Protein AF-A0A9D8N2W4-F1 (afdb_monomer)

Sequence (389 aa):
MIQKTKLKSIQNIVVVASGKGGVGKSTVAANLALALARQGYRVGLLDADIYGPSLHKMFGIEHMPVDATYVGEEEFLVPVEKFGVKIISMGLLADNSQAVIWRGPMAASALSQLFAKTAWGELDYLVVDFPPGTGDIQISTMQQFEVVGAIVVTTPQTLSVADARKGAEMFSPAKMNVPLIGIVENMSWFTPKEHPDEKYLLFGKGGGQLLADEFHTDLLAQIPLIQDVDEVEGKECLLSGTNNTMYDIFVKIADRVVDFSESEGKRPRPAMIVAIPTVDGKVDDHFGHCDHYTVFEMAADGEILKETEVPAGEGCGCKSNIATVLQGMGVRVLLGGNMGEGAKNVLNAAHINVIRGCSGDVRQVAKDFMAGKLKDSGIGCAGHEGCHH

Structure (mmCIF, N/CA/C/O backbone):
data_AF-A0A9D8N2W4-F1
#
_entry.id   AF-A0A9D8N2W4-F1
#
loop_
_atom_site.group_PDB
_atom_site.id
_atom_site.type_symbol
_atom_site.label_atom_id
_atom_site.label_alt_id
_atom_site.label_comp_id
_atom_site.label_asym_id
_atom_site.label_entity_id
_atom_site.label_seq_id
_atom_site.pdbx_PDB_ins_code
_atom_site.Cartn_x
_atom_site.Cartn_y
_atom_site.Cartn_z
_atom_site.occupancy
_atom_site.B_iso_or_equiv
_atom_site.auth_seq_id
_atom_site.auth_comp_id
_atom_site.auth_asym_id
_atom_site.auth_atom_id
_atom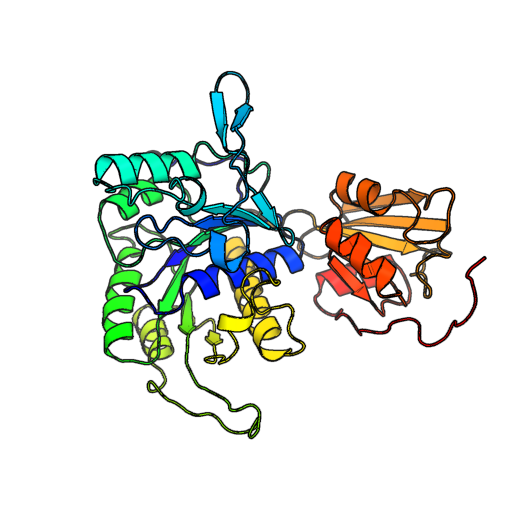_site.pdbx_PDB_model_num
ATOM 1 N N . MET A 1 1 ? 16.912 -16.465 19.316 1.00 41.72 1 MET A N 1
ATOM 2 C CA . MET A 1 1 ? 15.713 -16.097 18.535 1.00 41.72 1 MET A CA 1
ATOM 3 C C . MET A 1 1 ? 15.368 -14.666 18.900 1.00 41.72 1 MET A C 1
ATOM 5 O O . MET A 1 1 ? 15.260 -14.393 20.088 1.00 41.72 1 MET A O 1
ATOM 9 N N . ILE A 1 2 ? 15.299 -13.756 17.927 1.00 46.22 2 ILE A N 1
ATOM 10 C CA . ILE A 1 2 ? 14.852 -12.377 18.176 1.00 46.22 2 ILE A CA 1
ATOM 11 C C . ILE A 1 2 ? 13.361 -12.455 18.516 1.00 46.22 2 ILE A C 1
ATOM 13 O O . ILE A 1 2 ? 12.587 -13.019 17.743 1.00 46.22 2 ILE A O 1
ATOM 17 N N . GLN A 1 3 ? 12.972 -11.970 19.695 1.00 44.91 3 GLN A N 1
ATOM 18 C CA . GLN A 1 3 ? 11.567 -11.881 20.080 1.00 44.91 3 GLN A CA 1
ATOM 19 C C . GLN A 1 3 ? 10.925 -10.783 19.229 1.00 44.91 3 GLN A C 1
ATOM 21 O O . GLN A 1 3 ? 11.311 -9.622 19.336 1.00 44.91 3 GLN A O 1
ATOM 26 N N . LYS A 1 4 ? 10.001 -11.159 18.339 1.00 57.94 4 LYS A N 1
ATOM 27 C CA . LYS A 1 4 ? 9.325 -10.201 17.460 1.00 57.94 4 LYS A CA 1
ATOM 28 C C . LYS A 1 4 ? 8.354 -9.346 18.275 1.00 57.94 4 LYS A C 1
ATOM 30 O O . LYS A 1 4 ? 7.532 -9.870 19.028 1.00 57.94 4 LYS A O 1
ATOM 35 N N . THR A 1 5 ? 8.444 -8.034 18.114 1.00 57.75 5 THR A N 1
ATOM 36 C CA . THR A 1 5 ? 7.498 -7.065 18.651 1.00 57.75 5 THR A CA 1
ATOM 37 C C . THR A 1 5 ? 6.231 -7.114 17.815 1.00 57.75 5 THR A C 1
ATOM 39 O O . THR A 1 5 ? 6.207 -6.726 16.646 1.00 57.75 5 THR A O 1
ATOM 42 N N . LYS A 1 6 ? 5.144 -7.578 18.428 1.00 57.62 6 LYS A N 1
ATOM 43 C CA . LYS A 1 6 ? 3.815 -7.451 17.846 1.00 57.62 6 LYS A CA 1
ATOM 44 C C . LYS A 1 6 ? 3.292 -6.047 18.118 1.00 57.62 6 LYS A C 1
ATOM 46 O O . LYS A 1 6 ? 2.961 -5.722 19.260 1.00 57.62 6 LYS A O 1
ATOM 51 N N . LEU A 1 7 ? 3.198 -5.230 17.073 1.00 68.88 7 LEU A N 1
ATOM 52 C CA . LEU A 1 7 ? 2.452 -3.975 17.123 1.00 68.88 7 LEU A CA 1
ATOM 53 C C . LEU A 1 7 ? 0.970 -4.344 17.224 1.00 68.88 7 LEU A C 1
ATOM 55 O O . LEU A 1 7 ? 0.331 -4.637 16.223 1.00 68.88 7 LEU A O 1
ATOM 59 N N . LYS A 1 8 ? 0.445 -4.440 18.453 1.00 68.94 8 LYS A N 1
ATOM 60 C CA . LYS A 1 8 ? -0.887 -5.014 18.725 1.00 68.94 8 LYS A CA 1
ATOM 61 C C . LYS A 1 8 ? -2.020 -4.341 17.947 1.00 68.94 8 LYS A C 1
ATOM 63 O O . LYS A 1 8 ? -3.011 -5.011 17.684 1.00 68.94 8 LYS A O 1
ATOM 68 N N . SER A 1 9 ? -1.856 -3.067 17.606 1.00 81.81 9 SER A N 1
ATOM 69 C CA . SER A 1 9 ? -2.839 -2.269 16.880 1.00 81.81 9 SER A CA 1
ATOM 70 C C . SER A 1 9 ? -2.720 -2.380 15.354 1.00 81.81 9 SER A C 1
ATOM 72 O O . SER A 1 9 ? -3.526 -1.794 14.647 1.00 81.81 9 SER A O 1
ATOM 74 N N . ILE A 1 10 ? -1.731 -3.108 14.820 1.00 87.38 10 ILE A N 1
ATOM 75 C CA . ILE A 1 10 ? -1.541 -3.307 13.377 1.00 87.38 10 ILE A CA 1
ATOM 76 C C . ILE A 1 10 ? -1.746 -4.783 13.060 1.00 87.38 10 ILE A C 1
ATOM 78 O O . ILE A 1 10 ? -1.004 -5.641 13.541 1.00 87.38 10 ILE A O 1
ATOM 82 N N . GLN A 1 11 ? -2.756 -5.084 12.246 1.00 85.12 11 GLN A N 1
ATOM 83 C CA . GLN A 1 11 ? -3.106 -6.467 11.927 1.00 85.12 11 GLN A CA 1
ATOM 84 C C . GLN A 1 11 ? -2.144 -7.075 10.907 1.00 85.12 11 GLN A C 1
ATOM 86 O O . GLN A 1 11 ? -1.570 -8.134 11.164 1.00 85.12 11 GLN A O 1
ATOM 91 N N . ASN A 1 12 ? -1.931 -6.382 9.785 1.00 89.81 12 ASN A N 1
ATOM 92 C CA . ASN A 1 12 ? -1.132 -6.874 8.670 1.00 89.81 12 ASN A CA 1
ATOM 93 C C . ASN A 1 12 ? -0.027 -5.886 8.304 1.00 89.81 12 ASN A C 1
ATOM 95 O O . ASN A 1 12 ? -0.300 -4.726 8.019 1.00 89.81 12 ASN A O 1
ATOM 99 N N . ILE A 1 13 ? 1.224 -6.345 8.266 1.00 92.38 13 ILE A N 1
ATOM 100 C CA . ILE A 1 13 ? 2.348 -5.561 7.737 1.00 92.38 13 ILE A CA 1
ATOM 101 C C . ILE A 1 13 ? 2.750 -6.168 6.396 1.00 92.38 13 ILE A C 1
ATOM 103 O O . ILE A 1 13 ? 3.123 -7.342 6.345 1.00 92.38 13 ILE A O 1
ATOM 107 N N . VAL A 1 14 ? 2.685 -5.372 5.330 1.00 94.69 14 VAL A N 1
ATOM 108 C CA . VAL A 1 14 ? 3.036 -5.773 3.962 1.00 94.69 14 VAL A CA 1
ATOM 109 C C . VAL A 1 14 ? 4.231 -4.956 3.505 1.00 94.69 14 VAL A C 1
ATOM 111 O O . VAL A 1 14 ? 4.205 -3.726 3.526 1.00 94.69 14 VAL A O 1
ATOM 114 N N . VAL A 1 15 ? 5.292 -5.642 3.095 1.00 94.31 15 VAL A N 1
ATOM 115 C CA . VAL A 1 15 ? 6.541 -5.001 2.677 1.00 94.31 15 VAL A CA 1
ATOM 116 C C . VAL A 1 15 ? 6.575 -4.894 1.158 1.00 94.31 15 VAL A C 1
ATOM 118 O O . VAL A 1 15 ? 6.411 -5.891 0.466 1.00 94.31 15 VAL A O 1
ATOM 121 N N . VAL A 1 16 ? 6.827 -3.701 0.627 1.00 95.44 16 VAL A N 1
ATOM 122 C CA . VAL A 1 16 ? 7.076 -3.480 -0.802 1.00 95.44 16 VAL A CA 1
ATOM 123 C C . VAL A 1 16 ? 8.565 -3.230 -0.980 1.00 95.44 16 VAL A C 1
ATOM 125 O O . VAL A 1 16 ? 9.098 -2.238 -0.491 1.00 95.44 16 VAL A O 1
ATOM 128 N N . ALA A 1 17 ? 9.252 -4.149 -1.650 1.00 93.06 17 ALA A N 1
ATOM 129 C CA . ALA A 1 17 ? 10.703 -4.153 -1.782 1.00 93.06 17 ALA A CA 1
ATOM 130 C C . ALA A 1 17 ? 11.153 -4.127 -3.244 1.00 93.06 17 ALA A C 1
ATOM 132 O O . ALA A 1 17 ? 10.387 -4.384 -4.170 1.00 93.06 17 ALA A O 1
ATOM 133 N N . SER A 1 18 ? 12.430 -3.819 -3.459 1.00 90.75 18 SER A N 1
ATOM 134 C CA . SER A 1 18 ? 13.052 -3.849 -4.783 1.00 90.75 18 SER A CA 1
ATOM 135 C C . SER A 1 18 ? 14.547 -4.120 -4.673 1.00 90.75 18 SER A C 1
ATOM 137 O O . SER A 1 18 ? 15.183 -3.748 -3.686 1.00 90.75 18 SER A O 1
ATOM 139 N N . GLY A 1 19 ? 15.124 -4.722 -5.710 1.00 83.25 19 GLY A N 1
ATOM 140 C CA . GLY A 1 19 ? 16.564 -4.973 -5.766 1.00 83.25 19 GLY A CA 1
ATOM 141 C C . GLY A 1 19 ? 17.423 -3.724 -5.965 1.00 83.25 19 GLY A C 1
ATOM 142 O O . GLY A 1 19 ? 18.598 -3.723 -5.607 1.00 83.25 19 GLY A O 1
ATOM 143 N N . LYS A 1 20 ? 16.847 -2.659 -6.535 1.00 82.06 20 LYS A N 1
ATOM 144 C CA . LYS A 1 20 ? 17.544 -1.411 -6.858 1.00 82.06 20 LYS A CA 1
ATOM 145 C C . LYS A 1 20 ? 16.601 -0.208 -6.830 1.00 82.06 20 LYS A C 1
ATOM 147 O O . LYS A 1 20 ? 15.393 -0.356 -6.997 1.00 82.06 20 LYS A O 1
ATOM 152 N N . GLY A 1 21 ? 17.174 0.987 -6.696 1.00 83.00 21 GLY A N 1
ATOM 153 C CA . GLY A 1 21 ? 16.435 2.244 -6.833 1.00 83.00 21 GLY A CA 1
ATOM 154 C C . GLY A 1 21 ? 15.918 2.481 -8.259 1.00 83.00 21 GLY A C 1
ATOM 155 O O . GLY A 1 21 ? 16.462 1.954 -9.230 1.00 83.00 21 GLY A O 1
ATOM 156 N N . GLY A 1 22 ? 14.859 3.285 -8.388 1.00 83.88 22 GLY A N 1
ATOM 157 C CA . GLY A 1 22 ? 14.342 3.751 -9.684 1.00 83.88 22 GLY A CA 1
ATOM 158 C C . GLY A 1 22 ? 13.389 2.801 -10.422 1.00 83.88 22 GLY A C 1
ATOM 159 O O . GLY A 1 22 ? 12.943 3.133 -11.513 1.00 83.88 22 GLY A O 1
ATOM 160 N N . VAL A 1 23 ? 13.020 1.649 -9.848 1.00 89.38 23 VAL A N 1
ATOM 161 C CA . VAL A 1 23 ? 12.027 0.726 -10.451 1.00 89.38 23 VAL A CA 1
ATOM 162 C C . VAL A 1 23 ? 10.564 1.125 -10.186 1.00 89.38 23 VAL A C 1
ATOM 164 O O . VAL A 1 23 ? 9.644 0.443 -10.624 1.00 89.38 23 VAL A O 1
ATOM 167 N N . GLY A 1 24 ? 10.328 2.217 -9.452 1.00 89.81 24 GLY A N 1
ATOM 168 C CA . GLY A 1 24 ? 8.988 2.688 -9.070 1.00 89.81 24 GLY A CA 1
ATOM 169 C C . GLY A 1 24 ? 8.366 1.960 -7.872 1.00 89.81 24 GLY A C 1
ATOM 170 O O . GLY A 1 24 ? 7.147 1.901 -7.749 1.00 89.81 24 GLY A O 1
ATOM 171 N N . LYS A 1 25 ? 9.198 1.420 -6.973 1.00 93.06 25 LYS A N 1
ATOM 172 C CA . LYS A 1 25 ? 8.788 0.776 -5.713 1.00 93.06 25 LYS A CA 1
ATOM 173 C C . LYS A 1 25 ? 7.820 1.644 -4.890 1.00 93.06 25 LYS A C 1
ATOM 175 O O . LYS A 1 25 ? 6.722 1.195 -4.578 1.00 93.06 25 LYS A O 1
ATOM 180 N N . SER A 1 26 ? 8.194 2.895 -4.619 1.00 92.31 26 SER A N 1
ATOM 181 C CA . SER A 1 26 ? 7.392 3.840 -3.831 1.00 92.31 26 SER A CA 1
ATOM 182 C C . SER A 1 26 ? 6.050 4.156 -4.494 1.00 92.31 26 SER A C 1
ATOM 184 O O . SER A 1 26 ? 5.031 4.260 -3.818 1.00 92.31 26 SER A O 1
ATOM 186 N N . THR A 1 27 ? 6.012 4.196 -5.831 1.00 91.56 27 THR A N 1
ATOM 187 C CA . THR A 1 27 ? 4.769 4.322 -6.603 1.00 91.56 27 THR A CA 1
ATOM 188 C C . THR A 1 27 ? 3.847 3.129 -6.394 1.00 91.56 27 THR A C 1
ATOM 190 O O . THR A 1 27 ? 2.656 3.321 -6.157 1.00 91.56 27 THR A O 1
ATOM 193 N N . VAL A 1 28 ? 4.382 1.906 -6.435 1.00 94.00 28 VAL A N 1
ATOM 194 C CA . VAL A 1 28 ? 3.604 0.689 -6.163 1.00 94.00 28 VAL A CA 1
ATOM 195 C C . VAL A 1 28 ? 3.100 0.680 -4.717 1.00 94.00 28 VAL A C 1
ATOM 197 O O . VAL A 1 28 ? 1.923 0.409 -4.499 1.00 94.00 28 VAL A O 1
ATOM 200 N N . ALA A 1 29 ? 3.944 1.036 -3.743 1.00 95.94 29 ALA A N 1
ATOM 201 C CA . ALA A 1 29 ? 3.565 1.098 -2.331 1.00 95.94 29 ALA A CA 1
ATOM 202 C C . ALA A 1 29 ? 2.445 2.119 -2.066 1.00 95.94 29 ALA A C 1
ATOM 204 O O . ALA A 1 29 ? 1.445 1.787 -1.430 1.00 95.94 29 ALA A O 1
ATOM 205 N N . ALA A 1 30 ? 2.576 3.335 -2.605 1.00 93.69 30 ALA A N 1
ATOM 206 C CA . ALA A 1 30 ? 1.576 4.391 -2.472 1.00 93.69 30 ALA A CA 1
ATOM 207 C C . ALA A 1 30 ? 0.217 3.982 -3.057 1.00 93.69 30 ALA A C 1
ATOM 209 O O . ALA A 1 30 ? -0.814 4.126 -2.403 1.00 93.69 30 ALA A O 1
ATOM 210 N N . ASN A 1 31 ? 0.210 3.434 -4.274 1.00 91.88 31 ASN A N 1
ATOM 211 C CA . ASN A 1 31 ? -1.029 3.051 -4.949 1.00 91.88 31 ASN A CA 1
ATOM 212 C C . ASN A 1 31 ? -1.682 1.812 -4.329 1.00 91.88 31 ASN A C 1
ATOM 214 O O . ASN A 1 31 ? -2.906 1.753 -4.261 1.00 91.88 31 ASN A O 1
ATOM 218 N N . LEU A 1 32 ? -0.895 0.857 -3.823 1.00 95.19 32 LEU A N 1
ATOM 219 C CA . LEU A 1 32 ? -1.424 -0.259 -3.039 1.00 95.19 32 LEU A CA 1
ATOM 220 C C . LEU A 1 32 ? -2.112 0.240 -1.762 1.00 95.19 32 LEU A C 1
ATOM 222 O O . LEU A 1 32 ? -3.230 -0.179 -1.467 1.00 95.19 32 LEU A O 1
ATOM 226 N N . ALA A 1 33 ? -1.476 1.159 -1.028 1.00 94.81 33 ALA A N 1
ATOM 227 C CA . ALA A 1 33 ? -2.056 1.727 0.186 1.00 94.81 33 ALA A CA 1
ATOM 228 C C . ALA A 1 33 ? -3.370 2.471 -0.099 1.00 94.81 33 ALA A C 1
ATOM 230 O O . ALA A 1 33 ? -4.357 2.280 0.610 1.00 94.81 33 ALA A O 1
ATOM 231 N N . LEU A 1 34 ? -3.409 3.266 -1.172 1.00 88.25 34 LEU A N 1
ATOM 232 C CA . LEU A 1 34 ? -4.625 3.955 -1.600 1.00 88.25 34 LEU A CA 1
ATOM 233 C C . LEU A 1 34 ? -5.721 2.984 -2.060 1.00 88.25 34 LEU A C 1
ATOM 235 O O . LEU A 1 34 ? -6.889 3.203 -1.747 1.00 88.25 34 LEU A O 1
ATOM 239 N N . ALA A 1 35 ? -5.376 1.912 -2.779 1.00 86.19 35 ALA A N 1
ATOM 240 C CA . ALA A 1 35 ? -6.345 0.903 -3.205 1.00 86.19 35 ALA A CA 1
ATOM 241 C C . ALA A 1 35 ? -6.987 0.197 -2.002 1.00 86.19 35 ALA A C 1
ATOM 243 O O . ALA A 1 35 ? -8.213 0.129 -1.927 1.00 86.19 35 ALA A O 1
ATOM 244 N N . LEU A 1 36 ? -6.181 -0.221 -1.021 1.00 87.75 36 LEU A N 1
ATOM 245 C CA . LEU A 1 36 ? -6.671 -0.794 0.237 1.00 87.75 36 LEU A CA 1
ATOM 246 C C . LEU A 1 36 ? -7.554 0.206 1.010 1.00 87.75 36 LEU A C 1
ATOM 248 O O . LEU A 1 36 ? -8.633 -0.151 1.477 1.00 87.75 36 LEU A O 1
ATOM 252 N N . ALA A 1 37 ? -7.156 1.478 1.102 1.00 83.81 37 ALA A N 1
ATOM 253 C CA . ALA A 1 37 ? -7.955 2.497 1.790 1.00 83.81 37 ALA A CA 1
ATOM 254 C C . ALA A 1 37 ? -9.304 2.743 1.094 1.00 83.81 37 ALA A C 1
ATOM 256 O O . ALA A 1 37 ? -10.340 2.849 1.747 1.00 83.81 37 ALA A O 1
ATOM 257 N N . ARG A 1 38 ? -9.326 2.759 -0.245 1.00 76.69 38 ARG A N 1
ATOM 258 C CA . ARG A 1 38 ? -10.564 2.881 -1.037 1.00 76.69 38 ARG A CA 1
ATOM 259 C C . ARG A 1 38 ? -11.471 1.663 -0.924 1.00 76.69 38 ARG A C 1
ATOM 261 O O . ARG A 1 38 ? -12.687 1.808 -1.037 1.00 76.69 38 ARG A O 1
ATOM 268 N N . GLN A 1 39 ? -10.893 0.492 -0.679 1.00 73.75 39 GLN A N 1
ATOM 269 C CA . GLN A 1 39 ? -11.625 -0.714 -0.309 1.00 73.75 39 GLN A CA 1
ATOM 270 C C . GLN A 1 39 ? -12.121 -0.689 1.142 1.00 73.75 39 GLN A C 1
ATOM 272 O O . GLN A 1 39 ? -12.730 -1.660 1.560 1.00 73.75 39 GLN A O 1
ATOM 277 N N . GLY A 1 40 ? -11.906 0.391 1.902 1.00 71.62 40 GLY A N 1
ATOM 278 C CA . GLY A 1 40 ? -12.458 0.594 3.244 1.00 71.62 40 GLY A CA 1
ATOM 279 C C . GLY A 1 40 ? -11.559 0.140 4.397 1.00 71.62 40 GLY A C 1
ATOM 280 O O . GLY A 1 40 ? -11.951 0.283 5.555 1.00 71.62 40 GLY A O 1
ATOM 281 N N . TYR A 1 41 ? -10.353 -0.362 4.116 1.00 81.50 41 TYR A N 1
ATOM 282 C CA . TYR A 1 41 ? -9.401 -0.747 5.157 1.00 81.50 41 TYR A CA 1
ATOM 283 C C . TYR A 1 41 ? -8.771 0.477 5.838 1.00 81.50 41 TYR A C 1
ATOM 285 O O . TYR A 1 41 ? -8.530 1.516 5.224 1.00 81.50 41 TYR A O 1
ATOM 293 N N . ARG A 1 42 ? -8.429 0.341 7.120 1.00 85.62 42 ARG A N 1
ATOM 294 C CA . ARG A 1 42 ? -7.595 1.293 7.864 1.00 85.62 42 ARG A CA 1
ATOM 295 C C . ARG A 1 42 ? -6.143 1.069 7.469 1.00 85.62 42 ARG A C 1
ATOM 297 O O . ARG A 1 42 ? -5.540 0.067 7.864 1.00 85.62 42 ARG A O 1
ATOM 304 N N . VAL A 1 43 ? -5.589 1.990 6.687 1.00 92.75 43 VAL A N 1
ATOM 305 C CA . VAL A 1 43 ? -4.266 1.818 6.080 1.00 92.75 43 VAL A CA 1
ATOM 306 C C . VAL A 1 43 ? -3.256 2.821 6.622 1.00 92.75 43 VAL A C 1
ATOM 308 O O . VAL A 1 43 ? -3.494 4.029 6.647 1.00 92.75 43 VAL A O 1
ATOM 311 N N . GLY A 1 44 ? -2.103 2.299 7.028 1.00 96.00 44 GLY A N 1
ATOM 312 C CA . GLY A 1 44 ? -0.878 3.059 7.222 1.00 96.00 44 GLY A CA 1
ATOM 313 C C . GLY A 1 44 ? 0.071 2.867 6.042 1.00 96.00 44 GLY A C 1
ATOM 314 O O . GLY A 1 44 ? 0.137 1.786 5.456 1.00 96.00 44 GLY A O 1
ATOM 315 N N . LEU A 1 45 ? 0.841 3.900 5.727 1.00 96.44 45 LEU A N 1
ATOM 316 C CA . LEU A 1 45 ? 1.915 3.882 4.749 1.00 96.44 45 LEU A CA 1
ATOM 317 C C . LEU A 1 45 ? 3.183 4.453 5.386 1.00 96.44 45 LEU A C 1
ATOM 319 O O . LEU A 1 45 ? 3.206 5.588 5.862 1.00 96.44 45 LEU A O 1
ATOM 323 N N . LEU A 1 46 ? 4.238 3.649 5.397 1.00 94.12 46 LEU A N 1
ATOM 324 C CA . LEU A 1 46 ? 5.518 3.993 5.997 1.00 94.12 46 LEU A CA 1
ATOM 325 C C . LEU A 1 46 ? 6.599 4.080 4.918 1.00 94.12 46 LEU A C 1
ATOM 327 O O . LEU A 1 46 ? 6.950 3.062 4.321 1.00 94.12 46 LEU A O 1
ATOM 331 N N . ASP A 1 47 ? 7.147 5.280 4.703 1.00 90.94 47 ASP A N 1
ATOM 332 C CA . ASP A 1 47 ? 8.369 5.468 3.910 1.00 90.94 47 ASP A CA 1
ATOM 333 C C . ASP A 1 47 ? 9.574 5.075 4.765 1.00 90.94 47 ASP A C 1
ATOM 335 O O . ASP A 1 47 ? 10.012 5.833 5.639 1.00 90.94 47 ASP A O 1
ATOM 339 N N . ALA A 1 48 ? 10.078 3.865 4.543 1.00 86.44 48 ALA A N 1
ATOM 340 C CA . ALA A 1 48 ? 11.268 3.377 5.216 1.00 86.44 48 ALA A CA 1
ATOM 341 C C . ALA A 1 48 ? 12.551 3.727 4.446 1.00 86.44 48 ALA A C 1
ATOM 343 O O . ALA A 1 48 ? 13.632 3.438 4.961 1.00 86.44 48 ALA A O 1
ATOM 344 N N . ASP A 1 49 ? 12.470 4.335 3.253 1.00 84.81 49 ASP A N 1
ATOM 345 C CA . ASP A 1 49 ? 13.631 4.694 2.439 1.00 84.81 49 ASP A CA 1
ATOM 346 C C . ASP A 1 49 ? 14.340 5.935 2.996 1.00 84.81 49 ASP A C 1
ATOM 348 O O . ASP A 1 49 ? 13.981 7.082 2.756 1.00 84.81 49 ASP A O 1
ATOM 352 N N . ILE A 1 50 ? 15.390 5.686 3.773 1.00 77.62 50 ILE A N 1
ATOM 353 C CA . ILE A 1 50 ? 16.176 6.724 4.451 1.00 77.62 50 ILE A CA 1
ATOM 354 C C . ILE A 1 50 ? 16.983 7.573 3.459 1.00 77.62 50 ILE A C 1
ATOM 356 O O . ILE A 1 50 ? 17.249 8.746 3.720 1.00 77.62 50 ILE A O 1
ATOM 360 N N . TYR A 1 51 ? 17.411 6.985 2.339 1.00 76.56 51 TYR A N 1
ATOM 361 C CA . TYR A 1 51 ? 18.360 7.619 1.420 1.00 76.56 51 TYR A CA 1
ATOM 362 C C . TYR A 1 51 ? 17.673 8.333 0.260 1.00 76.56 51 TYR A C 1
ATOM 364 O O . TYR A 1 51 ? 18.234 9.282 -0.287 1.00 76.56 51 TYR A O 1
ATOM 372 N N . GLY A 1 52 ? 16.478 7.885 -0.113 1.00 80.81 52 GLY A N 1
ATOM 373 C CA . GLY A 1 52 ? 15.677 8.500 -1.161 1.00 80.81 52 GLY A CA 1
ATOM 374 C C . GLY A 1 52 ? 14.192 8.495 -0.825 1.00 80.81 52 GLY A C 1
ATOM 375 O O . GLY A 1 52 ? 13.427 7.957 -1.627 1.00 80.81 52 GLY A O 1
ATOM 376 N N . PRO A 1 53 ? 13.768 9.082 0.315 1.00 82.81 53 PRO A N 1
ATOM 377 C CA . PRO A 1 53 ? 12.354 9.144 0.642 1.00 82.81 53 PRO A CA 1
ATOM 378 C C . PRO A 1 53 ? 11.626 9.913 -0.457 1.00 82.81 53 PRO A C 1
ATOM 380 O O . PRO A 1 53 ? 12.117 10.925 -0.970 1.00 82.81 53 PRO A O 1
ATOM 383 N N . SER A 1 54 ? 10.442 9.445 -0.822 1.00 86.12 54 SER A N 1
ATOM 384 C CA . SER A 1 54 ? 9.665 10.031 -1.919 1.00 86.12 54 SER A CA 1
ATOM 385 C C . SER A 1 54 ? 8.184 10.155 -1.598 1.00 86.12 54 SER A C 1
ATOM 387 O O . SER A 1 54 ? 7.511 10.994 -2.196 1.00 86.12 54 SER A O 1
ATOM 389 N N . LEU A 1 55 ? 7.672 9.415 -0.607 1.00 90.25 55 LEU A N 1
ATOM 390 C CA . LEU A 1 55 ? 6.235 9.385 -0.334 1.00 90.25 55 LEU A CA 1
ATOM 391 C C . LEU A 1 55 ? 5.700 10.741 0.128 1.00 90.25 55 LEU A C 1
ATOM 393 O O . LEU A 1 55 ? 4.609 11.131 -0.273 1.00 90.25 55 LEU A O 1
ATOM 397 N N . HIS A 1 56 ? 6.479 11.501 0.898 1.00 87.50 56 HIS A N 1
ATOM 398 C CA . HIS A 1 56 ? 6.100 12.858 1.301 1.00 87.50 56 HIS A CA 1
ATOM 399 C C . HIS A 1 56 ? 5.847 13.792 0.101 1.00 87.50 56 HIS A C 1
ATOM 401 O O . HIS A 1 56 ? 4.907 14.579 0.150 1.00 87.50 56 HIS A O 1
ATOM 407 N N . LYS A 1 57 ? 6.607 13.646 -0.995 1.00 87.12 57 LYS A N 1
ATOM 408 C CA . LYS A 1 57 ? 6.397 14.392 -2.250 1.00 87.12 57 LYS A CA 1
ATOM 409 C C . LYS A 1 57 ? 5.224 13.861 -3.054 1.00 87.12 57 LYS A C 1
ATOM 411 O O . LYS A 1 57 ? 4.350 14.608 -3.478 1.00 87.12 57 LYS A O 1
ATOM 416 N N . MET A 1 58 ? 5.150 12.537 -3.192 1.00 85.31 58 MET A N 1
ATOM 417 C CA . MET A 1 58 ? 4.061 11.875 -3.916 1.00 85.31 58 MET A CA 1
ATOM 418 C C . MET A 1 58 ? 2.688 12.197 -3.325 1.00 85.31 58 MET A C 1
ATOM 420 O O . MET A 1 58 ? 1.706 12.301 -4.054 1.00 85.31 58 MET A O 1
ATOM 424 N N . PHE A 1 59 ? 2.621 12.367 -2.006 1.00 86.75 59 PHE A N 1
ATOM 425 C CA . PHE A 1 59 ? 1.408 12.776 -1.320 1.00 86.75 59 PHE A CA 1
ATOM 426 C C . PHE A 1 59 ? 1.284 14.293 -1.170 1.00 86.75 59 PHE A C 1
ATOM 428 O O . PHE A 1 59 ? 0.242 14.733 -0.707 1.00 86.75 59 PHE A O 1
ATOM 435 N N . GLY A 1 60 ? 2.255 15.119 -1.567 1.00 86.12 60 GLY A N 1
ATOM 436 C CA . GLY A 1 60 ? 2.198 16.577 -1.411 1.00 86.12 60 GLY A CA 1
ATOM 437 C C . GLY A 1 60 ? 2.038 17.003 0.051 1.00 86.12 60 GLY A C 1
ATOM 438 O O . GLY A 1 60 ? 1.070 17.696 0.387 1.00 86.12 60 GLY A O 1
ATOM 439 N N . ILE A 1 61 ? 2.878 16.455 0.931 1.00 87.50 61 ILE A N 1
ATOM 440 C CA . ILE A 1 61 ? 2.889 16.693 2.383 1.00 87.50 61 ILE A CA 1
ATOM 441 C C . ILE A 1 61 ? 4.268 17.150 2.886 1.00 87.50 61 ILE A C 1
ATOM 443 O O . ILE A 1 61 ? 4.520 17.131 4.083 1.00 87.50 61 ILE A O 1
ATOM 447 N N . GLU A 1 62 ? 5.163 17.590 2.002 1.00 86.25 62 GLU A N 1
ATOM 448 C CA . GLU A 1 62 ? 6.550 17.986 2.305 1.00 86.25 62 GLU A CA 1
ATOM 449 C C . GLU A 1 62 ? 6.667 19.124 3.323 1.00 86.25 62 GLU A C 1
ATOM 451 O O . GLU A 1 62 ? 7.702 19.295 3.966 1.00 86.25 62 GLU A O 1
ATOM 456 N N . HIS A 1 63 ? 5.617 19.934 3.432 1.00 84.50 63 HIS A N 1
ATOM 457 C CA . HIS A 1 63 ? 5.549 21.086 4.327 1.00 84.50 63 HIS A CA 1
ATOM 458 C C . HIS A 1 63 ? 4.688 20.828 5.566 1.00 84.50 63 HIS A C 1
ATOM 460 O O . HIS A 1 63 ? 4.496 21.736 6.373 1.00 84.50 63 HIS A O 1
ATOM 466 N N . MET A 1 64 ? 4.145 19.617 5.713 1.00 83.62 64 MET A N 1
ATOM 467 C CA . MET A 1 64 ? 3.330 19.263 6.870 1.00 83.62 64 MET A CA 1
ATOM 468 C C . MET A 1 64 ? 4.245 18.980 8.067 1.00 83.62 64 MET A C 1
ATOM 470 O O . MET A 1 64 ? 5.200 18.212 7.924 1.00 83.62 64 MET A O 1
ATOM 474 N N . PRO A 1 65 ? 3.978 19.571 9.245 1.00 80.50 65 PRO A N 1
ATOM 475 C CA . PRO A 1 65 ? 4.722 19.233 10.449 1.00 80.50 65 PRO A CA 1
ATOM 476 C C . PRO A 1 65 ? 4.424 17.788 10.866 1.00 80.50 65 PRO A C 1
ATOM 478 O O . PRO A 1 65 ? 3.306 17.297 10.696 1.00 80.50 65 PRO A O 1
ATOM 481 N N . VAL A 1 66 ? 5.423 17.114 11.437 1.00 82.62 66 VAL A N 1
ATOM 482 C CA . VAL A 1 66 ? 5.203 15.864 12.172 1.00 82.62 66 VAL A CA 1
ATOM 483 C C . VAL A 1 66 ? 5.004 16.231 13.631 1.00 82.62 66 VAL A C 1
ATOM 485 O O . VAL A 1 66 ? 5.965 16.531 14.339 1.00 82.62 66 VAL A O 1
ATOM 488 N N . ASP A 1 67 ? 3.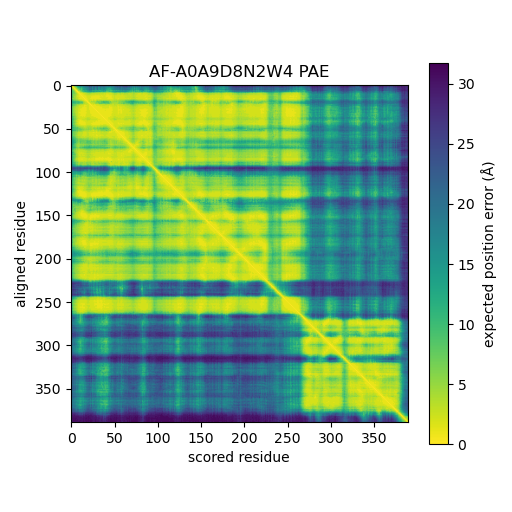749 16.240 14.063 1.00 86.25 67 ASP A N 1
ATOM 489 C CA . ASP A 1 67 ? 3.416 16.495 15.458 1.00 86.25 67 ASP A CA 1
ATOM 490 C C . ASP A 1 67 ? 3.811 15.309 16.345 1.00 86.25 67 ASP A C 1
ATOM 492 O O . ASP A 1 67 ? 3.920 14.161 15.900 1.00 86.25 67 ASP A O 1
ATOM 496 N N . ALA A 1 68 ? 3.987 15.591 17.633 1.00 88.38 68 ALA A N 1
ATOM 497 C CA . ALA A 1 68 ? 4.192 14.587 18.662 1.00 88.38 68 ALA A CA 1
ATOM 498 C C . ALA A 1 68 ? 2.981 14.531 19.603 1.00 88.38 68 ALA A C 1
ATOM 500 O O . ALA A 1 68 ? 2.344 15.539 19.908 1.00 88.38 68 ALA A O 1
ATOM 501 N N . THR A 1 69 ? 2.664 13.334 20.078 1.00 87.81 69 THR A N 1
ATOM 502 C CA . THR A 1 69 ? 1.632 13.068 21.079 1.00 87.81 69 THR A CA 1
ATOM 503 C C . THR A 1 69 ? 2.175 12.139 22.157 1.00 87.81 69 THR A C 1
ATOM 505 O O . THR A 1 69 ? 3.191 11.480 21.958 1.00 87.81 69 THR A O 1
ATOM 508 N N . TYR A 1 70 ? 1.499 12.066 23.300 1.00 85.31 70 TYR A N 1
ATOM 509 C CA . TYR A 1 70 ? 1.895 11.198 24.405 1.00 85.31 70 TYR A CA 1
ATOM 510 C C . TYR A 1 70 ? 0.906 10.045 24.552 1.00 85.31 70 TYR A C 1
ATOM 512 O O . TYR A 1 70 ? -0.295 10.257 24.727 1.00 85.31 70 TYR A O 1
ATOM 520 N N . VAL A 1 71 ? 1.416 8.814 24.513 1.00 79.62 71 VAL A N 1
ATOM 521 C CA . VAL A 1 71 ? 0.656 7.605 24.850 1.00 79.62 71 VAL A CA 1
ATOM 522 C C . VAL A 1 71 ? 1.172 7.110 26.197 1.00 79.62 71 VAL A C 1
ATOM 524 O O . VAL A 1 71 ? 2.209 6.454 26.290 1.00 79.62 71 VAL A O 1
ATOM 527 N N . GLY A 1 72 ? 0.462 7.477 27.265 1.00 84.19 72 GLY A N 1
ATOM 528 C CA . GLY A 1 72 ? 0.983 7.346 28.626 1.00 84.19 72 GLY A CA 1
ATOM 529 C C . GLY A 1 72 ? 2.083 8.379 28.881 1.00 84.19 72 GLY A C 1
ATOM 530 O O . GLY A 1 72 ? 1.847 9.571 28.720 1.00 84.19 72 GLY A O 1
ATOM 531 N N . GLU A 1 73 ? 3.272 7.920 29.272 1.00 85.62 73 GLU A N 1
ATOM 532 C CA . GLU A 1 73 ? 4.451 8.774 29.513 1.00 85.62 73 GLU A CA 1
ATOM 533 C C . GLU A 1 73 ? 5.408 8.832 28.312 1.00 85.62 73 GLU A C 1
ATOM 535 O O . GLU A 1 73 ? 6.396 9.562 28.332 1.00 85.62 73 GLU A O 1
ATOM 540 N N . GLU A 1 74 ? 5.139 8.051 27.267 1.00 84.38 74 GLU A N 1
ATOM 541 C CA . GLU A 1 74 ? 6.010 7.949 26.103 1.00 84.38 74 GLU A CA 1
ATOM 542 C C . GLU A 1 74 ? 5.531 8.853 24.963 1.00 84.38 74 GLU A C 1
ATOM 544 O O . GLU A 1 74 ? 4.337 8.924 24.670 1.00 84.38 74 GLU A O 1
ATOM 549 N N . GLU A 1 75 ? 6.481 9.500 24.290 1.00 86.62 75 GLU A N 1
ATOM 550 C CA . GLU A 1 75 ? 6.240 10.335 23.113 1.00 86.62 75 GLU A CA 1
ATOM 551 C C . GLU A 1 75 ? 6.141 9.484 21.833 1.00 86.62 75 GLU A C 1
ATOM 553 O O . GLU A 1 75 ? 6.916 8.545 21.621 1.00 86.62 75 GLU A O 1
ATOM 558 N N . PHE A 1 76 ? 5.173 9.819 20.982 1.00 90.06 76 PHE A N 1
ATOM 559 C CA . PHE A 1 76 ? 4.867 9.173 19.710 1.00 90.06 76 PHE A CA 1
ATOM 560 C C . PHE A 1 76 ? 4.670 10.221 18.614 1.00 90.06 76 PHE A C 1
ATOM 562 O O . PHE A 1 76 ? 4.052 11.257 18.838 1.00 90.06 76 PHE A O 1
ATOM 569 N N . LEU A 1 77 ? 5.118 9.911 17.402 1.00 90.25 77 LEU A N 1
ATOM 570 C CA . LEU A 1 77 ? 4.857 10.701 16.203 1.00 90.25 77 LEU A CA 1
ATOM 571 C C . LEU A 1 77 ? 3.398 10.542 15.770 1.00 90.25 77 LEU A C 1
ATOM 573 O O . LEU A 1 77 ? 2.875 9.426 15.727 1.00 90.25 77 LEU A O 1
ATOM 577 N N . VAL A 1 78 ? 2.749 11.639 15.399 1.00 90.94 78 VAL A N 1
ATOM 578 C CA . VAL A 1 78 ? 1.414 11.624 14.798 1.00 90.94 78 VAL A CA 1
ATOM 579 C C . VAL A 1 78 ? 1.574 11.513 13.277 1.00 90.94 78 VAL A C 1
ATOM 581 O O . VAL A 1 78 ? 2.199 12.385 12.671 1.00 90.94 78 VAL A O 1
ATOM 584 N N . PRO A 1 79 ? 1.058 10.449 12.630 1.00 92.69 79 PRO A N 1
ATOM 585 C CA . PRO A 1 79 ? 1.147 10.323 11.179 1.00 92.69 79 PRO A CA 1
ATOM 586 C C . PRO A 1 79 ? 0.253 11.358 10.486 1.00 92.69 79 PRO A C 1
ATOM 588 O O . PRO A 1 79 ? -0.845 11.661 10.955 1.00 92.69 79 PRO A O 1
ATOM 591 N N . VAL A 1 80 ? 0.697 11.851 9.331 1.00 91.56 80 VAL A N 1
ATOM 592 C CA . VAL A 1 80 ? -0.091 12.758 8.489 1.00 91.56 80 VAL A CA 1
ATOM 593 C C . VAL A 1 80 ? -1.160 11.945 7.766 1.00 91.56 80 VAL A C 1
ATOM 595 O O . VAL A 1 80 ? -0.841 10.968 7.094 1.00 91.56 80 VAL A O 1
ATOM 598 N N . GLU A 1 81 ? -2.429 12.330 7.875 1.00 89.50 81 GLU A N 1
ATOM 599 C CA . GLU A 1 81 ? -3.522 11.658 7.165 1.00 89.50 81 GLU A CA 1
ATOM 600 C C . GLU A 1 81 ? -3.828 12.375 5.846 1.00 89.50 81 GLU A C 1
ATOM 602 O O . GLU A 1 81 ? -4.060 13.585 5.816 1.00 89.50 81 GLU A O 1
ATOM 607 N N . LYS A 1 82 ? -3.815 11.633 4.735 1.00 84.69 82 LYS A N 1
ATOM 608 C CA . LYS A 1 82 ? -4.212 12.150 3.421 1.00 84.69 82 LYS A CA 1
ATOM 609 C C . LYS A 1 82 ? -4.809 11.036 2.572 1.00 84.69 82 LYS A C 1
ATOM 611 O O . LYS A 1 82 ? -4.302 9.919 2.559 1.00 84.69 82 LYS A O 1
ATOM 616 N N . PHE A 1 83 ? -5.897 11.343 1.863 1.00 80.69 83 PHE A N 1
ATOM 617 C CA . PHE A 1 83 ? -6.622 10.387 1.011 1.00 80.69 83 PHE A CA 1
ATOM 618 C C . PHE A 1 83 ? -7.037 9.090 1.741 1.00 80.69 83 PHE A C 1
ATOM 620 O O . PHE A 1 83 ? -7.031 8.012 1.156 1.00 80.69 83 PHE A O 1
ATOM 627 N N . GLY A 1 84 ? -7.373 9.191 3.034 1.00 81.81 84 GLY A N 1
ATOM 628 C CA . GLY A 1 84 ? -7.754 8.045 3.870 1.00 81.81 84 GLY A CA 1
ATOM 629 C C . GLY A 1 84 ? -6.592 7.134 4.287 1.00 81.81 84 GLY A C 1
ATOM 630 O O . GLY A 1 84 ? -6.832 6.061 4.835 1.00 81.81 84 GLY A O 1
ATOM 631 N N . VAL A 1 85 ? -5.342 7.543 4.044 1.00 90.25 85 VAL A N 1
ATOM 632 C CA . VAL A 1 85 ? -4.129 6.812 4.432 1.00 90.25 85 VAL A CA 1
ATOM 633 C C . VAL A 1 85 ? -3.368 7.613 5.485 1.00 90.25 85 VAL A C 1
ATOM 635 O O . VAL A 1 85 ? -3.130 8.810 5.312 1.00 90.25 85 VAL A O 1
ATOM 638 N N . LYS A 1 86 ? -2.947 6.949 6.566 1.00 94.06 86 LYS A N 1
ATOM 639 C CA . LYS A 1 86 ? -2.020 7.518 7.555 1.00 94.06 86 LYS A CA 1
ATOM 640 C C . LYS A 1 86 ? -0.593 7.342 7.070 1.00 94.06 86 LYS A C 1
ATOM 642 O O . LYS A 1 86 ? -0.191 6.225 6.772 1.00 94.06 86 LYS A O 1
ATOM 647 N N . ILE A 1 87 ? 0.183 8.412 7.005 1.00 94.19 87 ILE A N 1
ATOM 648 C CA . ILE A 1 87 ? 1.486 8.417 6.347 1.00 94.19 87 ILE A CA 1
ATOM 649 C C . ILE A 1 87 ? 2.538 8.915 7.326 1.00 94.19 87 ILE A C 1
ATOM 651 O O . ILE A 1 87 ? 2.395 9.976 7.933 1.00 94.19 87 ILE A O 1
ATOM 655 N N . ILE A 1 88 ? 3.629 8.167 7.441 1.00 93.25 88 ILE A N 1
ATOM 656 C CA . ILE A 1 88 ? 4.860 8.667 8.043 1.00 93.25 88 ILE A CA 1
ATOM 657 C C . ILE A 1 88 ? 5.998 8.422 7.061 1.00 93.25 88 ILE A C 1
ATOM 659 O O . ILE A 1 88 ? 6.061 7.383 6.400 1.00 93.25 88 ILE A O 1
ATOM 663 N N . SER A 1 89 ? 6.882 9.401 6.924 1.00 89.00 89 SER A N 1
ATOM 664 C CA . SER A 1 89 ? 7.973 9.329 5.964 1.00 89.00 89 SER A CA 1
ATOM 665 C C . SER A 1 89 ? 9.258 9.861 6.564 1.00 89.00 89 SER A C 1
ATOM 667 O O . SER A 1 89 ? 9.250 10.911 7.204 1.00 89.00 89 SER A O 1
ATOM 669 N N . MET A 1 90 ? 10.376 9.182 6.290 1.00 81.81 90 MET A N 1
ATOM 670 C CA . MET A 1 90 ? 11.714 9.674 6.639 1.00 81.81 90 MET A CA 1
ATOM 671 C C . MET A 1 90 ? 11.964 11.095 6.118 1.00 81.81 90 MET A C 1
ATOM 673 O O . MET A 1 90 ? 12.605 11.893 6.795 1.00 81.81 90 MET A O 1
ATOM 677 N N . GLY A 1 91 ? 11.411 11.442 4.951 1.00 81.50 91 GLY A N 1
ATOM 678 C CA . GLY A 1 91 ? 11.527 12.787 4.385 1.00 81.50 91 GLY A CA 1
ATOM 679 C C . GLY A 1 91 ? 10.773 13.879 5.151 1.00 81.50 91 GLY A C 1
ATOM 680 O O . GLY A 1 91 ? 11.088 15.043 4.962 1.00 81.50 91 GLY A O 1
ATOM 681 N N . LEU A 1 92 ? 9.826 13.529 6.032 1.00 82.38 92 LEU A N 1
ATOM 682 C CA . LEU A 1 92 ? 9.180 14.498 6.930 1.00 82.38 92 LEU A CA 1
ATOM 683 C C . LEU A 1 92 ? 10.026 14.785 8.180 1.00 82.38 92 LEU A C 1
ATOM 685 O O . LEU A 1 92 ? 9.869 15.826 8.806 1.00 82.38 92 LEU A O 1
ATOM 689 N N . LEU A 1 93 ? 10.908 13.849 8.553 1.00 76.75 93 LEU A N 1
ATOM 690 C CA . LEU A 1 93 ? 11.828 13.985 9.688 1.00 76.75 93 LEU A CA 1
ATOM 691 C C . LEU A 1 93 ? 13.168 14.613 9.289 1.00 76.75 93 LEU A C 1
ATOM 693 O O . LEU A 1 93 ? 13.932 15.055 10.145 1.00 76.75 93 LEU A O 1
ATOM 697 N N . ALA A 1 94 ? 13.487 14.611 7.996 1.00 67.81 94 ALA A N 1
ATOM 698 C CA . ALA A 1 94 ? 14.644 15.305 7.466 1.00 67.81 94 ALA A CA 1
ATOM 699 C C . ALA A 1 94 ? 14.297 16.794 7.339 1.00 67.81 94 ALA A C 1
ATOM 701 O O . ALA A 1 94 ? 13.538 17.172 6.452 1.00 67.81 94 ALA A O 1
ATOM 702 N N . ASP A 1 95 ? 14.842 17.638 8.220 1.00 56.41 95 ASP A N 1
ATOM 703 C CA . ASP A 1 95 ? 14.701 19.091 8.108 1.00 56.41 95 ASP A CA 1
ATOM 704 C C . ASP A 1 95 ? 15.007 19.539 6.670 1.00 56.41 95 ASP A C 1
ATOM 706 O O . ASP A 1 95 ? 16.102 19.294 6.153 1.00 56.41 95 ASP A O 1
ATOM 710 N N . ASN A 1 96 ? 14.052 20.239 6.048 1.00 49.50 96 ASN A N 1
ATOM 711 C CA . ASN A 1 96 ? 14.055 20.718 4.654 1.00 49.50 96 ASN A CA 1
ATOM 712 C C . ASN A 1 96 ? 15.240 21.648 4.277 1.00 49.50 96 ASN A C 1
ATOM 714 O O . ASN A 1 96 ? 15.216 22.294 3.231 1.00 49.50 96 ASN A O 1
ATOM 718 N N . SER A 1 97 ? 16.280 21.763 5.108 1.00 43.22 97 SER A N 1
ATOM 719 C CA . SER A 1 97 ? 17.381 22.713 4.936 1.00 43.22 97 SER A CA 1
ATOM 720 C C . SER A 1 97 ? 18.791 22.115 4.964 1.00 43.22 97 SER A C 1
ATOM 722 O O . SER A 1 97 ? 19.723 22.813 4.562 1.00 43.22 97 SER A O 1
ATOM 724 N N . GLN A 1 98 ? 18.997 20.855 5.374 1.00 52.09 98 GLN A N 1
ATOM 725 C CA . GLN A 1 98 ? 20.339 20.255 5.384 1.00 52.09 98 GLN A CA 1
ATOM 726 C C . GLN A 1 98 ? 20.321 18.779 4.987 1.00 52.09 98 GLN A C 1
ATOM 728 O O . GLN A 1 98 ? 19.531 17.988 5.491 1.00 52.09 98 GLN A O 1
ATOM 733 N N . ALA A 1 99 ? 21.243 18.388 4.104 1.00 55.06 99 ALA A N 1
ATOM 734 C CA . ALA A 1 99 ? 21.493 16.987 3.790 1.00 55.06 99 ALA A CA 1
ATOM 735 C C . ALA A 1 99 ? 22.024 16.268 5.045 1.00 55.06 99 ALA A C 1
ATOM 737 O O . ALA A 1 99 ? 23.222 16.297 5.337 1.00 55.06 99 ALA A O 1
ATOM 738 N N . VAL A 1 100 ? 21.126 15.648 5.813 1.00 64.00 100 VAL A N 1
ATOM 739 C CA . VAL A 1 100 ? 21.481 14.860 6.996 1.00 64.00 100 VAL A CA 1
ATOM 740 C C . VAL A 1 100 ? 22.267 13.628 6.546 1.00 64.00 100 VAL A C 1
ATOM 742 O O . VAL A 1 100 ? 21.785 12.803 5.771 1.00 64.00 100 VAL A O 1
ATOM 745 N N . ILE A 1 101 ? 23.503 13.483 7.031 1.00 67.75 101 ILE A N 1
ATOM 746 C CA . ILE A 1 101 ? 24.321 12.298 6.748 1.00 67.75 101 ILE A CA 1
ATOM 747 C C . ILE A 1 101 ? 23.848 11.149 7.640 1.00 67.75 101 ILE A C 1
ATOM 749 O O . ILE A 1 101 ? 24.245 11.035 8.801 1.00 67.75 101 ILE A O 1
ATOM 753 N N . TRP A 1 102 ? 23.038 10.258 7.076 1.00 69.56 102 TRP A N 1
ATOM 754 C CA . TRP A 1 102 ? 22.545 9.059 7.750 1.00 69.56 102 TRP A CA 1
ATOM 755 C C . TRP A 1 102 ? 23.651 8.019 7.955 1.00 69.56 102 TRP A C 1
ATOM 757 O O . TRP A 1 102 ? 23.947 7.198 7.087 1.00 69.56 102 TRP A O 1
ATOM 767 N N . ARG A 1 103 ? 24.276 8.034 9.136 1.00 72.88 103 ARG A N 1
ATOM 768 C CA . ARG A 1 103 ? 25.169 6.950 9.574 1.00 72.88 103 ARG A CA 1
ATOM 769 C C . ARG A 1 103 ? 24.353 5.724 9.989 1.00 72.88 103 ARG A C 1
ATOM 771 O O . ARG A 1 103 ? 23.282 5.864 10.571 1.00 72.88 103 ARG A O 1
ATOM 778 N N . GLY A 1 104 ? 24.893 4.527 9.755 1.00 72.88 104 GLY A N 1
ATOM 779 C CA . GLY A 1 104 ? 24.176 3.255 9.920 1.00 72.88 104 GLY A CA 1
ATOM 780 C C . GLY A 1 104 ? 23.377 3.086 11.228 1.00 72.88 104 GLY A C 1
ATOM 781 O O . GLY A 1 104 ? 22.185 2.801 11.157 1.00 72.88 104 GLY A O 1
ATOM 782 N N . PRO A 1 105 ? 23.965 3.327 12.417 1.00 76.50 105 PRO A N 1
ATOM 783 C CA . PRO A 1 105 ? 23.231 3.225 13.684 1.00 76.50 105 PRO A CA 1
ATOM 784 C C . PRO A 1 105 ? 22.090 4.242 13.831 1.00 76.50 105 PRO A C 1
ATOM 786 O O . PRO A 1 105 ? 21.047 3.926 14.394 1.00 76.50 105 PRO A O 1
ATOM 789 N N . MET A 1 106 ? 22.266 5.453 13.295 1.00 77.38 106 MET A N 1
ATOM 790 C CA . MET A 1 106 ? 21.246 6.505 13.328 1.00 77.38 106 MET A CA 1
ATOM 791 C C . MET A 1 106 ? 20.077 6.161 12.404 1.00 77.38 106 MET A C 1
ATOM 793 O O . MET A 1 106 ? 18.926 6.284 12.803 1.00 77.38 106 MET A O 1
ATOM 797 N N . ALA A 1 107 ? 20.379 5.649 11.210 1.00 76.25 107 ALA A N 1
ATOM 798 C CA . ALA A 1 107 ? 19.395 5.137 10.263 1.00 76.25 107 ALA A CA 1
ATOM 799 C C . ALA A 1 107 ? 18.563 3.984 10.864 1.00 76.25 107 ALA A C 1
ATOM 801 O O . ALA A 1 107 ? 17.335 4.007 10.818 1.00 76.25 107 ALA A O 1
ATOM 802 N N . ALA A 1 108 ? 19.226 3.012 11.501 1.00 76.62 108 ALA A N 1
ATOM 803 C CA . ALA A 1 108 ? 18.566 1.893 12.177 1.00 76.62 108 ALA A CA 1
ATOM 804 C C . ALA A 1 108 ? 17.650 2.350 13.325 1.00 76.62 108 ALA A C 1
ATOM 806 O O . ALA A 1 108 ? 16.544 1.829 13.493 1.00 76.62 108 ALA A O 1
ATOM 807 N N . SER A 1 109 ? 18.117 3.325 14.112 1.00 78.44 109 SER A N 1
ATOM 808 C CA . SER A 1 109 ? 17.360 3.903 15.222 1.00 78.44 109 SER A CA 1
ATOM 809 C C . SER A 1 109 ? 16.140 4.673 14.724 1.00 78.44 109 SER A C 1
ATOM 811 O O . SER A 1 109 ? 15.048 4.458 15.238 1.00 78.44 109 SER A O 1
ATOM 813 N N . ALA A 1 110 ? 16.303 5.524 13.707 1.00 79.56 110 ALA A N 1
ATOM 814 C CA . ALA A 1 110 ? 15.208 6.290 13.118 1.00 79.56 110 ALA A CA 1
ATOM 815 C C . ALA A 1 110 ? 14.132 5.369 12.531 1.00 79.56 110 ALA A C 1
ATOM 817 O O . ALA A 1 110 ? 12.952 5.538 12.821 1.00 79.56 110 ALA A O 1
ATOM 818 N N . LEU A 1 111 ? 14.532 4.327 11.794 1.00 79.50 111 LEU A N 1
ATOM 819 C CA . LEU A 1 111 ? 13.582 3.360 11.252 1.00 79.50 111 LEU A CA 1
ATOM 820 C C . LEU A 1 111 ? 12.845 2.603 12.364 1.00 79.50 111 LEU A C 1
ATOM 822 O O . LEU A 1 111 ? 11.626 2.475 12.325 1.00 79.50 111 LEU A O 1
ATOM 826 N N . SER A 1 112 ? 13.567 2.148 13.392 1.00 80.00 112 SER A N 1
ATOM 827 C CA . SER A 1 112 ? 12.950 1.501 14.559 1.00 80.00 112 SER A CA 1
ATOM 828 C C . SER A 1 112 ? 11.955 2.431 15.266 1.00 80.00 112 SER A C 1
ATOM 830 O O . SER A 1 112 ? 10.885 1.980 15.670 1.00 80.00 112 SER A O 1
ATOM 832 N N . GLN A 1 113 ? 12.269 3.727 15.378 1.00 80.75 113 GLN A N 1
ATOM 833 C CA . GLN A 1 113 ? 11.361 4.735 15.931 1.00 80.75 113 GLN A CA 1
ATOM 834 C C . GLN A 1 113 ? 10.124 4.934 15.055 1.00 80.75 113 GLN A C 1
ATOM 836 O O . GLN A 1 113 ? 9.021 4.914 15.584 1.00 80.75 113 GLN A O 1
ATOM 841 N N . LEU A 1 114 ? 10.263 5.031 13.731 1.00 84.38 114 LEU A N 1
ATOM 842 C CA . LEU A 1 114 ? 9.108 5.143 12.835 1.00 84.38 114 LEU A CA 1
ATOM 843 C C . LEU A 1 114 ? 8.129 3.970 12.985 1.00 84.38 114 LEU A C 1
ATOM 845 O O . LEU A 1 114 ? 6.914 4.162 12.951 1.00 84.38 114 LEU A O 1
ATOM 849 N N . PHE A 1 115 ? 8.641 2.758 13.197 1.00 80.69 115 PHE A N 1
ATOM 850 C CA . PHE A 1 115 ? 7.799 1.591 13.439 1.00 80.69 115 PHE A CA 1
ATOM 851 C C . PHE A 1 115 ? 7.173 1.569 14.836 1.00 80.69 115 PHE A C 1
ATOM 853 O O . PHE A 1 115 ? 5.980 1.304 14.971 1.00 80.69 115 PHE A O 1
ATOM 860 N N . ALA A 1 116 ? 7.979 1.789 15.877 1.00 81.25 116 ALA A N 1
ATOM 861 C CA . ALA A 1 116 ? 7.583 1.544 17.264 1.00 81.25 116 ALA A CA 1
ATOM 862 C C . ALA A 1 116 ? 6.989 2.770 17.973 1.00 81.25 116 ALA A C 1
ATOM 864 O O . ALA A 1 116 ? 6.291 2.612 18.971 1.00 81.25 116 ALA A O 1
ATOM 865 N N . LYS A 1 117 ? 7.282 3.978 17.485 1.00 86.81 117 LYS A N 1
ATOM 866 C CA . LYS A 1 117 ? 6.958 5.272 18.105 1.00 86.81 117 LYS A CA 1
ATOM 867 C C . LYS A 1 117 ? 6.133 6.159 17.178 1.00 86.81 117 LYS A C 1
ATOM 869 O O . LYS A 1 117 ? 6.256 7.375 17.210 1.00 86.81 117 LYS A O 1
ATOM 874 N N . THR A 1 118 ? 5.256 5.552 16.384 1.00 90.25 118 THR A N 1
ATOM 875 C CA . THR A 1 118 ? 4.230 6.269 15.616 1.00 90.25 118 THR A CA 1
ATOM 876 C C . THR A 1 118 ? 2.854 5.886 16.144 1.00 90.25 118 THR A C 1
ATOM 878 O O . THR A 1 118 ? 2.544 4.704 16.308 1.00 90.25 118 THR A O 1
ATOM 881 N N . ALA A 1 119 ? 2.020 6.884 16.424 1.00 90.69 119 ALA A N 1
ATOM 882 C CA . ALA A 1 119 ? 0.650 6.739 16.898 1.00 90.69 119 ALA A CA 1
ATOM 883 C C . ALA A 1 119 ? -0.287 6.329 15.747 1.00 90.69 119 ALA A C 1
ATOM 885 O O . ALA A 1 119 ? -1.210 7.047 15.364 1.00 90.69 119 ALA A O 1
ATOM 886 N N . TRP A 1 120 ? -0.049 5.142 15.184 1.00 89.88 120 TRP A N 1
ATOM 887 C CA . TRP A 1 120 ? -0.833 4.584 14.080 1.00 89.88 120 TRP A CA 1
ATOM 888 C C . TRP A 1 120 ? -2.321 4.422 14.421 1.00 89.88 120 TRP A C 1
ATOM 890 O O . TRP A 1 120 ? -3.182 4.517 13.542 1.00 89.88 120 TRP A O 1
ATOM 900 N N . GLY A 1 121 ? -2.638 4.211 15.701 1.00 87.44 121 GLY A N 1
ATOM 901 C CA . GLY A 1 121 ? -3.941 3.710 16.124 1.00 87.44 121 GLY A CA 1
ATOM 902 C C . GLY A 1 121 ? -4.165 2.291 15.600 1.00 87.44 121 GLY A C 1
ATOM 903 O O . GLY A 1 121 ? -3.205 1.556 15.359 1.00 87.44 121 GLY A O 1
ATOM 904 N N . GLU A 1 122 ? -5.430 1.922 15.420 1.00 85.88 122 GLU A N 1
ATOM 905 C CA . GLU A 1 122 ? -5.805 0.633 14.842 1.00 85.88 122 GLU A CA 1
ATOM 906 C C . GLU A 1 122 ? -5.685 0.665 13.311 1.00 85.88 122 GLU A C 1
ATOM 908 O O . GLU A 1 122 ? -6.331 1.484 12.652 1.00 85.88 122 GLU A O 1
ATOM 913 N N . LEU A 1 123 ? -4.876 -0.239 12.761 1.00 88.62 123 LEU A N 1
ATOM 914 C CA . LEU A 1 123 ? -4.655 -0.434 11.333 1.00 88.62 123 LEU A CA 1
ATOM 915 C C . LEU A 1 123 ? -4.937 -1.877 10.930 1.00 88.62 123 LEU A C 1
ATOM 917 O O . LEU A 1 123 ? -4.548 -2.834 11.604 1.00 88.62 123 LEU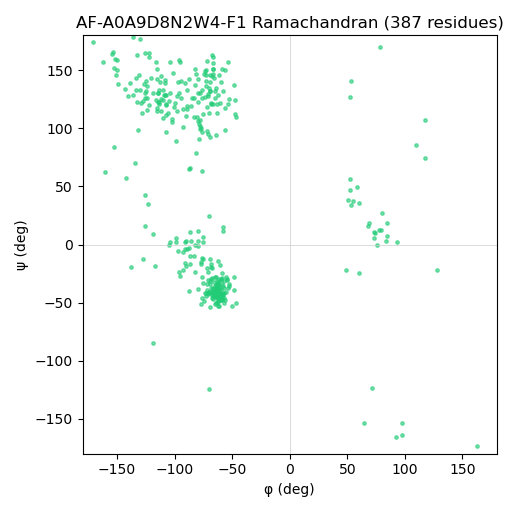 A O 1
ATOM 921 N N . ASP A 1 124 ? -5.541 -2.018 9.762 1.00 87.62 124 ASP A N 1
ATOM 922 C CA . ASP A 1 124 ? -5.778 -3.305 9.122 1.00 87.62 124 ASP A CA 1
ATOM 923 C C . ASP A 1 124 ? -4.565 -3.688 8.285 1.00 87.62 124 ASP A C 1
ATOM 925 O O . ASP A 1 124 ? -4.117 -4.831 8.346 1.00 87.62 124 ASP A O 1
ATOM 929 N N . TYR A 1 125 ? -3.980 -2.705 7.592 1.00 93.06 125 TYR A N 1
ATOM 930 C CA . TYR A 1 125 ? -2.758 -2.853 6.810 1.00 93.06 125 TYR A CA 1
ATOM 931 C C . TYR A 1 125 ? -1.780 -1.712 7.093 1.00 93.06 125 TYR A C 1
ATOM 933 O O . TYR A 1 125 ? -2.142 -0.540 7.059 1.00 93.06 125 TYR A O 1
ATOM 941 N N . LEU A 1 126 ? -0.516 -2.053 7.315 1.00 95.19 126 LEU A N 1
ATOM 942 C CA . LEU A 1 126 ? 0.618 -1.146 7.214 1.00 95.19 126 LEU A CA 1
ATOM 943 C C . LEU A 1 126 ? 1.431 -1.551 5.984 1.00 95.19 126 LEU A C 1
ATOM 945 O O . LEU A 1 126 ? 2.085 -2.597 5.984 1.00 95.19 126 LEU A O 1
ATOM 949 N N . VAL A 1 127 ? 1.386 -0.725 4.942 1.00 96.69 127 VAL A N 1
ATOM 950 C CA . VAL A 1 127 ? 2.231 -0.871 3.756 1.00 96.69 127 VAL A CA 1
ATOM 951 C C . VAL A 1 127 ? 3.565 -0.190 4.034 1.00 96.69 127 VAL A C 1
ATOM 953 O O . VAL A 1 127 ? 3.617 0.975 4.423 1.00 96.69 127 VAL A O 1
ATOM 956 N N . VAL A 1 128 ? 4.658 -0.920 3.846 1.00 94.56 128 VAL A N 1
ATOM 957 C CA . VAL A 1 128 ? 6.013 -0.434 4.107 1.00 94.56 128 VAL A CA 1
ATOM 958 C C . VAL A 1 128 ? 6.747 -0.296 2.784 1.00 94.56 128 VAL A C 1
ATOM 960 O O . VAL A 1 128 ? 7.028 -1.298 2.126 1.00 94.56 128 VAL A O 1
ATOM 963 N N . ASP A 1 129 ? 7.096 0.933 2.416 1.00 92.81 129 ASP A N 1
ATOM 964 C CA . ASP A 1 129 ? 7.977 1.203 1.287 1.00 92.81 129 ASP A CA 1
ATOM 965 C C . ASP A 1 129 ? 9.428 0.952 1.704 1.00 92.81 129 ASP A C 1
ATOM 967 O O . ASP A 1 129 ? 10.104 1.810 2.269 1.00 92.81 129 ASP A O 1
ATOM 971 N N . PHE A 1 130 ? 9.890 -0.277 1.494 1.00 87.69 130 PHE A N 1
ATOM 972 C CA . PHE A 1 130 ? 11.162 -0.750 2.022 1.00 87.69 130 PHE A CA 1
ATOM 973 C C . PHE A 1 130 ? 12.338 -0.113 1.276 1.00 87.69 130 PHE A C 1
ATOM 975 O O . PHE A 1 130 ? 12.236 0.098 0.072 1.00 87.69 130 PHE A O 1
ATOM 982 N N . PRO A 1 131 ? 13.479 0.179 1.910 1.00 82.00 131 PRO A N 1
ATOM 983 C CA . PRO A 1 131 ? 14.636 0.693 1.186 1.00 82.00 131 PRO A CA 1
ATOM 984 C C . PRO A 1 131 ? 15.076 -0.227 0.037 1.00 82.00 131 PRO A C 1
ATOM 986 O O . PRO A 1 131 ? 14.923 -1.448 0.130 1.00 82.00 131 PRO A O 1
ATOM 989 N N . PRO A 1 132 ? 15.657 0.319 -1.042 1.00 76.94 132 PRO A N 1
ATOM 990 C CA . PRO A 1 132 ? 16.220 -0.498 -2.104 1.00 76.94 132 PRO A CA 1
ATOM 991 C C . PRO A 1 132 ? 17.448 -1.278 -1.615 1.00 76.94 132 PRO A C 1
ATOM 993 O O . PRO A 1 132 ? 18.276 -0.766 -0.857 1.00 76.94 132 PRO A O 1
ATOM 996 N N . GLY A 1 133 ? 17.603 -2.494 -2.140 1.00 73.19 133 GLY A N 1
ATOM 997 C CA . GLY A 1 133 ? 18.760 -3.350 -1.889 1.00 73.19 133 GLY A CA 1
ATOM 998 C C . GLY A 1 133 ? 18.579 -4.311 -0.711 1.00 73.19 133 GLY A C 1
ATOM 999 O O . GLY A 1 133 ? 17.472 -4.581 -0.258 1.00 73.19 133 GLY A O 1
ATOM 1000 N N . THR A 1 134 ? 19.694 -4.883 -0.255 1.00 67.44 134 THR A N 1
ATOM 1001 C CA . THR A 1 134 ? 19.731 -5.961 0.750 1.00 67.44 134 THR A CA 1
ATOM 1002 C C . THR A 1 134 ? 20.644 -5.599 1.928 1.00 67.44 134 THR A C 1
ATOM 1004 O O . THR A 1 134 ? 21.480 -6.402 2.339 1.00 67.44 134 THR A O 1
ATOM 1007 N N . GLY A 1 135 ? 20.579 -4.355 2.415 1.00 69.44 135 GLY A N 1
ATOM 1008 C CA . GLY A 1 135 ? 21.487 -3.857 3.453 1.00 69.44 135 GLY A CA 1
ATOM 1009 C C . GLY A 1 135 ? 21.138 -4.368 4.856 1.00 69.44 135 GLY A C 1
ATOM 1010 O O . GLY A 1 135 ? 19.994 -4.250 5.289 1.00 69.44 135 GLY A O 1
ATOM 1011 N N . ASP A 1 136 ? 22.130 -4.854 5.611 1.00 68.12 136 ASP A N 1
ATOM 1012 C CA . ASP A 1 136 ? 21.945 -5.528 6.915 1.00 68.12 136 ASP A CA 1
ATOM 1013 C C . ASP A 1 136 ? 21.111 -4.746 7.946 1.00 68.12 136 ASP A C 1
ATOM 1015 O O . ASP A 1 136 ? 20.338 -5.334 8.703 1.00 68.12 136 ASP A O 1
ATOM 1019 N N . ILE A 1 137 ? 21.224 -3.415 7.969 1.00 67.81 137 ILE A N 1
ATOM 1020 C CA . ILE A 1 137 ? 20.469 -2.553 8.894 1.00 67.81 137 ILE A CA 1
ATOM 1021 C C . ILE A 1 137 ? 18.961 -2.720 8.690 1.00 67.81 137 ILE A C 1
ATOM 1023 O O . ILE A 1 137 ? 18.215 -2.945 9.640 1.00 67.81 137 ILE A O 1
ATOM 1027 N N . GLN A 1 138 ? 18.530 -2.664 7.436 1.00 67.00 138 GLN A N 1
ATOM 1028 C CA . GLN A 1 138 ? 17.127 -2.710 7.033 1.00 67.00 138 GLN A CA 1
ATOM 1029 C C . GLN A 1 138 ? 16.547 -4.092 7.355 1.00 67.00 138 GLN A C 1
ATOM 1031 O O . GLN A 1 138 ? 15.421 -4.210 7.843 1.00 67.00 138 GLN A O 1
ATOM 1036 N N . ILE A 1 139 ? 17.369 -5.131 7.161 1.00 71.88 139 ILE A N 1
ATOM 1037 C CA . ILE A 1 139 ? 17.033 -6.513 7.491 1.00 71.88 139 ILE A CA 1
ATOM 1038 C C . ILE A 1 139 ? 16.805 -6.675 8.993 1.00 71.88 139 ILE A C 1
ATOM 1040 O O . ILE A 1 139 ? 15.778 -7.209 9.415 1.00 71.88 139 ILE A O 1
ATOM 1044 N N . SER A 1 140 ? 17.744 -6.176 9.797 1.00 72.75 140 SER A N 1
ATOM 1045 C CA . SER A 1 140 ? 17.702 -6.305 11.253 1.00 72.75 140 SER A CA 1
ATOM 1046 C C . SER A 1 140 ? 16.493 -5.605 11.884 1.00 72.75 140 SER A C 1
ATOM 1048 O O . SER A 1 140 ? 15.931 -6.124 12.847 1.00 72.75 140 SER A O 1
ATOM 1050 N N . THR A 1 141 ? 16.046 -4.473 11.324 1.00 72.12 141 THR A N 1
ATOM 1051 C CA . THR A 1 141 ? 14.853 -3.764 11.807 1.00 72.12 141 THR A CA 1
ATOM 1052 C C . THR A 1 141 ? 13.572 -4.514 11.441 1.00 72.12 141 THR A C 1
ATOM 1054 O O . THR A 1 141 ? 12.725 -4.710 12.305 1.00 72.12 141 THR A O 1
ATOM 1057 N N . MET A 1 142 ? 13.433 -5.021 10.209 1.00 75.75 142 MET A N 1
ATOM 1058 C CA . MET A 1 142 ? 12.228 -5.777 9.813 1.00 75.75 142 MET A CA 1
ATOM 1059 C C . MET A 1 142 ? 12.072 -7.100 10.551 1.00 75.75 142 MET A C 1
ATOM 1061 O O . MET A 1 142 ? 10.951 -7.518 10.833 1.00 75.75 142 MET A O 1
ATOM 1065 N N . GLN A 1 143 ? 13.182 -7.750 10.911 1.00 76.50 143 GLN A N 1
ATOM 1066 C CA . GLN A 1 143 ? 13.150 -8.981 11.702 1.00 76.50 143 GLN A CA 1
ATOM 1067 C C . GLN A 1 143 ? 12.499 -8.794 13.080 1.00 76.50 143 GLN A C 1
ATOM 1069 O O . GLN A 1 143 ? 12.093 -9.787 13.684 1.00 76.50 143 GLN A O 1
ATOM 1074 N N . GLN A 1 144 ? 12.367 -7.555 13.562 1.00 76.50 144 GLN A N 1
ATOM 1075 C CA . GLN A 1 144 ? 11.681 -7.239 14.812 1.00 76.50 144 GLN A CA 1
ATOM 1076 C C . GLN A 1 144 ? 10.155 -7.279 14.679 1.00 76.50 144 GLN A C 1
ATOM 1078 O O . GLN A 1 144 ? 9.488 -7.353 15.703 1.00 76.50 144 GLN A O 1
ATOM 1083 N N . PHE A 1 145 ? 9.587 -7.275 13.469 1.00 79.69 145 PHE A N 1
ATOM 1084 C CA . PHE A 1 145 ? 8.141 -7.179 13.252 1.00 79.69 145 PHE A CA 1
ATOM 1085 C C . PHE A 1 145 ? 7.560 -8.441 12.593 1.00 79.69 145 PHE A C 1
ATOM 1087 O O . PHE A 1 145 ? 8.223 -9.170 11.847 1.00 79.69 145 PHE A O 1
ATOM 1094 N N . GLU A 1 146 ? 6.290 -8.733 12.883 1.00 82.25 146 GLU A N 1
ATOM 1095 C CA . GLU A 1 146 ? 5.548 -9.839 12.263 1.00 82.25 146 GLU A CA 1
ATOM 1096 C C . GLU A 1 146 ? 5.012 -9.440 10.878 1.00 82.25 146 GLU A C 1
ATOM 1098 O O . GLU A 1 146 ? 3.829 -9.160 10.707 1.00 82.25 146 GLU A O 1
ATOM 1103 N N . VAL A 1 147 ? 5.879 -9.453 9.864 1.00 88.31 147 VAL A N 1
ATOM 1104 C CA . VAL A 1 147 ? 5.498 -9.188 8.465 1.00 88.31 147 VAL A CA 1
ATOM 1105 C C . VAL A 1 147 ? 4.641 -10.326 7.901 1.00 88.31 147 VAL A C 1
ATOM 1107 O O . VAL A 1 147 ? 4.966 -11.499 8.094 1.00 88.31 147 VAL A O 1
ATOM 1110 N N . VAL A 1 148 ? 3.521 -9.993 7.251 1.00 90.62 148 VAL A N 1
ATOM 1111 C CA . VAL A 1 148 ? 2.616 -10.937 6.564 1.00 90.62 148 VAL A CA 1
ATOM 1112 C C . VAL A 1 148 ? 3.283 -11.513 5.335 1.00 90.62 148 VAL A C 1
ATOM 1114 O O . VAL A 1 148 ? 3.395 -12.723 5.229 1.00 90.62 148 VAL A O 1
ATOM 1117 N N . GLY A 1 149 ? 3.773 -10.644 4.462 1.00 92.94 149 GLY A N 1
ATOM 1118 C CA . GLY A 1 149 ? 4.476 -11.037 3.260 1.00 92.94 149 GLY A CA 1
ATOM 1119 C C . GLY A 1 149 ? 5.103 -9.835 2.571 1.00 92.94 149 GLY A C 1
ATOM 1120 O O . GLY A 1 149 ? 4.914 -8.685 2.987 1.00 92.94 149 GLY A O 1
ATOM 1121 N N . ALA A 1 150 ? 5.871 -10.119 1.527 1.00 94.56 150 ALA A N 1
ATOM 1122 C CA . ALA A 1 150 ? 6.540 -9.111 0.725 1.00 94.56 150 ALA A CA 1
ATOM 1123 C C . ALA A 1 150 ? 6.107 -9.155 -0.745 1.00 94.56 150 ALA A C 1
ATOM 1125 O O . ALA A 1 150 ? 5.915 -10.224 -1.323 1.00 94.56 150 ALA A O 1
ATOM 1126 N N . ILE A 1 151 ? 6.001 -7.975 -1.349 1.00 97.44 151 ILE A N 1
ATOM 1127 C CA . ILE A 1 151 ? 5.873 -7.766 -2.789 1.00 97.44 151 ILE A CA 1
ATOM 1128 C C . ILE A 1 151 ? 7.221 -7.276 -3.303 1.00 97.44 151 ILE A C 1
ATOM 1130 O O . ILE A 1 151 ? 7.784 -6.322 -2.760 1.00 97.44 151 ILE A O 1
ATOM 1134 N N . VAL A 1 152 ? 7.729 -7.892 -4.368 1.00 96.19 152 VAL A N 1
ATOM 1135 C CA . VAL A 1 152 ? 8.974 -7.456 -5.013 1.00 96.19 152 VAL A CA 1
ATOM 1136 C C . VAL A 1 152 ? 8.657 -6.740 -6.320 1.00 96.19 152 VAL A C 1
ATOM 1138 O O . VAL A 1 152 ? 8.018 -7.292 -7.213 1.00 96.19 152 VAL A O 1
ATOM 1141 N N . VAL A 1 153 ? 9.133 -5.503 -6.438 1.00 95.94 153 VAL A N 1
ATOM 1142 C CA . VAL A 1 153 ? 8.972 -4.663 -7.625 1.00 95.94 153 VAL A CA 1
ATOM 1143 C C . VAL A 1 153 ? 10.214 -4.768 -8.506 1.00 95.94 153 VAL A C 1
ATOM 1145 O O . VAL A 1 153 ? 11.347 -4.604 -8.042 1.00 95.94 153 VAL A O 1
ATOM 1148 N N . THR A 1 154 ? 9.998 -5.012 -9.795 1.00 95.38 154 THR A N 1
ATOM 1149 C CA . THR A 1 154 ? 11.042 -5.058 -10.826 1.00 95.38 154 THR A CA 1
ATOM 1150 C C . THR A 1 154 ? 10.596 -4.321 -12.090 1.00 95.38 154 THR A C 1
ATOM 1152 O O . THR A 1 154 ? 9.480 -3.816 -12.158 1.00 95.38 154 THR A O 1
ATOM 1155 N N . THR A 1 155 ? 11.458 -4.257 -13.103 1.00 93.19 155 THR A N 1
ATOM 1156 C CA . THR A 1 155 ? 11.097 -3.837 -14.467 1.00 93.19 155 THR A CA 1
ATOM 1157 C C . THR A 1 155 ? 11.530 -4.914 -15.468 1.00 93.19 155 THR A C 1
ATOM 1159 O O . THR A 1 155 ? 12.350 -5.764 -15.106 1.00 93.19 155 THR A O 1
ATOM 1162 N N . PRO A 1 156 ? 11.048 -4.904 -16.727 1.00 90.94 156 PRO A N 1
ATOM 1163 C CA . PRO A 1 156 ? 11.394 -5.946 -17.699 1.00 90.94 156 PRO A CA 1
ATOM 1164 C C . PRO A 1 156 ? 12.890 -6.041 -18.046 1.00 90.94 156 PRO A C 1
ATOM 1166 O O . PRO A 1 156 ? 13.326 -7.028 -18.635 1.00 90.94 156 PRO A O 1
ATOM 1169 N N . GLN A 1 157 ? 13.687 -5.026 -17.695 1.00 88.75 157 GLN A N 1
ATOM 1170 C CA . GLN A 1 157 ? 15.116 -4.984 -17.997 1.00 88.75 157 GLN A CA 1
ATOM 1171 C C . GLN A 1 157 ? 15.870 -6.091 -17.255 1.00 88.75 157 GLN A C 1
ATOM 1173 O O . GLN A 1 157 ? 15.791 -6.194 -16.031 1.00 88.75 157 GLN A O 1
ATOM 1178 N N . THR A 1 158 ? 16.723 -6.828 -17.965 1.00 82.75 158 THR A N 1
ATOM 1179 C CA . THR A 1 158 ? 17.513 -7.936 -17.400 1.00 82.75 158 THR A CA 1
ATOM 1180 C C . THR A 1 158 ? 18.323 -7.540 -16.162 1.00 82.75 158 THR A C 1
ATOM 1182 O O . THR A 1 158 ? 18.413 -8.313 -15.211 1.00 82.75 158 THR A O 1
ATOM 1185 N N . LEU A 1 159 ? 18.885 -6.324 -16.137 1.00 84.12 159 LEU A N 1
ATOM 1186 C CA . LEU A 1 159 ? 19.634 -5.829 -14.979 1.00 84.12 159 LEU A CA 1
ATOM 1187 C C . LEU A 1 159 ? 18.725 -5.622 -13.756 1.00 84.12 159 LEU A C 1
ATOM 1189 O O . LEU A 1 159 ? 19.088 -6.021 -12.656 1.00 84.12 159 LEU A O 1
ATOM 1193 N N . SER A 1 160 ? 17.526 -5.056 -13.949 1.00 85.00 160 SER A N 1
ATOM 1194 C CA . SER A 1 160 ? 16.530 -4.924 -12.874 1.00 85.00 160 SER A CA 1
ATOM 1195 C C . SER A 1 160 ? 16.118 -6.280 -12.316 1.00 85.00 160 SER A C 1
ATOM 1197 O O . SER A 1 160 ? 16.032 -6.427 -11.103 1.00 85.00 160 SER A O 1
ATOM 1199 N N . VAL A 1 161 ? 15.905 -7.271 -13.187 1.00 87.25 161 VAL A N 1
ATOM 1200 C CA . VAL A 1 161 ? 15.533 -8.637 -12.791 1.00 87.25 161 VAL A CA 1
ATOM 1201 C C . VAL A 1 161 ? 16.632 -9.286 -11.952 1.00 87.25 161 VAL A C 1
ATOM 1203 O O . VAL A 1 161 ? 16.341 -9.889 -10.923 1.00 87.25 161 VAL A O 1
ATOM 1206 N N . ALA A 1 162 ? 17.900 -9.129 -12.341 1.00 88.06 162 ALA A N 1
ATOM 1207 C CA . ALA A 1 162 ? 19.024 -9.676 -11.586 1.00 88.06 162 ALA A CA 1
ATOM 1208 C C . ALA A 1 162 ? 19.143 -9.076 -10.174 1.00 88.06 162 ALA A C 1
ATOM 1210 O O . ALA A 1 162 ? 19.454 -9.798 -9.226 1.00 88.06 162 ALA A O 1
ATOM 1211 N N . ASP A 1 163 ? 18.874 -7.779 -10.018 1.00 88.38 163 ASP A N 1
ATOM 1212 C CA . ASP A 1 163 ? 18.854 -7.143 -8.701 1.00 88.38 163 ASP A CA 1
ATOM 1213 C C . ASP A 1 163 ? 17.604 -7.542 -7.907 1.00 88.38 163 ASP A C 1
ATOM 1215 O O . ASP A 1 163 ? 17.695 -7.848 -6.717 1.00 88.38 163 ASP A O 1
ATOM 1219 N N . ALA A 1 164 ? 16.436 -7.595 -8.552 1.00 90.00 164 ALA A N 1
ATOM 1220 C CA . ALA A 1 164 ? 15.189 -8.022 -7.925 1.00 90.00 164 ALA A CA 1
ATOM 1221 C C . ALA A 1 164 ? 15.257 -9.477 -7.432 1.00 90.00 164 ALA A C 1
ATOM 1223 O O . ALA A 1 164 ? 14.719 -9.765 -6.369 1.00 90.00 164 ALA A O 1
ATOM 1224 N N . ARG A 1 165 ? 15.998 -10.361 -8.120 1.00 93.06 165 ARG A N 1
ATOM 1225 C CA . ARG A 1 165 ? 16.323 -11.719 -7.648 1.00 93.06 165 ARG A CA 1
ATOM 1226 C C . ARG A 1 165 ? 17.012 -11.709 -6.289 1.00 93.06 165 ARG A C 1
ATOM 1228 O O . ARG A 1 165 ? 16.567 -12.401 -5.381 1.00 93.06 165 ARG A O 1
ATOM 1235 N N . LYS A 1 166 ? 18.034 -10.869 -6.105 1.00 89.00 166 LYS A N 1
ATOM 1236 C CA . LYS A 1 166 ? 18.701 -10.718 -4.798 1.00 89.00 166 LYS A CA 1
ATOM 1237 C C . LYS A 1 166 ? 17.736 -10.180 -3.737 1.00 89.00 166 LYS A C 1
ATOM 1239 O O . LYS A 1 166 ? 17.753 -10.634 -2.596 1.00 89.00 166 LYS A O 1
ATOM 1244 N N . GLY A 1 167 ? 16.883 -9.227 -4.120 1.00 87.38 167 GLY A N 1
ATOM 1245 C CA . GLY A 1 167 ? 15.828 -8.693 -3.255 1.00 87.38 167 GLY A CA 1
ATOM 1246 C C . GLY A 1 167 ? 14.814 -9.758 -2.823 1.00 87.38 167 GLY A C 1
ATOM 1247 O O . GLY A 1 167 ? 14.439 -9.798 -1.658 1.00 87.38 167 GLY A O 1
ATOM 1248 N N . ALA A 1 168 ? 14.414 -10.655 -3.725 1.00 90.50 168 ALA A N 1
ATOM 1249 C CA . ALA A 1 168 ? 13.517 -11.770 -3.432 1.00 90.50 168 ALA A CA 1
ATOM 1250 C C . ALA A 1 168 ? 14.189 -12.841 -2.547 1.00 90.50 168 ALA A C 1
ATOM 1252 O O . ALA A 1 168 ? 13.596 -13.290 -1.567 1.00 90.50 168 ALA A O 1
ATOM 1253 N N . GLU A 1 169 ? 15.457 -13.188 -2.807 1.00 90.19 169 GLU A N 1
ATOM 1254 C CA . GLU A 1 169 ? 16.246 -14.125 -1.983 1.00 90.19 169 GLU A CA 1
ATOM 1255 C C . GLU A 1 169 ? 16.358 -13.689 -0.516 1.00 90.19 169 GLU A C 1
ATOM 1257 O O . GLU A 1 169 ? 16.416 -14.532 0.385 1.00 90.19 169 GLU A O 1
ATOM 1262 N N . MET A 1 170 ? 16.361 -12.382 -0.249 1.00 87.81 170 MET A N 1
ATOM 1263 C CA . MET A 1 170 ? 16.387 -11.827 1.107 1.00 87.81 170 MET A CA 1
ATOM 1264 C C . MET A 1 170 ? 15.185 -12.272 1.954 1.00 87.81 170 MET A C 1
ATOM 1266 O O . MET A 1 170 ? 15.316 -12.430 3.168 1.00 87.81 170 MET A O 1
ATOM 1270 N N . PHE A 1 171 ? 14.032 -12.518 1.333 1.00 89.25 171 PHE A N 1
ATOM 1271 C CA . PHE A 1 171 ? 12.823 -12.953 2.031 1.00 89.25 171 PHE A CA 1
ATOM 1272 C C . PHE A 1 171 ? 12.787 -14.464 2.300 1.00 89.25 171 PHE A C 1
ATOM 1274 O O . PHE A 1 171 ? 11.986 -14.930 3.109 1.00 89.25 171 PHE A O 1
ATOM 1281 N N . SER A 1 172 ? 13.717 -15.227 1.716 1.00 87.56 172 SER A N 1
ATOM 1282 C CA . SER A 1 172 ? 13.800 -16.680 1.888 1.00 87.56 172 SER A CA 1
ATOM 1283 C C . SER A 1 172 ? 13.841 -17.128 3.364 1.00 87.56 172 SER A C 1
ATOM 1285 O O . SER A 1 172 ? 14.296 -16.380 4.244 1.00 87.56 172 SER A O 1
ATOM 1287 N N . PRO A 1 173 ? 13.449 -18.387 3.657 1.00 83.31 173 PRO A N 1
ATOM 1288 C CA . PRO A 1 173 ? 13.485 -18.946 5.011 1.00 83.31 173 PRO A CA 1
ATOM 1289 C C . PRO A 1 173 ? 14.854 -18.858 5.701 1.00 83.31 173 PRO A C 1
ATOM 1291 O O . PRO A 1 173 ? 14.927 -18.715 6.918 1.00 83.31 173 PRO A O 1
ATOM 1294 N N . ALA A 1 174 ? 15.948 -18.899 4.932 1.00 81.19 174 ALA A N 1
ATOM 1295 C CA . ALA A 1 174 ? 17.313 -18.822 5.454 1.00 81.19 174 ALA A CA 1
ATOM 1296 C C . ALA A 1 174 ? 17.742 -17.404 5.881 1.00 81.19 174 ALA A C 1
ATOM 1298 O O . ALA A 1 174 ? 18.806 -17.239 6.482 1.00 81.19 174 ALA A O 1
ATOM 1299 N N . LYS A 1 175 ? 16.959 -16.377 5.534 1.00 82.75 175 LYS A N 1
ATOM 1300 C CA . LYS A 1 175 ? 17.283 -14.963 5.748 1.00 82.75 175 LYS A CA 1
ATOM 1301 C C . LYS A 1 175 ? 16.243 -14.305 6.655 1.00 82.75 175 LYS A C 1
ATOM 1303 O O . LYS A 1 175 ? 16.455 -14.221 7.864 1.00 82.75 175 LYS A O 1
ATOM 1308 N N . MET A 1 176 ? 15.126 -13.839 6.101 1.00 83.81 176 MET A N 1
ATOM 1309 C CA . MET A 1 176 ? 14.068 -13.177 6.876 1.00 83.81 176 MET A CA 1
ATOM 1310 C C . MET A 1 176 ? 12.926 -14.101 7.284 1.00 83.81 176 MET A C 1
ATOM 1312 O O . MET A 1 176 ? 12.240 -13.795 8.261 1.00 83.81 176 MET A O 1
ATOM 1316 N N . ASN A 1 177 ? 12.725 -15.204 6.556 1.00 87.50 177 ASN A N 1
ATOM 1317 C CA . ASN A 1 177 ? 11.556 -16.066 6.706 1.00 87.50 177 ASN A CA 1
ATOM 1318 C C . ASN A 1 177 ? 10.242 -15.268 6.620 1.00 87.50 177 ASN A C 1
ATOM 1320 O O . ASN A 1 177 ? 9.439 -15.251 7.555 1.00 87.50 177 ASN A O 1
ATOM 1324 N N . VAL A 1 178 ? 10.080 -14.555 5.506 1.00 90.00 178 VAL A N 1
ATOM 1325 C CA . VAL A 1 178 ? 8.883 -13.780 5.166 1.00 90.00 178 VAL A CA 1
ATOM 1326 C C . VAL A 1 178 ? 8.406 -14.286 3.810 1.00 90.00 178 VAL A C 1
ATOM 1328 O O . VAL A 1 178 ? 9.202 -14.320 2.875 1.00 90.00 178 VAL A O 1
ATOM 1331 N N . PRO A 1 179 ? 7.146 -14.706 3.665 1.00 92.50 179 PRO A N 1
ATOM 1332 C CA . PRO A 1 179 ? 6.699 -15.259 2.401 1.00 92.50 179 PRO A CA 1
ATOM 1333 C C . PRO A 1 179 ? 6.552 -14.160 1.338 1.00 92.50 179 PRO A C 1
ATOM 1335 O O . PRO A 1 179 ? 6.272 -12.995 1.641 1.00 92.50 179 PRO A O 1
ATOM 1338 N N . LEU A 1 180 ? 6.759 -14.532 0.077 1.00 94.81 180 LEU A N 1
ATOM 1339 C CA . LEU A 1 180 ? 6.528 -13.645 -1.059 1.00 94.81 180 LEU A CA 1
ATOM 1340 C C . LEU A 1 180 ? 5.055 -13.726 -1.459 1.00 94.81 180 LEU A C 1
ATOM 1342 O O . LEU A 1 180 ? 4.585 -14.790 -1.854 1.00 94.81 180 LEU A O 1
ATOM 1346 N N . ILE A 1 181 ? 4.358 -12.592 -1.381 1.00 96.38 181 ILE A N 1
ATOM 1347 C CA . ILE A 1 181 ? 2.990 -12.445 -1.898 1.00 96.38 181 ILE A CA 1
ATOM 1348 C C . ILE A 1 181 ? 3.023 -12.534 -3.425 1.00 96.38 181 ILE A C 1
ATOM 1350 O O . ILE A 1 181 ? 2.163 -13.158 -4.036 1.00 96.38 181 ILE A O 1
ATOM 1354 N N . GLY A 1 182 ? 4.029 -11.905 -4.037 1.00 97.25 182 GLY A N 1
ATOM 1355 C CA . GLY A 1 182 ? 4.249 -11.979 -5.472 1.00 97.25 182 GLY A CA 1
ATOM 1356 C C . GLY A 1 182 ? 5.158 -10.888 -6.017 1.00 97.25 182 GLY A C 1
ATOM 1357 O O . GLY A 1 182 ? 5.763 -10.098 -5.283 1.00 97.25 182 GLY A O 1
ATOM 1358 N N . ILE A 1 183 ? 5.255 -10.866 -7.340 1.00 97.88 183 ILE A N 1
ATOM 1359 C CA . ILE A 1 183 ? 6.097 -9.958 -8.112 1.00 97.88 183 ILE A CA 1
ATOM 1360 C C . ILE A 1 183 ? 5.220 -8.935 -8.827 1.00 97.88 183 ILE A C 1
ATOM 1362 O O . ILE A 1 183 ? 4.186 -9.276 -9.398 1.00 97.88 183 ILE A O 1
ATOM 1366 N N . VAL A 1 184 ? 5.652 -7.678 -8.841 1.00 97.69 184 VAL A N 1
ATOM 1367 C CA . VAL A 1 184 ? 5.072 -6.627 -9.684 1.00 97.69 184 VAL A CA 1
ATOM 1368 C C . VAL A 1 184 ? 6.112 -6.213 -10.716 1.00 97.69 184 VAL A C 1
ATOM 1370 O O . VAL A 1 184 ? 7.203 -5.755 -10.371 1.00 97.69 184 VAL A O 1
ATOM 1373 N N . GLU A 1 185 ? 5.7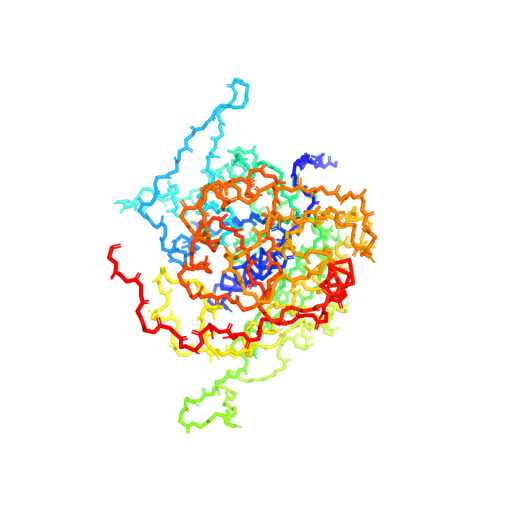74 -6.361 -11.994 1.00 96.38 185 GLU A N 1
ATOM 1374 C CA . GLU A 1 185 ? 6.573 -5.810 -13.085 1.00 96.38 185 GLU A CA 1
ATOM 1375 C C . GLU A 1 185 ? 6.069 -4.399 -13.389 1.00 96.38 185 GLU A C 1
ATOM 1377 O O . GLU A 1 185 ? 4.955 -4.211 -13.869 1.00 96.38 185 GLU A O 1
ATOM 1382 N N . ASN A 1 186 ? 6.871 -3.390 -13.072 1.00 93.88 186 ASN A N 1
ATOM 1383 C CA . ASN A 1 186 ? 6.560 -2.002 -13.364 1.00 93.88 186 ASN A CA 1
ATOM 1384 C C . ASN A 1 186 ? 7.218 -1.549 -14.672 1.00 93.88 186 ASN A C 1
ATOM 1386 O O . ASN A 1 186 ? 8.220 -2.119 -15.110 1.00 93.88 186 ASN A O 1
ATOM 1390 N N . MET A 1 187 ? 6.681 -0.489 -15.279 1.00 91.31 187 MET A N 1
ATOM 1391 C CA . MET A 1 187 ? 7.147 0.048 -16.563 1.00 91.31 187 MET A CA 1
ATOM 1392 C C . MET A 1 187 ? 7.168 -1.022 -17.675 1.00 91.31 187 MET A C 1
ATOM 1394 O O . MET A 1 187 ? 8.081 -1.061 -18.501 1.00 91.31 187 MET A O 1
ATOM 1398 N N . SER A 1 188 ? 6.175 -1.916 -17.682 1.00 91.31 188 SER A N 1
ATOM 1399 C CA . SER A 1 188 ? 6.113 -3.078 -18.580 1.00 91.31 188 SER A CA 1
ATOM 1400 C C . SER A 1 188 ? 5.879 -2.703 -20.042 1.00 91.31 188 SER A C 1
ATOM 1402 O O . SER A 1 188 ? 6.388 -3.362 -20.946 1.00 91.31 188 SER A O 1
ATOM 1404 N N . TRP A 1 189 ? 5.108 -1.649 -20.288 1.00 91.56 189 TRP A N 1
ATOM 1405 C CA . TRP A 1 189 ? 4.907 -1.078 -21.618 1.00 91.56 1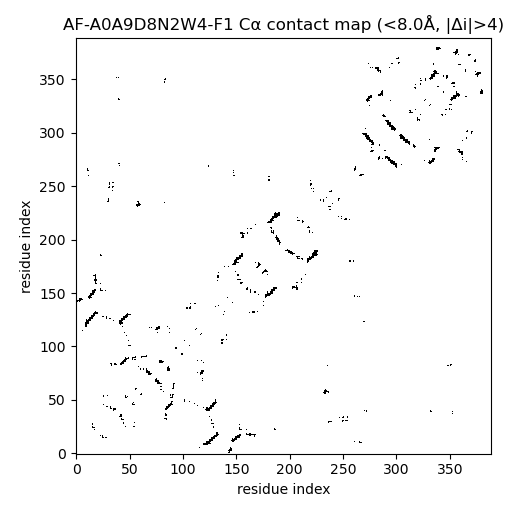89 TRP A CA 1
ATOM 1406 C C . TRP A 1 189 ? 4.543 0.399 -21.510 1.00 91.56 189 TRP A C 1
ATOM 1408 O O . TRP A 1 189 ? 4.134 0.861 -20.452 1.00 91.56 189 TRP A O 1
ATOM 1418 N N . PHE A 1 190 ? 4.653 1.131 -22.609 1.00 90.06 190 PHE A N 1
ATOM 1419 C CA . PHE A 1 190 ? 4.140 2.488 -22.754 1.00 90.06 190 PHE A CA 1
ATOM 1420 C C . PHE A 1 190 ? 3.042 2.514 -23.821 1.00 90.06 190 PHE A C 1
ATOM 1422 O O . PHE A 1 190 ? 3.147 1.811 -24.827 1.00 90.06 190 PHE A O 1
ATOM 1429 N N . THR A 1 191 ? 2.004 3.317 -23.607 1.00 84.88 191 THR A N 1
ATOM 1430 C CA . THR A 1 191 ? 0.917 3.538 -24.569 1.00 84.88 191 THR A CA 1
ATOM 1431 C C . THR A 1 191 ? 0.754 5.048 -24.765 1.00 84.88 191 THR A C 1
ATOM 1433 O O . THR A 1 191 ? 0.382 5.727 -23.804 1.00 84.88 191 THR A O 1
ATOM 1436 N N . PRO A 1 192 ? 1.059 5.592 -25.960 1.00 84.50 192 PRO A N 1
ATOM 1437 C CA . PRO A 1 192 ? 0.846 7.004 -26.265 1.00 84.50 192 PRO A CA 1
ATOM 1438 C C . PRO A 1 192 ? -0.635 7.381 -26.165 1.00 84.50 192 PRO A C 1
ATOM 1440 O O . PRO A 1 192 ? -1.503 6.588 -26.532 1.00 84.50 192 PRO A O 1
ATOM 1443 N N . LYS A 1 193 ? -0.937 8.610 -25.734 1.00 80.75 193 LYS A N 1
ATOM 1444 C CA . LYS A 1 193 ? -2.325 9.102 -25.646 1.00 80.75 193 LYS A CA 1
ATOM 1445 C C . LYS A 1 193 ? -3.004 9.141 -27.016 1.00 80.75 193 LYS A C 1
ATOM 1447 O O . LYS A 1 193 ? -4.190 8.851 -27.125 1.00 80.75 193 LYS A O 1
ATOM 1452 N N . GLU A 1 194 ? -2.245 9.473 -28.054 1.00 81.50 194 GLU A N 1
ATOM 1453 C CA . GLU A 1 194 ? -2.700 9.550 -29.442 1.00 81.50 194 GLU A CA 1
ATOM 1454 C C . GLU A 1 194 ? -2.956 8.163 -30.058 1.00 81.50 194 GLU A C 1
ATOM 1456 O O . GLU A 1 194 ? -3.689 8.054 -31.041 1.00 81.50 194 GLU A O 1
ATOM 1461 N N . HIS A 1 195 ? -2.380 7.105 -29.472 1.00 83.38 195 HIS A N 1
ATOM 1462 C CA . HIS A 1 195 ? -2.436 5.726 -29.965 1.00 83.38 195 HIS A CA 1
ATOM 1463 C C . HIS A 1 195 ? -2.756 4.739 -28.821 1.00 83.38 195 HIS A C 1
ATOM 1465 O O . HIS A 1 195 ? -1.892 3.957 -28.417 1.00 83.38 195 HIS A O 1
ATOM 1471 N N . PRO A 1 196 ? -3.997 4.750 -28.289 1.00 80.56 196 PRO A N 1
ATOM 1472 C CA . PRO A 1 196 ? -4.370 4.010 -27.077 1.00 80.56 196 PRO A CA 1
ATOM 1473 C C . PRO A 1 196 ? -4.343 2.481 -27.233 1.00 80.56 196 PRO A C 1
ATOM 1475 O O . PRO A 1 196 ? -4.244 1.760 -26.241 1.00 80.56 196 PRO A O 1
ATOM 1478 N N . ASP A 1 197 ? -4.409 1.980 -28.466 1.00 84.44 197 ASP A N 1
ATOM 1479 C CA . ASP A 1 197 ? -4.385 0.545 -28.762 1.00 84.44 197 ASP A CA 1
ATOM 1480 C C . ASP A 1 197 ? -2.959 -0.017 -28.893 1.00 84.44 197 ASP A C 1
ATOM 1482 O O . ASP A 1 197 ? -2.757 -1.233 -28.954 1.00 84.44 197 ASP A O 1
ATOM 1486 N N . GLU A 1 198 ? -1.945 0.850 -28.924 1.00 88.00 198 GLU A N 1
ATOM 1487 C CA . GLU A 1 198 ? -0.557 0.451 -29.130 1.00 88.00 198 GLU A CA 1
ATOM 1488 C C . GLU A 1 198 ? 0.192 0.255 -27.805 1.00 88.00 198 GLU A C 1
ATOM 1490 O O . GLU A 1 198 ? 0.046 1.010 -26.841 1.00 88.00 198 GLU A O 1
ATOM 1495 N N . LYS A 1 199 ? 1.045 -0.777 -27.755 1.00 89.69 199 LYS A N 1
ATOM 1496 C CA . LYS A 1 199 ? 1.915 -1.062 -26.607 1.00 89.69 199 LYS A CA 1
ATOM 1497 C C . LYS A 1 199 ? 3.374 -1.117 -27.033 1.00 89.69 199 LYS A C 1
ATOM 1499 O O . LYS A 1 199 ? 3.795 -2.022 -27.752 1.00 89.69 199 LYS A O 1
ATOM 1504 N N . TYR A 1 200 ? 4.157 -0.187 -26.511 1.00 90.56 200 TYR A N 1
ATOM 1505 C CA . TYR A 1 200 ? 5.588 -0.074 -26.747 1.00 90.56 200 TYR A CA 1
ATOM 1506 C C . TYR A 1 200 ? 6.361 -0.712 -25.593 1.00 90.56 200 TYR A C 1
ATOM 1508 O O . TYR A 1 200 ? 6.323 -0.241 -24.458 1.00 90.56 200 TYR A O 1
ATOM 1516 N N . LEU A 1 201 ? 7.094 -1.788 -25.880 1.00 92.00 201 LEU A N 1
ATOM 1517 C CA . LEU A 1 201 ? 7.903 -2.524 -24.902 1.00 92.00 201 LEU A CA 1
ATOM 1518 C C . LEU A 1 201 ? 9.300 -1.902 -24.773 1.00 92.00 201 LEU A C 1
ATOM 1520 O O . LEU A 1 201 ? 10.299 -2.513 -25.150 1.00 92.00 201 LEU A O 1
ATOM 1524 N N . LEU A 1 202 ? 9.361 -0.668 -24.263 1.00 87.81 202 LEU A N 1
ATOM 1525 C CA . LEU A 1 202 ? 10.582 0.154 -24.212 1.00 87.81 202 LEU A CA 1
ATOM 1526 C C . LEU A 1 202 ? 11.763 -0.537 -23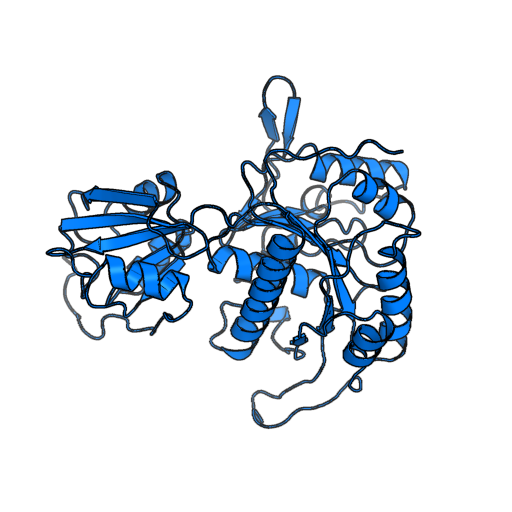.513 1.00 87.81 202 LEU A C 1
ATOM 1528 O O . LEU A 1 202 ? 12.921 -0.284 -23.834 1.00 87.81 202 LEU A O 1
ATOM 1532 N N . PHE A 1 203 ? 11.463 -1.410 -22.553 1.00 87.69 203 PHE A N 1
ATOM 1533 C CA . PHE A 1 203 ? 12.440 -1.996 -21.642 1.00 87.69 203 PHE A CA 1
ATOM 1534 C C . PHE A 1 203 ? 12.542 -3.523 -21.732 1.00 87.69 203 PHE A C 1
ATOM 1536 O O . PHE A 1 203 ? 13.222 -4.137 -20.911 1.00 87.69 203 PHE A O 1
ATOM 1543 N N . GLY A 1 204 ? 11.893 -4.133 -22.727 1.00 90.25 204 GLY A N 1
ATOM 1544 C CA . GLY A 1 204 ? 11.763 -5.584 -22.857 1.00 90.25 204 GLY A CA 1
ATOM 1545 C C . GLY A 1 204 ? 10.431 -6.109 -22.316 1.00 90.25 204 GLY A C 1
ATOM 1546 O O . GLY A 1 204 ? 9.478 -5.353 -22.151 1.00 90.25 204 GLY A O 1
ATOM 1547 N N . LYS A 1 205 ? 10.348 -7.423 -22.075 1.00 92.06 205 LYS A N 1
ATOM 1548 C CA . LYS A 1 205 ? 9.133 -8.098 -21.587 1.00 92.06 205 LYS A CA 1
ATOM 1549 C C . LYS A 1 205 ? 9.460 -9.330 -20.746 1.00 92.06 205 LYS A C 1
ATOM 1551 O O . LYS A 1 205 ? 10.442 -10.012 -21.030 1.00 92.06 205 LYS A O 1
ATOM 1556 N N . GLY A 1 206 ? 8.584 -9.651 -19.796 1.00 90.44 206 GLY A N 1
ATOM 1557 C CA . GLY A 1 206 ? 8.564 -10.943 -19.102 1.00 90.44 206 GLY A CA 1
ATOM 1558 C C . GLY A 1 206 ? 9.625 -11.114 -18.014 1.00 90.44 206 GLY A C 1
ATOM 1559 O O . GLY A 1 206 ? 9.822 -12.228 -17.538 1.00 90.44 206 GLY A O 1
ATOM 1560 N N . GLY A 1 207 ? 10.293 -10.035 -17.604 1.00 91.81 207 GLY A N 1
ATOM 1561 C CA . GLY A 1 207 ? 11.279 -10.073 -16.528 1.00 91.81 207 GLY A CA 1
ATOM 1562 C C . GLY A 1 207 ? 10.649 -10.386 -15.170 1.00 91.81 207 GLY A C 1
ATOM 1563 O O . GLY A 1 207 ? 11.215 -11.142 -14.387 1.00 91.81 207 GLY A O 1
ATOM 1564 N N . GLY A 1 208 ? 9.454 -9.852 -14.911 1.00 94.81 208 GLY A N 1
ATOM 1565 C CA . GLY A 1 208 ? 8.677 -10.150 -13.711 1.00 94.81 208 GLY A CA 1
ATOM 1566 C C . GLY A 1 208 ? 8.119 -11.570 -13.701 1.00 94.81 208 GLY A C 1
ATOM 1567 O O . GLY A 1 208 ? 8.194 -12.221 -12.666 1.00 94.81 208 GLY A O 1
ATOM 1568 N N . GLN A 1 209 ? 7.622 -12.073 -14.841 1.00 96.12 209 GLN A N 1
ATOM 1569 C CA . GLN A 1 209 ? 7.129 -13.456 -14.934 1.00 96.12 209 GLN A CA 1
ATOM 1570 C C . GLN A 1 209 ? 8.252 -14.460 -14.676 1.00 96.12 209 GLN A C 1
ATOM 1572 O O . GLN A 1 209 ? 8.081 -15.380 -13.890 1.00 96.12 209 GLN A O 1
ATOM 1577 N N . LEU A 1 210 ? 9.422 -14.236 -15.281 1.00 95.19 210 LEU A N 1
ATOM 1578 C CA . LEU A 1 210 ? 10.600 -15.065 -15.043 1.00 95.19 210 LEU A CA 1
ATOM 1579 C C . LEU A 1 210 ? 10.970 -15.097 -13.554 1.00 95.19 210 LEU A C 1
ATOM 1581 O O . LEU A 1 210 ? 11.265 -16.159 -13.018 1.00 95.19 210 LEU A O 1
ATOM 1585 N N . LEU A 1 211 ? 10.902 -13.948 -12.875 1.00 94.69 211 LEU A N 1
ATOM 1586 C CA . LEU A 1 211 ? 11.130 -13.877 -11.434 1.00 94.69 211 LEU A CA 1
ATOM 1587 C C . LEU A 1 211 ? 10.066 -14.648 -10.637 1.00 94.69 211 LEU A C 1
ATOM 1589 O O . LEU A 1 211 ? 10.393 -15.355 -9.692 1.00 94.69 211 LEU A O 1
ATOM 1593 N N . ALA A 1 212 ? 8.795 -14.501 -11.003 1.00 96.44 212 ALA A N 1
ATOM 1594 C CA . ALA A 1 212 ? 7.690 -15.181 -10.337 1.00 96.44 212 ALA A CA 1
ATOM 1595 C C . ALA A 1 212 ? 7.843 -16.710 -10.436 1.00 96.44 212 ALA A C 1
ATOM 1597 O O . ALA A 1 212 ? 7.752 -17.408 -9.425 1.00 96.44 212 ALA A O 1
ATOM 1598 N N . ASP A 1 213 ? 8.199 -17.208 -11.624 1.00 96.62 213 ASP A N 1
ATOM 1599 C CA . ASP A 1 213 ? 8.444 -18.628 -11.882 1.00 96.62 213 ASP A CA 1
ATOM 1600 C C . ASP A 1 213 ? 9.643 -19.161 -11.075 1.00 96.62 213 ASP A C 1
ATOM 1602 O O . ASP A 1 213 ? 9.553 -20.232 -10.471 1.00 96.62 213 ASP A O 1
ATOM 1606 N N . GLU A 1 214 ? 10.752 -18.407 -11.029 1.00 95.19 214 GLU A N 1
ATOM 1607 C CA . GLU A 1 214 ? 11.972 -18.764 -10.283 1.00 95.19 214 GLU A CA 1
ATOM 1608 C C . GLU A 1 214 ? 11.728 -18.917 -8.774 1.00 95.19 214 GLU A C 1
ATOM 1610 O O . GLU A 1 214 ? 12.319 -19.792 -8.141 1.00 95.19 214 GLU A O 1
ATOM 1615 N N . PHE A 1 215 ? 10.868 -18.075 -8.194 1.00 94.56 215 PHE A N 1
ATOM 1616 C CA . PHE A 1 215 ? 10.571 -18.075 -6.756 1.00 94.56 215 PHE A CA 1
ATOM 1617 C C . PHE A 1 215 ? 9.278 -18.811 -6.401 1.00 94.56 215 PHE A C 1
ATOM 1619 O O . PHE A 1 215 ? 8.885 -18.803 -5.234 1.00 94.56 215 PHE A O 1
ATOM 1626 N N . HIS A 1 216 ? 8.637 -19.459 -7.379 1.00 94.81 216 HIS A N 1
ATOM 1627 C CA . HIS A 1 216 ? 7.374 -20.178 -7.205 1.00 94.81 216 HIS A CA 1
ATOM 1628 C C . HIS A 1 216 ? 6.291 -19.314 -6.538 1.00 94.81 216 HIS A C 1
ATOM 1630 O O . HIS A 1 216 ? 5.631 -19.735 -5.589 1.00 94.81 216 HIS A O 1
ATOM 1636 N N . THR A 1 217 ? 6.143 -18.084 -7.027 1.00 95.06 217 THR A N 1
ATOM 1637 C CA . THR A 1 217 ? 5.167 -17.098 -6.552 1.00 95.06 217 THR A CA 1
ATOM 1638 C C . THR A 1 217 ? 4.380 -16.519 -7.732 1.00 95.06 217 THR A C 1
ATOM 1640 O O . THR A 1 217 ? 4.646 -16.850 -8.887 1.00 95.06 217 THR A O 1
ATOM 1643 N N . ASP A 1 218 ? 3.406 -15.655 -7.460 1.00 95.38 218 ASP A N 1
ATOM 1644 C CA . ASP A 1 218 ? 2.540 -15.081 -8.488 1.00 95.38 218 ASP A CA 1
ATOM 1645 C C . ASP A 1 218 ? 3.143 -13.808 -9.102 1.00 95.38 218 ASP A C 1
ATOM 1647 O O . ASP A 1 218 ? 3.698 -12.951 -8.408 1.00 95.38 218 ASP A O 1
ATOM 1651 N N . LEU A 1 219 ? 2.963 -13.624 -10.413 1.00 97.50 219 LEU A N 1
ATOM 1652 C CA . LEU A 1 219 ? 3.060 -12.300 -11.028 1.00 97.50 219 LEU A CA 1
ATOM 1653 C C . LEU A 1 219 ? 1.746 -11.557 -10.760 1.00 97.50 219 LEU A C 1
ATOM 1655 O O . LEU A 1 219 ? 0.732 -11.820 -11.404 1.00 97.50 219 LEU A O 1
ATOM 1659 N N . LEU A 1 220 ? 1.764 -10.623 -9.810 1.00 97.06 220 LEU A N 1
ATOM 1660 C CA . LEU A 1 220 ? 0.569 -9.903 -9.362 1.00 97.06 220 LEU A CA 1
ATOM 1661 C C . LEU A 1 220 ? 0.050 -8.943 -10.431 1.00 97.06 220 LEU A C 1
ATOM 1663 O O . LEU A 1 220 ? -1.158 -8.812 -10.625 1.00 97.06 220 LEU A O 1
ATOM 1667 N N . ALA A 1 221 ? 0.965 -8.252 -11.111 1.00 95.94 221 ALA A N 1
ATOM 1668 C CA . ALA A 1 221 ? 0.615 -7.291 -12.142 1.00 95.94 221 ALA A CA 1
ATOM 1669 C C . ALA A 1 221 ? 1.792 -6.950 -13.057 1.00 95.94 221 ALA A C 1
ATOM 1671 O O . ALA A 1 221 ? 2.962 -7.011 -12.668 1.00 95.94 221 ALA A O 1
ATOM 1672 N N . GLN A 1 222 ? 1.430 -6.492 -14.253 1.00 95.00 222 GLN A N 1
ATOM 1673 C CA . GLN A 1 222 ? 2.288 -5.721 -15.141 1.00 95.00 222 GLN A CA 1
ATOM 1674 C C . GLN A 1 222 ? 1.707 -4.309 -15.247 1.00 95.00 222 GLN A C 1
ATOM 1676 O O . GLN A 1 222 ? 0.542 -4.149 -15.618 1.00 95.00 222 GLN A O 1
ATOM 1681 N N . ILE A 1 223 ? 2.498 -3.298 -14.901 1.00 92.31 223 ILE A N 1
ATOM 1682 C CA . ILE A 1 223 ? 2.055 -1.905 -14.800 1.00 92.31 223 ILE A CA 1
ATOM 1683 C C . ILE A 1 223 ? 2.663 -1.101 -15.959 1.00 92.31 223 ILE A C 1
ATOM 1685 O O . ILE A 1 223 ? 3.882 -1.159 -16.160 1.00 92.31 223 ILE A O 1
ATOM 1689 N N . PRO A 1 224 ? 1.859 -0.349 -16.736 1.00 89.69 224 PRO A N 1
ATOM 1690 C CA . PRO A 1 224 ? 2.386 0.508 -17.790 1.00 89.69 224 PRO A CA 1
ATOM 1691 C C . PRO A 1 224 ? 3.220 1.666 -17.232 1.00 89.69 224 PRO A C 1
ATOM 1693 O O . PRO A 1 224 ? 2.955 2.190 -16.153 1.00 89.69 224 PRO A O 1
ATOM 1696 N N . LEU A 1 225 ? 4.195 2.121 -18.014 1.00 86.00 225 LEU A N 1
ATOM 1697 C CA . LEU A 1 225 ? 4.820 3.422 -17.835 1.00 86.00 225 LEU A CA 1
ATOM 1698 C C . LEU A 1 225 ? 3.815 4.506 -18.239 1.00 86.00 225 LEU A C 1
ATOM 1700 O O . LEU A 1 225 ? 3.279 4.478 -19.347 1.00 86.00 225 LEU A O 1
ATOM 1704 N N . ILE A 1 226 ? 3.590 5.471 -17.354 1.00 74.69 226 ILE A N 1
ATOM 1705 C CA . ILE A 1 226 ? 2.691 6.604 -17.588 1.00 74.69 226 ILE A CA 1
ATOM 1706 C C . ILE A 1 226 ? 3.546 7.858 -17.724 1.00 74.69 226 ILE A C 1
ATOM 1708 O O . ILE A 1 226 ? 4.454 8.073 -16.926 1.00 74.69 226 ILE A O 1
ATOM 1712 N N . GLN A 1 227 ? 3.278 8.665 -18.748 1.00 59.56 227 GLN A N 1
ATOM 1713 C CA . GLN A 1 227 ? 4.047 9.883 -19.019 1.00 59.56 227 GLN A CA 1
ATOM 1714 C C . GLN A 1 227 ? 3.686 11.032 -18.065 1.00 59.56 227 GLN A C 1
ATOM 1716 O O . GLN A 1 227 ? 4.538 11.853 -17.755 1.00 59.56 227 GLN A O 1
ATOM 1721 N N . ASP A 1 228 ? 2.458 11.054 -17.544 1.00 57.44 228 ASP A N 1
ATOM 1722 C CA . ASP A 1 228 ? 1.935 12.162 -16.733 1.00 57.44 228 ASP A CA 1
ATOM 1723 C C . ASP A 1 228 ? 2.392 12.153 -15.262 1.00 57.44 228 ASP A C 1
ATOM 1725 O O . ASP A 1 228 ? 1.824 12.886 -14.464 1.00 57.44 228 ASP A O 1
ATOM 1729 N N . VAL A 1 229 ? 3.378 11.335 -14.863 1.00 50.97 229 VAL A N 1
ATOM 1730 C CA . VAL A 1 229 ? 3.768 11.180 -13.441 1.00 50.97 229 VAL A CA 1
ATOM 1731 C C . VAL A 1 229 ? 4.232 12.504 -12.810 1.00 50.97 229 VAL A C 1
ATOM 1733 O O . VAL A 1 229 ? 3.974 12.722 -11.627 1.00 50.97 229 VAL A O 1
ATOM 1736 N N . ASP A 1 230 ? 4.810 13.417 -13.597 1.00 39.88 230 ASP A N 1
ATOM 1737 C CA . ASP A 1 230 ? 5.287 14.724 -13.118 1.00 39.88 230 ASP A CA 1
ATOM 1738 C C . ASP A 1 230 ? 4.157 15.760 -12.902 1.00 39.88 230 ASP A C 1
ATOM 1740 O O . ASP A 1 230 ? 4.348 16.734 -12.181 1.00 39.88 230 ASP A O 1
ATOM 1744 N N . GLU A 1 231 ? 2.947 15.561 -13.450 1.00 40.81 231 GLU A N 1
ATOM 1745 C CA . GLU A 1 231 ? 1.790 16.462 -13.232 1.00 40.81 231 GLU A CA 1
ATOM 1746 C C . GLU A 1 231 ? 0.917 16.068 -12.015 1.00 40.81 231 GLU A C 1
ATOM 1748 O O . GLU A 1 231 ? -0.125 16.691 -11.751 1.00 40.81 231 GLU A O 1
ATOM 1753 N N . VAL A 1 232 ? 1.321 15.023 -11.276 1.00 49.66 232 VAL A N 1
ATOM 1754 C CA . VAL A 1 232 ? 0.559 14.401 -10.171 1.00 49.66 232 VAL A CA 1
ATOM 1755 C C . VAL A 1 232 ? 1.103 14.754 -8.781 1.00 49.66 232 VAL A C 1
ATOM 1757 O O . VAL A 1 232 ? 0.517 14.318 -7.790 1.00 49.66 232 VAL A O 1
ATOM 1760 N N . GLU A 1 233 ? 2.174 15.549 -8.660 1.00 49.53 233 GLU A N 1
ATOM 1761 C CA . GLU A 1 233 ? 2.636 16.034 -7.348 1.00 49.53 233 GLU A CA 1
ATOM 1762 C C . GLU A 1 233 ? 1.480 16.727 -6.599 1.00 49.53 233 GLU A C 1
ATOM 1764 O O . GLU A 1 233 ? 0.841 17.658 -7.093 1.00 49.53 233 GLU A O 1
ATOM 1769 N N . GLY A 1 234 ? 1.148 16.210 -5.412 1.00 49.78 234 GLY A N 1
ATOM 1770 C CA . GLY A 1 234 ? 0.081 16.738 -4.558 1.00 49.78 234 GLY A CA 1
ATOM 1771 C C . GLY A 1 234 ? -1.366 16.436 -4.975 1.00 49.78 234 GLY A C 1
ATOM 1772 O O . GLY A 1 234 ? -2.278 16.806 -4.229 1.00 49.78 234 GLY A O 1
ATOM 1773 N N . LYS A 1 235 ? -1.607 15.727 -6.087 1.00 53.25 235 LYS A N 1
ATOM 1774 C CA . LYS A 1 235 ? -2.919 15.138 -6.428 1.00 53.25 235 LYS A CA 1
ATOM 1775 C C . LYS A 1 235 ? -2.958 13.680 -5.959 1.00 53.25 235 LYS A C 1
ATOM 1777 O O . LYS A 1 235 ? -1.912 13.077 -5.756 1.00 53.25 235 LYS A O 1
ATOM 1782 N N . GLU A 1 236 ? -4.149 13.114 -5.740 1.00 52.75 236 GLU A N 1
ATOM 1783 C CA . GLU A 1 236 ? -4.313 11.688 -5.398 1.00 52.75 236 GLU A CA 1
ATOM 1784 C C . GLU A 1 236 ? -3.458 10.841 -6.344 1.00 52.75 236 GLU A C 1
ATOM 1786 O O . GLU A 1 236 ? -3.756 10.777 -7.541 1.00 52.75 236 GLU A O 1
ATOM 1791 N N . CYS A 1 237 ? -2.383 10.253 -5.809 1.00 51.25 237 CYS A N 1
ATOM 1792 C CA . CYS A 1 237 ? -1.385 9.516 -6.570 1.00 51.25 237 CYS A CA 1
ATOM 1793 C C . CYS A 1 237 ? -2.089 8.540 -7.523 1.00 51.25 237 CYS A C 1
ATOM 1795 O O . CYS A 1 237 ? -2.765 7.633 -7.052 1.00 51.25 237 CYS A O 1
ATOM 1797 N N . LEU A 1 238 ? -1.969 8.801 -8.834 1.00 52.41 238 LEU A N 1
ATOM 1798 C CA . LEU A 1 238 ? -2.425 8.059 -10.029 1.00 52.41 238 LEU A CA 1
ATOM 1799 C C . LEU A 1 238 ? -3.885 7.555 -10.103 1.00 52.41 238 LEU A C 1
ATOM 1801 O O . LEU A 1 238 ? -4.385 7.353 -11.208 1.00 52.41 238 LEU A O 1
ATOM 1805 N N . LEU A 1 239 ? -4.604 7.390 -8.994 1.00 49.81 239 LEU A N 1
ATOM 1806 C CA . LEU A 1 239 ? -5.958 6.840 -8.950 1.00 49.81 239 LEU A CA 1
ATOM 1807 C C . LEU A 1 239 ? -7.060 7.910 -9.069 1.00 49.81 239 LEU A C 1
ATOM 1809 O O . LEU A 1 239 ? -8.241 7.573 -8.976 1.00 49.81 239 LEU A O 1
ATOM 1813 N N . SER A 1 240 ? -6.697 9.186 -9.232 1.00 42.28 240 SER A N 1
ATOM 1814 C CA . SER A 1 240 ? -7.641 10.289 -9.497 1.00 42.28 240 SER A CA 1
ATOM 1815 C C . SER A 1 240 ? -7.856 10.585 -10.981 1.00 42.28 240 SER A C 1
ATOM 1817 O O . SER A 1 240 ? -8.721 11.384 -11.334 1.00 42.28 240 SER A O 1
ATOM 1819 N N . GLY A 1 241 ? -7.095 9.935 -11.864 1.00 42.03 241 GLY A N 1
ATOM 1820 C CA . GLY A 1 241 ? -7.302 10.033 -13.302 1.00 42.03 241 GLY A CA 1
ATOM 1821 C C . GLY A 1 241 ? -8.452 9.138 -13.756 1.00 42.03 241 GLY A C 1
ATOM 1822 O O . GLY A 1 241 ? -8.578 8.002 -13.313 1.00 42.03 241 GLY A O 1
ATOM 1823 N N . THR A 1 242 ? -9.236 9.616 -14.718 1.00 37.81 242 THR A N 1
ATOM 1824 C CA . THR A 1 242 ? -10.305 8.920 -15.463 1.00 37.81 242 THR A CA 1
ATOM 1825 C C . THR A 1 242 ? -9.859 7.653 -16.223 1.00 37.81 242 THR A C 1
ATOM 1827 O O . THR A 1 242 ? -10.571 7.158 -17.095 1.00 37.81 242 THR A O 1
ATOM 1830 N N . ASN A 1 243 ? -8.678 7.110 -15.920 1.00 49.84 243 ASN A N 1
ATOM 1831 C CA . ASN A 1 243 ? -8.099 5.945 -16.566 1.00 49.84 243 ASN A CA 1
ATOM 1832 C C . ASN A 1 243 ? -8.345 4.693 -15.705 1.00 49.84 243 ASN A C 1
ATOM 1834 O O . ASN A 1 243 ? -7.526 4.334 -14.856 1.00 49.84 243 ASN A O 1
ATOM 1838 N N . ASN A 1 244 ? -9.481 4.026 -15.948 1.00 61.50 244 ASN A N 1
ATOM 1839 C CA . ASN A 1 244 ? -9.921 2.811 -15.241 1.00 61.50 244 ASN A CA 1
ATOM 1840 C C . ASN A 1 244 ? -8.828 1.729 -15.134 1.00 61.50 244 ASN A C 1
ATOM 1842 O O . ASN A 1 244 ? -8.796 0.979 -14.164 1.00 61.50 244 ASN A O 1
ATOM 1846 N N . THR A 1 245 ? -7.889 1.682 -16.083 1.00 72.62 245 THR A N 1
ATOM 1847 C CA . THR A 1 245 ? -6.874 0.625 -16.179 1.00 72.62 245 THR A CA 1
ATOM 1848 C C . THR A 1 245 ? -5.955 0.537 -14.957 1.00 72.62 245 THR A C 1
ATOM 1850 O O . THR A 1 245 ? -5.707 -0.558 -14.462 1.00 72.62 245 THR A O 1
ATOM 1853 N N . MET A 1 246 ? -5.435 1.663 -14.457 1.00 77.81 246 MET A N 1
ATOM 1854 C CA . MET A 1 246 ? -4.495 1.652 -13.322 1.00 77.81 246 MET A CA 1
ATOM 1855 C C . MET A 1 246 ? -5.190 1.330 -12.010 1.00 77.81 246 MET A C 1
ATOM 1857 O O . MET A 1 246 ? -4.676 0.551 -11.208 1.00 77.81 246 MET A O 1
ATOM 1861 N N . TYR A 1 247 ? -6.374 1.909 -11.823 1.00 76.38 247 TYR A N 1
ATOM 1862 C CA . TYR A 1 247 ? -7.218 1.623 -10.677 1.00 76.38 247 TYR A CA 1
ATOM 1863 C C . TYR A 1 247 ? -7.543 0.128 -10.600 1.00 76.38 247 TYR A C 1
ATOM 1865 O O . TYR A 1 247 ? -7.272 -0.502 -9.581 1.00 76.38 247 TYR A O 1
ATOM 1873 N N . ASP A 1 248 ? -8.008 -0.461 -11.704 1.00 79.44 248 ASP A N 1
ATOM 1874 C CA . ASP A 1 248 ? -8.340 -1.885 -11.770 1.00 79.44 248 ASP A CA 1
ATOM 1875 C C . ASP A 1 248 ? -7.124 -2.786 -11.492 1.00 79.44 248 ASP A C 1
ATOM 1877 O O . ASP A 1 248 ? -7.269 -3.848 -10.885 1.00 79.44 248 ASP A O 1
ATOM 1881 N N . ILE A 1 249 ? -5.919 -2.384 -11.919 1.00 88.12 249 ILE A N 1
ATOM 1882 C CA . ILE A 1 249 ? -4.687 -3.124 -11.614 1.00 88.12 249 ILE A CA 1
ATOM 1883 C C . ILE A 1 249 ? -4.416 -3.113 -10.107 1.00 88.12 249 ILE A C 1
ATOM 1885 O O . ILE A 1 249 ? -4.214 -4.175 -9.522 1.00 88.12 249 ILE A O 1
ATOM 1889 N N . PHE A 1 250 ? -4.427 -1.945 -9.463 1.00 89.88 250 PHE A N 1
ATOM 1890 C CA . PHE A 1 250 ? -4.105 -1.854 -8.037 1.00 89.88 250 PHE A CA 1
ATOM 1891 C C . PHE A 1 250 ? -5.184 -2.439 -7.129 1.00 89.88 250 PHE A C 1
ATOM 1893 O O . PHE A 1 250 ? -4.835 -3.007 -6.098 1.00 89.88 250 PHE A O 1
ATOM 1900 N N . VAL A 1 251 ? -6.456 -2.390 -7.532 1.00 83.31 251 VAL A N 1
ATOM 1901 C CA . VAL A 1 251 ? -7.537 -3.131 -6.863 1.00 83.31 251 VAL A CA 1
ATOM 1902 C C . VAL A 1 251 ? -7.246 -4.631 -6.880 1.00 83.31 251 VAL A C 1
ATOM 1904 O O . VAL A 1 251 ? -7.266 -5.259 -5.830 1.00 83.31 251 VAL A O 1
ATOM 1907 N N . LYS A 1 252 ? -6.855 -5.201 -8.028 1.00 87.88 252 LYS A N 1
ATOM 1908 C CA . LYS A 1 252 ? -6.490 -6.628 -8.102 1.00 87.88 252 LYS A CA 1
ATOM 1909 C C . LYS A 1 252 ? -5.273 -6.976 -7.249 1.00 87.88 252 LYS A C 1
ATOM 1911 O O . LYS A 1 252 ? -5.240 -8.049 -6.654 1.00 87.88 252 LYS A O 1
ATOM 1916 N N . ILE A 1 253 ? -4.265 -6.101 -7.196 1.00 94.69 253 ILE A N 1
ATOM 1917 C CA . ILE A 1 253 ? -3.105 -6.307 -6.315 1.00 94.69 253 ILE A CA 1
ATOM 1918 C C . ILE A 1 253 ? -3.560 -6.282 -4.848 1.00 94.69 253 ILE A C 1
ATOM 1920 O O . ILE A 1 253 ? -3.150 -7.151 -4.083 1.00 94.69 253 ILE A O 1
ATOM 1924 N N . ALA A 1 254 ? -4.412 -5.327 -4.463 1.00 91.19 254 ALA A N 1
ATOM 1925 C CA . ALA A 1 254 ? -4.967 -5.232 -3.115 1.00 91.19 254 ALA A CA 1
ATOM 1926 C C . ALA A 1 254 ? -5.769 -6.488 -2.742 1.00 91.19 254 ALA A C 1
ATOM 1928 O O . ALA A 1 254 ? -5.501 -7.069 -1.695 1.00 91.19 254 ALA A O 1
ATOM 1929 N N . ASP A 1 255 ? -6.640 -6.976 -3.631 1.00 86.19 255 ASP A N 1
ATOM 1930 C CA . ASP A 1 255 ? -7.399 -8.218 -3.430 1.00 86.19 255 ASP A CA 1
ATOM 1931 C C . ASP A 1 255 ? -6.463 -9.407 -3.178 1.00 86.19 255 ASP A C 1
ATOM 1933 O O . ASP A 1 255 ? -6.633 -10.147 -2.213 1.00 86.19 255 ASP A O 1
ATOM 1937 N N . ARG A 1 256 ? -5.397 -9.547 -3.981 1.00 93.06 256 ARG A N 1
ATOM 1938 C CA . ARG A 1 256 ? -4.399 -10.610 -3.780 1.00 93.06 256 ARG A CA 1
ATOM 1939 C C . ARG A 1 256 ? -3.649 -10.487 -2.461 1.00 93.06 256 ARG A C 1
ATOM 1941 O O . ARG A 1 256 ? -3.357 -11.504 -1.841 1.00 93.06 256 ARG A O 1
ATOM 1948 N N . VAL A 1 257 ? -3.339 -9.269 -2.024 1.00 93.94 257 VAL A N 1
ATOM 1949 C CA . VAL A 1 257 ? -2.729 -9.025 -0.710 1.00 93.94 257 VAL A CA 1
ATOM 1950 C C . VAL A 1 257 ? -3.684 -9.423 0.412 1.00 93.94 257 VAL A C 1
ATOM 1952 O O . VAL A 1 257 ? -3.249 -10.041 1.380 1.00 93.94 257 VAL A O 1
ATOM 1955 N N . VAL A 1 258 ? -4.971 -9.096 0.285 1.00 89.62 258 VAL A N 1
ATOM 1956 C CA . VAL A 1 258 ? -6.000 -9.467 1.261 1.00 89.62 258 VAL A CA 1
ATOM 1957 C C . VAL A 1 258 ? -6.140 -10.985 1.352 1.00 89.62 258 VAL A C 1
ATOM 1959 O O . VAL A 1 258 ? -5.986 -11.534 2.443 1.00 89.62 258 VAL A O 1
ATOM 1962 N N . ASP A 1 259 ? -6.334 -11.660 0.219 1.00 88.00 259 ASP A N 1
ATOM 1963 C CA . ASP A 1 259 ? -6.472 -13.119 0.149 1.00 88.00 259 ASP A CA 1
ATOM 1964 C C . ASP A 1 259 ? -5.233 -13.829 0.724 1.00 88.00 259 ASP A C 1
ATOM 1966 O O . ASP A 1 259 ? -5.340 -14.800 1.478 1.00 88.00 259 ASP A O 1
ATOM 1970 N N . PHE A 1 260 ? -4.037 -13.314 0.415 1.00 91.06 260 PHE A N 1
ATOM 1971 C CA . PHE A 1 260 ? -2.786 -13.843 0.946 1.00 91.06 260 PHE A CA 1
ATOM 1972 C C . PHE A 1 260 ? -2.722 -13.711 2.474 1.00 91.06 260 PHE A C 1
ATOM 1974 O O . PHE A 1 260 ? -2.446 -14.697 3.163 1.00 91.06 260 PHE A O 1
ATOM 1981 N N . SER A 1 261 ? -3.019 -12.523 3.018 1.00 88.62 261 SER A N 1
ATOM 1982 C CA . SER A 1 261 ? -3.047 -12.286 4.469 1.00 88.62 261 SER A CA 1
ATOM 1983 C C . SER A 1 261 ? -3.988 -13.243 5.203 1.00 88.62 261 SER A C 1
ATOM 1985 O O . SER A 1 261 ? -3.643 -13.749 6.274 1.00 88.62 261 SER A O 1
ATOM 1987 N N . GLU A 1 262 ? -5.157 -13.521 4.622 1.00 83.50 262 GLU A N 1
ATOM 1988 C CA . GLU A 1 262 ? -6.132 -14.459 5.182 1.00 83.50 262 GLU A CA 1
ATOM 1989 C C . GLU A 1 262 ? -5.608 -15.899 5.177 1.00 83.50 262 GLU A C 1
ATOM 1991 O O . GLU A 1 262 ? -5.719 -16.602 6.187 1.00 83.50 262 GLU A O 1
ATOM 1996 N N . SER A 1 263 ? -4.990 -16.324 4.070 1.00 84.38 263 SER A N 1
ATOM 1997 C CA . SER A 1 263 ? -4.452 -17.682 3.918 1.00 84.38 263 SER A CA 1
ATOM 1998 C C . SER A 1 263 ? -3.328 -18.006 4.911 1.00 84.38 263 SER A C 1
ATOM 2000 O O . SER A 1 263 ? -3.239 -19.132 5.399 1.00 84.38 263 SER A O 1
ATOM 2002 N N . GLU A 1 264 ? -2.538 -17.003 5.304 1.00 80.44 264 GLU A N 1
ATOM 2003 C CA . GLU A 1 264 ? -1.474 -17.126 6.310 1.00 80.44 264 GLU A CA 1
ATOM 2004 C C . GLU A 1 264 ? -2.014 -17.200 7.756 1.00 80.44 264 GLU A C 1
ATOM 2006 O O . GLU A 1 264 ? -1.250 -17.165 8.726 1.00 80.44 264 GLU A O 1
ATOM 2011 N N . GLY A 1 265 ? -3.338 -17.279 7.940 1.00 62.75 265 GLY A N 1
ATOM 2012 C CA . GLY A 1 265 ? -3.980 -17.360 9.254 1.00 62.75 265 GLY A CA 1
ATOM 2013 C C . GLY A 1 265 ? -3.847 -16.073 10.073 1.00 62.75 265 GLY A C 1
ATOM 2014 O O . GLY A 1 265 ? -4.069 -16.073 11.291 1.00 62.75 265 GLY A O 1
ATOM 2015 N N . LYS A 1 266 ? -3.487 -14.955 9.432 1.00 63.09 266 LYS A N 1
ATOM 2016 C CA . LYS A 1 266 ? -3.272 -13.661 10.083 1.00 63.09 266 LYS A CA 1
ATOM 2017 C C . LYS A 1 266 ? -4.574 -12.864 10.179 1.00 63.09 266 LYS A C 1
ATOM 2019 O O . LYS A 1 266 ? -4.666 -11.779 9.642 1.00 63.09 266 LYS A O 1
ATOM 2024 N N . ARG A 1 267 ? -5.518 -13.410 10.968 1.00 55.38 267 ARG A N 1
ATOM 2025 C CA . ARG A 1 267 ? -6.824 -12.854 11.413 1.00 55.38 267 ARG A CA 1
ATOM 2026 C C . ARG A 1 267 ? -7.766 -12.343 10.285 1.00 55.38 267 ARG A C 1
ATOM 2028 O O . ARG A 1 267 ? -7.321 -11.745 9.319 1.00 55.38 267 ARG A O 1
ATOM 2035 N N . PRO A 1 268 ? -9.088 -12.584 10.390 1.00 53.22 268 PRO A N 1
ATOM 2036 C CA . PRO A 1 268 ? -10.053 -12.258 9.329 1.00 53.22 268 PRO A CA 1
ATOM 2037 C C . PRO A 1 268 ? -10.199 -10.744 9.111 1.00 53.22 268 PRO A C 1
ATOM 2039 O O . PRO A 1 268 ? -9.858 -9.971 10.011 1.00 53.22 268 PRO A O 1
ATOM 2042 N N . ARG A 1 269 ? -10.736 -10.331 7.943 1.00 58.28 269 ARG A N 1
ATOM 2043 C CA . ARG A 1 269 ? -10.969 -8.907 7.627 1.00 58.28 269 ARG A CA 1
ATOM 2044 C C . ARG A 1 269 ? -11.675 -8.221 8.805 1.00 58.28 269 ARG A C 1
ATOM 2046 O O . ARG A 1 269 ? -12.613 -8.793 9.370 1.00 58.28 269 ARG A O 1
ATOM 2053 N N . PRO A 1 270 ? -11.259 -7.002 9.164 1.00 59.28 270 PRO A N 1
ATOM 2054 C CA . PRO A 1 270 ? -11.988 -6.197 10.129 1.00 59.28 270 PRO A CA 1
ATOM 2055 C C . PRO A 1 270 ? -13.402 -5.963 9.610 1.00 59.28 270 PRO A C 1
ATOM 2057 O O . PRO A 1 270 ? -13.623 -5.928 8.397 1.00 59.28 270 PRO A O 1
ATOM 2060 N N . ALA A 1 271 ? -14.350 -5.799 10.530 1.00 69.62 271 ALA A N 1
ATOM 2061 C CA . ALA A 1 271 ? -15.712 -5.522 10.133 1.00 69.62 271 ALA A CA 1
ATOM 2062 C C . ALA A 1 271 ? -15.768 -4.204 9.346 1.00 69.62 271 ALA A C 1
ATOM 2064 O O . ALA A 1 271 ? -15.338 -3.154 9.829 1.00 69.62 271 ALA A O 1
ATOM 2065 N N . MET A 1 272 ? -16.264 -4.275 8.117 1.00 80.06 272 MET A N 1
ATOM 2066 C CA . MET A 1 272 ? -16.476 -3.120 7.266 1.00 80.06 272 MET A CA 1
ATOM 2067 C C . MET A 1 272 ? -17.688 -2.352 7.780 1.00 80.06 272 MET A C 1
ATOM 2069 O O . MET A 1 272 ? -18.769 -2.922 7.904 1.00 80.06 272 MET A O 1
ATOM 2073 N N . ILE A 1 273 ? -17.534 -1.052 8.020 1.00 87.62 273 ILE A N 1
ATOM 2074 C CA . ILE A 1 273 ? -18.654 -0.192 8.395 1.00 87.62 273 ILE A CA 1
ATOM 2075 C C . ILE A 1 273 ? -19.088 0.613 7.169 1.00 87.62 273 ILE A C 1
ATOM 2077 O O . ILE A 1 273 ? -18.384 1.530 6.727 1.00 87.62 273 ILE A O 1
ATOM 2081 N N . VAL A 1 274 ? -20.251 0.262 6.621 1.00 90.50 274 VAL A N 1
ATOM 2082 C CA . VAL A 1 274 ? -20.863 0.938 5.470 1.00 90.50 274 VAL A CA 1
ATOM 2083 C C . VAL A 1 274 ? -22.084 1.734 5.901 1.00 90.50 274 VAL A C 1
ATOM 2085 O O . VAL A 1 274 ? -22.853 1.282 6.745 1.00 90.50 274 VAL A O 1
ATOM 2088 N N . ALA A 1 275 ? -22.286 2.910 5.314 1.00 91.12 275 ALA A N 1
ATOM 2089 C CA . ALA A 1 275 ? -23.498 3.700 5.498 1.00 91.12 275 ALA A CA 1
ATOM 2090 C C . ALA A 1 275 ? -24.301 3.762 4.202 1.00 91.12 275 ALA A C 1
ATOM 2092 O O . ALA A 1 275 ? -23.745 3.922 3.116 1.00 91.12 275 ALA A O 1
ATOM 2093 N N . ILE A 1 276 ? -25.618 3.671 4.323 1.00 92.12 276 ILE A N 1
ATOM 2094 C CA . ILE A 1 276 ? -26.551 3.745 3.204 1.00 92.12 276 ILE A CA 1
ATOM 2095 C C . ILE A 1 276 ? -27.596 4.808 3.546 1.00 92.12 276 ILE A C 1
ATOM 2097 O O . ILE A 1 276 ? -28.210 4.702 4.605 1.00 92.12 276 ILE A O 1
ATOM 2101 N N . PRO A 1 277 ? -27.791 5.851 2.722 1.00 89.56 277 PRO A N 1
ATOM 2102 C CA . PRO A 1 277 ? -28.924 6.757 2.867 1.00 89.56 277 PRO A CA 1
ATOM 2103 C C . PRO A 1 277 ? -30.213 5.978 2.598 1.00 89.56 277 PRO A C 1
ATOM 2105 O O . PRO A 1 277 ? -30.333 5.344 1.546 1.00 89.56 277 PRO A O 1
ATOM 2108 N N . THR A 1 278 ? -31.157 6.017 3.534 1.00 86.12 278 THR A N 1
ATOM 2109 C CA . THR A 1 278 ? -32.312 5.116 3.537 1.00 86.12 278 THR A CA 1
ATOM 2110 C C . THR A 1 278 ? -33.627 5.887 3.548 1.00 86.12 278 THR A C 1
ATOM 2112 O O . THR A 1 278 ? -33.807 6.838 4.311 1.00 86.12 278 THR A O 1
ATOM 2115 N N . VAL 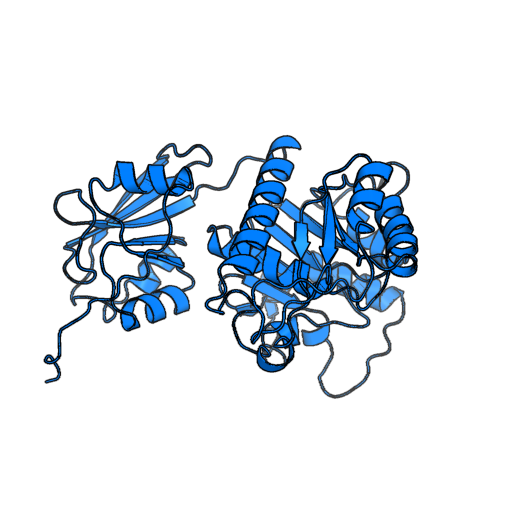A 1 279 ? -34.567 5.429 2.719 1.00 83.94 279 VAL A N 1
ATOM 2116 C CA . VAL A 1 279 ? -35.979 5.832 2.707 1.00 83.94 279 VAL A CA 1
ATOM 2117 C C . VAL A 1 279 ? -36.819 4.557 2.633 1.00 83.94 279 VAL A C 1
ATOM 2119 O O . VAL A 1 279 ? -36.630 3.738 1.735 1.00 83.94 279 VAL A O 1
ATOM 2122 N N . ASP A 1 280 ? -37.712 4.342 3.602 1.00 81.75 280 ASP A N 1
ATOM 2123 C CA . ASP A 1 280 ? -38.583 3.154 3.685 1.00 81.75 280 ASP A CA 1
ATOM 2124 C C . ASP A 1 280 ? -37.845 1.799 3.551 1.00 81.75 280 ASP A C 1
ATOM 2126 O O . ASP A 1 280 ? -38.327 0.858 2.912 1.00 81.75 280 ASP A O 1
ATOM 2130 N N . GLY A 1 281 ? -36.642 1.689 4.129 1.00 79.25 281 GLY A N 1
ATOM 2131 C CA . GLY A 1 281 ? -35.818 0.472 4.067 1.00 79.25 281 GLY A CA 1
ATOM 2132 C C . GLY A 1 281 ? -35.168 0.207 2.702 1.00 79.25 281 GLY A C 1
ATOM 2133 O O . GLY A 1 281 ? -34.616 -0.871 2.474 1.00 79.25 281 GLY A O 1
ATOM 2134 N N . LYS A 1 282 ? -35.214 1.178 1.787 1.00 86.81 282 LYS A N 1
ATOM 2135 C CA . LYS A 1 282 ? -34.544 1.145 0.485 1.00 86.81 282 LYS A CA 1
ATOM 2136 C C . LYS A 1 282 ? -33.491 2.236 0.395 1.00 86.81 282 LYS A C 1
ATOM 2138 O O . LYS A 1 282 ? -33.562 3.231 1.110 1.00 86.81 282 LYS A O 1
ATOM 2143 N N . VAL A 1 283 ? -32.521 2.036 -0.494 1.00 86.44 283 VAL A N 1
ATOM 2144 C CA . VAL A 1 283 ? -31.544 3.074 -0.833 1.00 86.44 283 VAL A CA 1
ATOM 2145 C C . VAL A 1 283 ? -32.290 4.297 -1.354 1.00 86.44 283 VAL A C 1
ATOM 2147 O O . VAL A 1 283 ? -33.155 4.166 -2.220 1.00 86.44 283 VAL A O 1
ATOM 2150 N N . ASP A 1 284 ? -31.946 5.470 -0.835 1.00 83.94 284 ASP A N 1
ATOM 2151 C CA . ASP A 1 284 ? -32.438 6.731 -1.372 1.00 83.94 284 ASP A CA 1
ATOM 2152 C C . ASP A 1 284 ? -31.838 6.980 -2.763 1.00 83.94 284 ASP A C 1
ATOM 2154 O O . ASP A 1 284 ? -30.615 7.075 -2.937 1.00 83.94 284 ASP A O 1
ATOM 2158 N N . ASP A 1 285 ? -32.717 7.111 -3.753 1.00 80.19 285 ASP A N 1
ATOM 2159 C CA . ASP A 1 285 ? -32.347 7.408 -5.132 1.00 80.19 285 ASP A CA 1
ATOM 2160 C C . ASP A 1 285 ? -31.785 8.834 -5.290 1.00 80.19 285 ASP A C 1
ATOM 2162 O O . ASP A 1 285 ? -31.103 9.100 -6.281 1.00 80.19 285 ASP A O 1
ATOM 2166 N N . HIS A 1 286 ? -32.043 9.750 -4.345 1.00 76.69 286 HIS A N 1
ATOM 2167 C CA . HIS A 1 286 ? -31.605 11.148 -4.390 1.00 76.69 286 HIS A CA 1
ATOM 2168 C C . HIS A 1 286 ? -30.967 11.586 -3.069 1.00 76.69 286 HIS A C 1
ATOM 2170 O O . HIS A 1 286 ? -31.633 12.024 -2.132 1.00 76.69 286 HIS A O 1
ATOM 2176 N N . PHE A 1 287 ? -29.634 11.564 -3.029 1.00 72.00 287 PHE A N 1
ATOM 2177 C CA . PHE A 1 287 ? -28.873 11.950 -1.848 1.00 72.00 287 PHE A CA 1
ATOM 2178 C C . PHE A 1 287 ? -29.223 13.369 -1.373 1.00 72.00 287 PHE A C 1
ATOM 2180 O O . PHE A 1 287 ? -28.969 14.355 -2.069 1.00 72.00 287 PHE A O 1
ATOM 2187 N N . GLY A 1 288 ? -29.759 13.459 -0.154 1.00 63.78 288 GLY A N 1
ATOM 2188 C CA . GLY A 1 288 ? -30.156 14.709 0.493 1.00 63.78 288 GLY A CA 1
ATOM 2189 C C . GLY A 1 288 ? -31.588 14.698 1.027 1.00 63.78 288 GLY A C 1
ATOM 2190 O O . GLY A 1 288 ? -31.870 15.462 1.947 1.00 63.78 288 GLY A O 1
ATOM 2191 N N . HIS A 1 289 ? -32.465 13.830 0.518 1.00 66.44 289 HIS A N 1
ATOM 2192 C CA . HIS A 1 289 ? -33.859 13.723 0.970 1.00 66.44 289 HIS A CA 1
ATOM 2193 C C . HIS A 1 289 ? -34.115 12.588 1.974 1.00 66.44 289 HIS A C 1
ATOM 2195 O O . HIS A 1 289 ? -35.249 12.424 2.413 1.00 66.44 289 HIS A O 1
ATOM 2201 N N . CYS A 1 290 ? -33.079 11.847 2.370 1.00 69.06 290 CYS A N 1
ATOM 2202 C CA . CYS A 1 290 ? -33.204 10.723 3.289 1.00 69.06 290 CYS A CA 1
ATOM 2203 C C . CYS A 1 290 ? -33.550 11.159 4.719 1.00 69.06 290 CYS A C 1
ATOM 2205 O O . CYS A 1 290 ? -32.957 12.096 5.262 1.00 69.06 290 CYS A O 1
ATOM 2207 N N . ASP A 1 291 ? -34.430 10.398 5.365 1.00 69.69 291 ASP A N 1
ATOM 2208 C CA . ASP A 1 291 ? -34.787 10.605 6.772 1.00 69.69 291 ASP A CA 1
ATOM 2209 C C . ASP A 1 291 ? -33.677 10.108 7.718 1.00 69.69 291 ASP A C 1
ATOM 2211 O O . ASP A 1 291 ? -33.434 10.671 8.791 1.00 69.69 291 ASP A O 1
ATOM 2215 N N . HIS A 1 292 ? -32.973 9.046 7.318 1.00 85.12 292 HIS A N 1
ATOM 2216 C CA . HIS A 1 292 ? -31.925 8.403 8.105 1.00 85.12 292 HIS A CA 1
ATOM 2217 C C . HIS A 1 292 ? -30.893 7.694 7.216 1.00 85.12 292 HIS A C 1
ATOM 2219 O O . HIS A 1 292 ? -31.097 7.463 6.026 1.00 85.12 292 HIS A O 1
ATOM 2225 N N . TYR A 1 293 ? -29.767 7.340 7.826 1.00 88.81 293 TYR A N 1
ATOM 2226 C CA . TYR A 1 293 ? -28.731 6.483 7.273 1.00 88.81 293 TYR A CA 1
ATOM 2227 C C . TYR A 1 293 ? -28.773 5.145 7.998 1.00 88.81 293 TYR A C 1
ATOM 2229 O O . TYR A 1 293 ? -28.720 5.103 9.228 1.00 88.81 293 TYR A O 1
ATOM 2237 N N . THR A 1 294 ? -28.818 4.048 7.256 1.00 90.62 294 THR A N 1
ATOM 2238 C CA . THR A 1 294 ? -28.603 2.716 7.818 1.00 90.62 294 THR A CA 1
ATOM 2239 C C . THR A 1 294 ? -27.114 2.402 7.760 1.00 90.62 294 THR A C 1
ATOM 2241 O O . THR A 1 294 ? -26.520 2.331 6.684 1.00 90.62 294 THR A O 1
ATOM 2244 N N . VAL A 1 295 ? -26.499 2.241 8.928 1.00 92.00 295 VAL A N 1
ATOM 2245 C CA . VAL A 1 295 ? -25.095 1.866 9.086 1.00 92.00 295 VAL A CA 1
ATOM 2246 C C . VAL A 1 295 ? -25.011 0.372 9.375 1.00 92.00 295 VAL A C 1
ATOM 2248 O O . VAL A 1 295 ? -25.581 -0.107 10.358 1.00 92.00 295 VAL A O 1
ATOM 2251 N N . PHE A 1 296 ? -24.287 -0.354 8.530 1.00 92.12 296 PHE A N 1
ATOM 2252 C CA . PHE A 1 296 ? -24.014 -1.774 8.697 1.00 92.12 296 PHE A CA 1
ATOM 2253 C C . PHE A 1 296 ? -22.564 -1.990 9.097 1.00 92.12 296 PHE A C 1
ATOM 2255 O O . PHE A 1 296 ? -21.657 -1.521 8.418 1.00 92.12 296 PHE A O 1
ATOM 2262 N N . GLU A 1 297 ? -22.358 -2.752 10.163 1.00 88.56 297 GLU A N 1
ATOM 2263 C CA . GLU A 1 297 ? -21.084 -3.391 10.467 1.00 88.56 297 GLU A CA 1
ATOM 2264 C C . GLU A 1 297 ? -21.122 -4.789 9.849 1.00 88.56 297 GLU A C 1
ATOM 2266 O O . GLU A 1 297 ? -21.981 -5.605 10.193 1.00 88.56 297 GLU A O 1
ATOM 2271 N N . MET A 1 298 ? -20.239 -5.049 8.894 1.00 84.50 298 MET A N 1
ATOM 2272 C CA . MET A 1 298 ? -20.255 -6.244 8.061 1.00 84.50 298 MET A CA 1
ATOM 2273 C C . MET A 1 298 ? -18.981 -7.054 8.242 1.00 84.50 298 MET A C 1
ATOM 2275 O O . MET A 1 298 ? -17.884 -6.517 8.131 1.00 84.50 298 MET A O 1
ATOM 2279 N N . ALA A 1 299 ? -19.113 -8.353 8.472 1.00 78.62 299 ALA A N 1
ATOM 2280 C CA . ALA A 1 299 ? -17.990 -9.275 8.462 1.00 78.62 299 ALA A CA 1
ATOM 2281 C C . ALA A 1 299 ? -17.400 -9.426 7.053 1.00 78.62 299 ALA A C 1
ATOM 2283 O O . ALA A 1 299 ? -18.038 -9.123 6.044 1.00 78.62 299 ALA A O 1
ATOM 2284 N N . ALA A 1 300 ? -16.175 -9.950 6.999 1.00 66.44 300 ALA A N 1
ATOM 2285 C CA . ALA A 1 300 ? -15.425 -10.235 5.776 1.00 66.44 300 ALA A CA 1
ATOM 2286 C C . ALA A 1 300 ? -16.223 -10.994 4.700 1.00 66.44 300 ALA A C 1
ATOM 2288 O O . ALA A 1 300 ? -16.074 -10.725 3.511 1.00 66.44 300 ALA A O 1
ATOM 2289 N N . ASP A 1 301 ? -17.047 -11.946 5.132 1.00 69.25 301 ASP A N 1
ATOM 2290 C CA . ASP A 1 301 ? -17.848 -12.851 4.304 1.00 69.25 301 ASP A CA 1
ATOM 2291 C C . ASP A 1 301 ? -19.203 -12.255 3.879 1.00 69.25 301 ASP A C 1
ATOM 2293 O O . ASP A 1 301 ? -19.997 -12.914 3.204 1.00 69.25 301 ASP A O 1
ATOM 2297 N N . GLY A 1 302 ? -19.467 -10.998 4.248 1.00 76.75 302 GLY A N 1
ATOM 2298 C CA . GLY A 1 302 ? -20.712 -10.296 3.960 1.00 76.75 302 GLY A CA 1
ATOM 2299 C C . GLY A 1 302 ? -21.833 -10.560 4.968 1.00 76.75 302 GLY A C 1
ATOM 2300 O O . GLY A 1 302 ? -22.959 -10.103 4.739 1.00 76.75 302 GLY A O 1
ATOM 2301 N N . GLU A 1 303 ? -21.569 -11.263 6.076 1.00 83.69 303 GLU A N 1
ATOM 2302 C CA . GLU A 1 303 ? -22.511 -11.337 7.195 1.00 83.69 303 GLU A CA 1
ATOM 2303 C C . GLU A 1 303 ? -22.698 -9.949 7.826 1.00 83.69 303 GLU A C 1
ATOM 2305 O O . GLU A 1 303 ? -21.743 -9.211 8.065 1.00 83.69 303 GLU A O 1
ATOM 2310 N N . ILE A 1 304 ? -23.947 -9.571 8.102 1.00 88.12 304 ILE A N 1
ATOM 2311 C CA . ILE A 1 304 ? -24.254 -8.327 8.815 1.00 88.12 304 ILE A CA 1
ATOM 2312 C C . ILE A 1 304 ? -24.114 -8.612 10.311 1.00 88.12 304 ILE A C 1
ATOM 2314 O O . ILE A 1 304 ? -24.947 -9.308 10.888 1.00 88.12 304 ILE A O 1
ATOM 2318 N N . LEU A 1 305 ? -23.076 -8.055 10.931 1.00 85.88 305 LEU A N 1
ATOM 2319 C CA . LEU A 1 305 ? -22.802 -8.186 12.362 1.00 85.88 305 LEU A CA 1
ATOM 2320 C C . LEU A 1 305 ? -23.670 -7.237 13.190 1.00 85.88 305 LEU A C 1
ATOM 2322 O O . LEU A 1 305 ? -24.127 -7.589 14.278 1.00 85.88 305 LEU A O 1
ATOM 2326 N N . LYS A 1 306 ? -23.898 -6.024 12.676 1.00 89.50 306 LYS A N 1
ATOM 2327 C CA . LYS A 1 306 ? -24.707 -5.000 13.338 1.00 89.50 306 LYS A CA 1
ATOM 2328 C C . LYS A 1 306 ? -25.374 -4.087 12.320 1.00 89.50 306 LYS A C 1
ATOM 2330 O O . LYS A 1 306 ? -24.795 -3.756 11.292 1.00 89.50 306 LYS A O 1
ATOM 2335 N N . GLU A 1 307 ? -26.578 -3.642 12.652 1.00 92.94 307 GLU A N 1
ATOM 2336 C CA . GLU A 1 307 ? -27.352 -2.653 11.904 1.00 92.94 307 GLU A CA 1
ATOM 2337 C C . GLU A 1 307 ? -27.717 -1.515 12.865 1.00 92.94 307 GLU A C 1
ATOM 2339 O O . GLU A 1 307 ? -28.103 -1.758 14.010 1.00 92.94 307 GLU A O 1
ATOM 2344 N N . THR A 1 308 ? -27.502 -0.264 12.464 1.00 91.25 308 THR A N 1
ATOM 2345 C CA . THR A 1 308 ? -27.784 0.922 13.285 1.00 91.25 308 THR A CA 1
ATOM 2346 C C . THR A 1 308 ? -28.360 2.026 12.412 1.00 91.25 308 THR A C 1
ATOM 2348 O O . THR A 1 308 ? -27.763 2.392 11.406 1.00 91.25 308 THR A O 1
ATOM 2351 N N . GLU A 1 309 ? -29.500 2.583 12.806 1.00 89.56 309 GLU A N 1
ATOM 2352 C CA . GLU A 1 309 ? -30.095 3.736 12.130 1.00 89.56 309 GLU A CA 1
ATOM 2353 C C . GLU A 1 309 ? -29.569 5.040 12.733 1.00 89.56 309 GLU A C 1
ATOM 2355 O O . GLU A 1 309 ? -29.525 5.214 13.953 1.00 89.56 309 GLU A O 1
ATOM 2360 N N . VAL A 1 310 ? -29.162 5.963 11.865 1.00 86.19 310 VAL A N 1
ATOM 2361 C CA . VAL A 1 310 ? -28.606 7.266 12.229 1.00 86.19 310 VAL A CA 1
ATOM 2362 C C . VAL A 1 310 ? -29.466 8.352 11.586 1.00 86.19 310 VAL A C 1
ATOM 2364 O O . VAL A 1 310 ? -29.564 8.386 10.362 1.00 86.19 310 VAL A O 1
ATOM 2367 N N . PRO A 1 311 ? -30.093 9.255 12.353 1.00 82.38 311 PRO A N 1
ATOM 2368 C CA . PRO A 1 311 ? -30.931 10.304 11.779 1.00 82.38 311 PRO A CA 1
ATOM 2369 C C . PRO A 1 311 ? -30.097 11.281 10.938 1.00 82.38 311 PRO A C 1
ATOM 2371 O O . PRO A 1 311 ? -28.977 11.631 11.314 1.00 82.38 311 PRO A O 1
ATOM 2374 N N . ALA A 1 312 ? -30.651 11.764 9.823 1.00 70.75 312 ALA A N 1
ATOM 2375 C CA . ALA A 1 312 ? -29.934 12.653 8.901 1.00 70.75 312 ALA A CA 1
ATOM 2376 C C . ALA A 1 312 ? -29.656 14.072 9.461 1.00 70.75 312 ALA A C 1
ATOM 2378 O O . ALA A 1 312 ? -28.821 14.799 8.914 1.00 70.75 312 ALA A O 1
ATOM 2379 N N . GLY A 1 313 ? -30.290 14.439 10.585 1.00 64.81 313 GLY A N 1
ATOM 2380 C CA . GLY A 1 313 ? -30.204 15.760 11.222 1.00 64.81 313 GLY A CA 1
ATOM 2381 C C . GLY A 1 313 ? -31.065 16.831 10.533 1.00 64.81 313 GLY A C 1
ATOM 2382 O O . GLY A 1 313 ? -31.610 16.607 9.457 1.00 64.81 313 GLY A O 1
ATOM 2383 N N . GLU A 1 314 ? -31.208 18.010 11.153 1.00 50.91 314 GLU A N 1
ATOM 2384 C CA . GLU A 1 314 ? -31.878 19.154 10.513 1.00 50.91 314 GLU A CA 1
ATOM 2385 C C . GLU A 1 314 ? -30.988 19.740 9.404 1.00 50.91 314 GLU A C 1
ATOM 2387 O O . GLU A 1 314 ? -29.884 20.223 9.663 1.00 50.91 314 GLU A O 1
ATOM 2392 N N . GLY A 1 315 ? -31.478 19.701 8.162 1.00 51.38 315 GLY A N 1
ATOM 2393 C CA . GLY A 1 315 ? -30.771 20.196 6.981 1.00 51.38 315 GLY A CA 1
ATOM 2394 C C . GLY A 1 315 ? -30.471 19.087 5.972 1.00 51.38 315 GLY A C 1
ATOM 2395 O O . GLY A 1 315 ? -29.585 18.261 6.168 1.00 51.38 315 GLY A O 1
ATOM 2396 N N . CYS A 1 316 ? -31.211 19.113 4.864 1.00 43.62 316 CYS A N 1
ATOM 2397 C CA . CYS A 1 316 ? -31.010 18.304 3.660 1.00 43.62 316 CYS A CA 1
ATOM 2398 C C . CYS A 1 316 ? -29.563 18.431 3.143 1.00 43.62 316 CYS A C 1
ATOM 2400 O O . CYS A 1 316 ? -29.123 19.556 2.913 1.00 43.62 316 CYS A O 1
ATOM 2402 N N . GLY A 1 317 ? -28.864 17.298 2.965 1.00 53.38 317 GLY A N 1
ATOM 2403 C CA . GLY A 1 317 ? -27.642 17.115 2.156 1.00 53.38 317 GLY A CA 1
ATOM 2404 C C . GLY A 1 317 ? -26.451 18.066 2.389 1.00 53.38 317 GLY A C 1
ATOM 2405 O O . GLY A 1 317 ? -26.559 19.276 2.248 1.00 53.38 317 GLY A O 1
ATOM 2406 N N . CYS A 1 318 ? -25.253 17.519 2.632 1.00 48.69 318 CYS A N 1
ATOM 2407 C CA . CYS A 1 318 ? -23.930 18.198 2.635 1.00 48.69 318 CYS A CA 1
ATOM 2408 C C . CYS A 1 318 ? -23.713 19.355 3.634 1.00 48.69 318 CYS A C 1
ATOM 2410 O O . CYS A 1 318 ? -22.570 19.654 3.965 1.00 48.69 318 CYS A O 1
ATOM 2412 N N . LYS A 1 319 ? -24.776 20.033 4.078 1.00 49.09 319 LYS A N 1
ATOM 2413 C CA . LYS A 1 319 ? -24.784 21.150 5.030 1.00 49.09 319 LYS A CA 1
ATOM 2414 C C . LYS A 1 319 ? -24.947 20.677 6.475 1.00 49.09 319 LYS A C 1
ATOM 2416 O O . LYS A 1 319 ? -24.687 21.446 7.396 1.00 49.09 319 LYS A O 1
ATOM 2421 N N . SER A 1 320 ? -25.380 19.433 6.671 1.00 57.09 320 SER A N 1
ATOM 2422 C CA . SER A 1 320 ? -25.448 18.770 7.968 1.00 57.09 320 SER A CA 1
ATOM 2423 C C . SER A 1 320 ? -24.079 18.198 8.346 1.00 57.09 320 SER A C 1
ATOM 2425 O O . SER A 1 320 ? -23.286 17.812 7.486 1.00 57.09 320 SER A O 1
ATOM 2427 N N . ASN A 1 321 ? -23.793 18.104 9.648 1.00 68.56 321 ASN A N 1
ATOM 2428 C CA . ASN A 1 321 ? -22.530 17.577 10.193 1.00 68.56 321 ASN A CA 1
ATOM 2429 C C . ASN A 1 321 ? -22.378 16.046 10.002 1.00 68.56 321 ASN A C 1
ATOM 2431 O O . ASN A 1 321 ? -21.692 15.372 10.767 1.00 68.56 321 ASN A O 1
ATOM 2435 N N . ILE A 1 322 ? -23.064 15.480 9.006 1.00 77.56 322 ILE A N 1
ATOM 2436 C CA . ILE A 1 322 ? -23.233 14.046 8.812 1.00 77.56 322 ILE A CA 1
ATOM 2437 C C . ILE A 1 322 ? -21.926 13.357 8.436 1.00 77.56 322 ILE A C 1
ATOM 2439 O O . ILE A 1 322 ? -21.658 12.272 8.933 1.00 77.56 322 ILE A O 1
ATOM 2443 N N . ALA A 1 323 ? -21.075 14.001 7.633 1.00 77.88 323 ALA A N 1
ATOM 2444 C CA . ALA A 1 323 ? -19.775 13.447 7.267 1.00 77.88 323 ALA A CA 1
ATOM 2445 C C . ALA A 1 323 ? -18.920 13.188 8.520 1.00 77.88 323 ALA A C 1
ATOM 2447 O O . ALA A 1 323 ? -18.385 12.097 8.683 1.00 77.88 323 ALA A O 1
ATOM 2448 N N . THR A 1 324 ? -18.900 14.138 9.458 1.00 76.62 324 THR A N 1
ATOM 2449 C CA . THR A 1 324 ? -18.215 14.010 10.752 1.00 76.62 324 THR A CA 1
ATOM 2450 C C . THR A 1 324 ? -18.839 12.927 11.632 1.00 76.62 324 THR A C 1
ATOM 2452 O O . THR A 1 324 ? -18.120 12.165 12.274 1.00 76.62 324 THR A O 1
ATOM 2455 N N . VAL A 1 325 ? -20.174 12.834 11.669 1.00 82.00 325 VAL A N 1
ATOM 2456 C CA . VAL A 1 325 ? -20.885 11.806 12.452 1.00 82.00 325 VAL A CA 1
ATOM 2457 C C . VAL A 1 325 ? -20.574 10.409 11.919 1.00 82.00 325 VAL A C 1
ATOM 2459 O O . VAL A 1 325 ? -20.163 9.542 12.687 1.00 82.00 325 VAL A O 1
ATOM 2462 N N . LEU A 1 326 ? -20.709 10.197 10.608 1.00 84.44 326 LEU A N 1
ATOM 2463 C CA . LEU A 1 326 ? -20.423 8.917 9.963 1.00 84.44 326 LEU A CA 1
ATOM 2464 C C . LEU A 1 326 ? -18.946 8.538 10.130 1.00 84.44 326 LEU A C 1
ATOM 2466 O O . LEU A 1 326 ? -18.643 7.413 10.527 1.00 84.44 326 LEU A O 1
ATOM 2470 N N . GLN A 1 327 ? -18.029 9.487 9.931 1.00 78.50 327 GLN A N 1
ATOM 2471 C CA . GLN A 1 327 ? -16.601 9.278 10.172 1.00 78.50 327 GLN A CA 1
ATOM 2472 C C . GLN A 1 327 ? -16.327 8.890 11.636 1.00 78.50 327 GLN A C 1
ATOM 2474 O O . GLN A 1 327 ? -15.562 7.961 11.893 1.00 78.50 327 GLN A O 1
ATOM 2479 N N . GLY A 1 328 ? -16.981 9.550 12.600 1.00 74.44 328 GLY A N 1
ATOM 2480 C CA . GLY A 1 328 ? -16.877 9.241 14.030 1.00 74.44 328 GLY A CA 1
ATOM 2481 C C . GLY A 1 328 ? -17.427 7.862 14.406 1.00 74.44 328 GLY A C 1
ATOM 2482 O O . GLY A 1 328 ? -16.938 7.239 15.345 1.00 74.44 328 GLY A O 1
ATOM 2483 N N . MET A 1 329 ? -18.391 7.349 13.638 1.00 80.88 329 MET A N 1
ATOM 2484 C CA . MET A 1 329 ? -18.887 5.972 13.742 1.00 80.88 329 MET A CA 1
ATOM 2485 C C . MET A 1 329 ? -17.977 4.945 13.054 1.00 80.88 329 MET A C 1
ATOM 2487 O O . MET A 1 329 ? -18.267 3.752 13.090 1.00 80.88 329 MET A O 1
ATOM 2491 N N . GLY A 1 330 ? -16.880 5.385 12.433 1.00 77.50 330 GLY A N 1
ATOM 2492 C CA . GLY A 1 330 ? -15.951 4.523 11.709 1.00 77.50 330 GLY A CA 1
ATOM 2493 C C . GLY A 1 330 ? -16.422 4.136 10.309 1.00 77.50 330 GLY A C 1
ATOM 2494 O O . GLY A 1 330 ? -15.819 3.251 9.708 1.00 77.50 330 GLY A O 1
ATOM 2495 N N . VAL A 1 331 ? -17.461 4.787 9.775 1.00 84.25 331 VAL A N 1
ATOM 2496 C CA . VAL A 1 331 ? -17.925 4.570 8.400 1.00 84.25 331 VAL A CA 1
ATOM 2497 C C . VAL A 1 331 ? -16.815 4.966 7.434 1.00 84.25 331 VAL A C 1
ATOM 2499 O O . VAL A 1 331 ? -16.280 6.073 7.512 1.00 84.25 331 VAL A O 1
ATOM 2502 N N . ARG A 1 332 ? -16.486 4.069 6.502 1.00 77.75 332 ARG A N 1
ATOM 2503 C CA . ARG A 1 332 ? -15.476 4.317 5.455 1.00 77.75 332 ARG A CA 1
ATOM 2504 C C . ARG A 1 332 ? -16.039 4.284 4.049 1.00 77.75 332 ARG A C 1
ATOM 2506 O O . ARG A 1 332 ? -15.417 4.831 3.144 1.00 77.75 332 ARG A O 1
ATOM 2513 N N . VAL A 1 333 ? -17.210 3.681 3.869 1.00 86.00 333 VAL A N 1
ATOM 2514 C CA . VAL A 1 333 ? -17.878 3.593 2.573 1.00 86.00 333 VAL A CA 1
ATOM 2515 C C . VAL A 1 333 ? -19.323 4.040 2.717 1.00 86.00 333 VAL A C 1
ATOM 2517 O O . VAL A 1 333 ? -20.026 3.609 3.631 1.00 86.00 333 VAL A O 1
ATOM 2520 N N . LEU A 1 334 ? -19.766 4.893 1.800 1.00 89.88 334 LEU A N 1
ATOM 2521 C CA . LEU A 1 334 ? -21.158 5.282 1.654 1.00 89.88 334 LEU A CA 1
ATOM 2522 C C . LEU A 1 334 ? -21.695 4.780 0.312 1.00 89.88 334 LEU A C 1
ATOM 2524 O O . LEU A 1 334 ? -21.154 5.107 -0.745 1.00 89.88 334 LEU A O 1
ATOM 2528 N N . LEU A 1 335 ? -22.762 3.983 0.367 1.00 90.06 335 LEU A N 1
ATOM 2529 C CA . LEU A 1 335 ? -23.438 3.410 -0.799 1.00 90.06 335 LEU A CA 1
ATOM 2530 C C . LEU A 1 335 ? -24.713 4.215 -1.052 1.00 90.06 335 LEU A C 1
ATOM 2532 O O . LEU A 1 335 ? -25.669 4.107 -0.290 1.00 90.06 335 LEU A O 1
ATOM 2536 N N . GLY A 1 336 ? -24.717 5.062 -2.078 1.00 88.06 336 GLY A N 1
ATOM 2537 C CA . GLY A 1 336 ? -25.829 5.968 -2.369 1.00 88.06 336 GLY A CA 1
ATOM 2538 C C . GLY A 1 336 ? -26.404 5.780 -3.769 1.00 88.06 336 GLY A C 1
ATOM 2539 O O . GLY A 1 336 ? -25.743 5.234 -4.656 1.00 88.06 336 GLY A O 1
ATOM 2540 N N . GLY A 1 337 ? -27.629 6.268 -3.976 1.00 85.94 337 GLY A N 1
ATOM 2541 C CA . GLY A 1 337 ? -28.225 6.432 -5.301 1.00 85.94 337 GLY A CA 1
ATOM 2542 C C . GLY A 1 337 ? -27.547 7.550 -6.093 1.00 85.94 337 GLY A C 1
ATOM 2543 O O . GLY A 1 337 ? -26.326 7.547 -6.283 1.00 85.94 337 GLY A O 1
ATOM 2544 N N 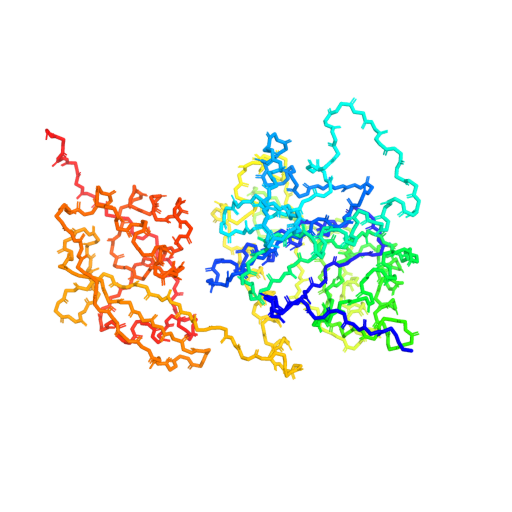. ASN A 1 338 ? -28.319 8.528 -6.564 1.00 82.38 338 ASN A N 1
ATOM 2545 C CA . ASN A 1 338 ? -27.763 9.695 -7.243 1.00 82.38 338 ASN A CA 1
ATOM 2546 C C . ASN A 1 338 ? -27.226 10.694 -6.223 1.00 82.38 338 A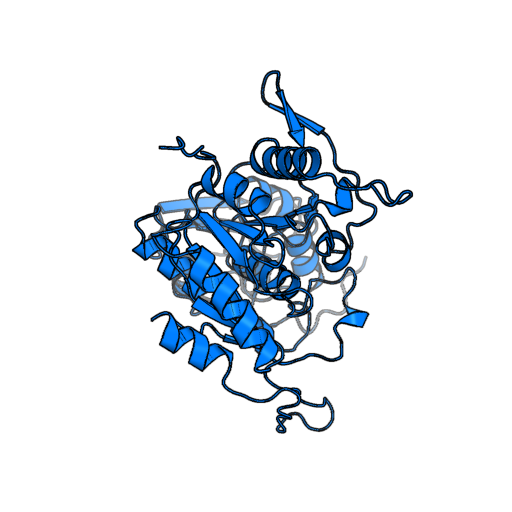SN A C 1
ATOM 2548 O O . ASN A 1 338 ? -27.915 11.077 -5.277 1.00 82.38 338 ASN A O 1
ATOM 2552 N N . MET A 1 339 ? -25.992 11.148 -6.433 1.00 81.31 339 MET A N 1
ATOM 2553 C CA . MET A 1 339 ? -25.333 12.095 -5.541 1.00 81.31 339 MET A CA 1
ATOM 2554 C C . MET A 1 339 ? -24.622 13.185 -6.339 1.00 81.31 339 MET A C 1
ATOM 2556 O O . MET A 1 339 ? -23.824 12.899 -7.233 1.00 81.31 339 MET A O 1
ATOM 2560 N N . GLY A 1 340 ? -24.889 14.445 -5.988 1.00 74.38 340 GLY A N 1
ATOM 2561 C CA . GLY A 1 340 ? -24.199 15.596 -6.568 1.00 74.38 340 GLY A CA 1
ATOM 2562 C C . GLY A 1 340 ? -22.715 15.648 -6.190 1.00 74.38 340 GLY A C 1
ATOM 2563 O O . GLY A 1 340 ? -22.315 15.227 -5.105 1.00 74.38 340 GLY A O 1
ATOM 2564 N N . GLU A 1 341 ? -21.891 16.225 -7.065 1.00 72.44 341 GLU A N 1
ATOM 2565 C CA . GLU A 1 341 ? -20.430 16.238 -6.889 1.00 72.44 341 GLU A CA 1
ATOM 2566 C C . GLU A 1 341 ? -19.986 16.997 -5.625 1.00 72.44 341 GLU A C 1
ATOM 2568 O O . GLU A 1 341 ? -19.041 16.599 -4.950 1.00 72.44 341 GLU A O 1
ATOM 2573 N N . GLY A 1 342 ? -20.722 18.044 -5.231 1.00 71.25 342 GLY A N 1
ATOM 2574 C CA . GLY A 1 342 ? -20.466 18.769 -3.982 1.00 71.25 342 GLY A CA 1
ATOM 2575 C C . GLY A 1 342 ? -20.609 17.895 -2.730 1.00 71.25 342 GLY A C 1
ATOM 2576 O O . GLY A 1 342 ? -19.798 18.003 -1.816 1.00 71.25 342 GLY A O 1
ATOM 2577 N N . ALA A 1 343 ? -21.590 16.989 -2.706 1.00 73.56 343 ALA A N 1
ATOM 2578 C CA . ALA A 1 343 ? -21.806 16.050 -1.604 1.00 73.56 343 ALA A CA 1
ATOM 2579 C C . ALA A 1 343 ? -20.682 15.021 -1.504 1.00 73.56 343 ALA A C 1
ATOM 2581 O O . ALA A 1 343 ? -20.124 14.788 -0.430 1.00 73.56 343 ALA A O 1
ATOM 2582 N N . LYS A 1 344 ? -20.318 14.457 -2.659 1.00 77.19 344 LYS A N 1
ATOM 2583 C CA . LYS A 1 344 ? -19.221 13.505 -2.788 1.00 77.19 344 LYS A CA 1
ATOM 2584 C C . LYS A 1 344 ? -17.909 14.116 -2.301 1.00 77.19 344 LYS A C 1
ATOM 2586 O O . LYS A 1 344 ? -17.191 13.477 -1.543 1.00 77.19 344 LYS A O 1
ATOM 2591 N N . ASN A 1 345 ? -17.631 15.368 -2.660 1.00 70.56 345 ASN A N 1
ATOM 2592 C CA . ASN A 1 345 ? -16.420 16.061 -2.222 1.00 70.56 345 ASN A CA 1
ATOM 2593 C C . ASN A 1 345 ? -16.360 16.251 -0.700 1.00 70.56 345 ASN A C 1
ATOM 2595 O O . ASN A 1 345 ? -15.297 16.059 -0.118 1.00 70.56 345 ASN A O 1
ATOM 2599 N N . VAL A 1 346 ? -17.482 16.571 -0.045 1.00 75.25 346 VAL A N 1
ATOM 2600 C CA . VAL A 1 346 ? -17.540 16.695 1.425 1.00 75.25 346 VAL A CA 1
ATOM 2601 C C . VAL A 1 346 ? -17.291 15.346 2.111 1.00 75.25 346 VAL A C 1
ATOM 2603 O O . VAL A 1 346 ? -16.514 15.277 3.059 1.00 75.25 346 VAL A O 1
ATOM 2606 N N . LEU A 1 347 ? -17.903 14.265 1.620 1.00 78.75 347 LEU A N 1
ATOM 2607 C CA . LEU A 1 347 ? -17.713 12.916 2.169 1.00 78.75 347 LEU A CA 1
ATOM 2608 C C . LEU A 1 347 ? -16.289 12.392 1.936 1.00 78.75 347 LEU A C 1
ATOM 2610 O O . LEU A 1 347 ? -15.655 11.894 2.865 1.00 78.75 347 LEU A O 1
ATOM 2614 N N . ASN A 1 348 ? -15.744 12.594 0.736 1.00 71.56 348 ASN A N 1
ATOM 2615 C CA . ASN A 1 348 ? -14.361 12.246 0.417 1.00 71.56 348 ASN A CA 1
ATOM 2616 C C . ASN A 1 348 ? -13.364 13.041 1.277 1.00 71.56 348 ASN A C 1
ATOM 2618 O O . ASN A 1 348 ? -12.359 12.484 1.721 1.00 71.56 348 ASN A O 1
ATOM 2622 N N . ALA A 1 349 ? -13.646 14.321 1.554 1.00 66.12 349 ALA A N 1
ATOM 2623 C CA . ALA A 1 349 ? -12.841 15.139 2.462 1.00 66.12 349 ALA A CA 1
ATOM 2624 C C . ALA A 1 349 ? -12.871 14.616 3.910 1.00 66.12 349 ALA A C 1
ATOM 2626 O O . ALA A 1 349 ? -11.887 14.771 4.624 1.00 66.12 349 ALA A O 1
ATOM 2627 N N . ALA A 1 350 ? -13.953 13.944 4.317 1.00 67.75 350 ALA A N 1
ATOM 2628 C CA . ALA A 1 350 ? -14.054 13.219 5.587 1.00 67.75 350 ALA A CA 1
ATOM 2629 C C . ALA A 1 350 ? -13.525 11.770 5.518 1.00 67.75 350 ALA A C 1
ATOM 2631 O O . ALA A 1 350 ? -13.732 10.986 6.445 1.00 67.75 350 ALA A O 1
ATOM 2632 N N . HIS A 1 351 ? -12.842 11.401 4.428 1.00 70.00 351 HIS A N 1
ATOM 2633 C CA . HIS A 1 351 ? -12.299 10.059 4.188 1.00 70.00 351 HIS A CA 1
ATOM 2634 C C . HIS A 1 351 ? -13.367 8.953 4.154 1.00 70.00 351 HIS A C 1
ATOM 2636 O O . HIS A 1 351 ? -13.124 7.825 4.588 1.00 70.00 351 HIS A O 1
ATOM 2642 N N . ILE A 1 352 ? -14.548 9.279 3.624 1.00 79.38 352 ILE A N 1
ATOM 2643 C CA . ILE A 1 352 ? -15.622 8.330 3.329 1.00 79.38 352 ILE A CA 1
ATOM 2644 C C . ILE A 1 352 ? -15.686 8.160 1.812 1.00 79.38 352 ILE A C 1
ATOM 2646 O O . ILE A 1 352 ? -16.058 9.090 1.099 1.00 79.38 352 ILE A O 1
ATOM 2650 N N . ASN A 1 353 ? -15.327 6.975 1.318 1.00 78.38 353 ASN A N 1
ATOM 2651 C CA . ASN A 1 353 ? -15.427 6.644 -0.099 1.00 78.38 353 ASN A CA 1
ATOM 2652 C C . ASN A 1 353 ? -16.901 6.502 -0.505 1.00 78.38 353 ASN A C 1
ATOM 2654 O O . ASN A 1 353 ? -17.677 5.842 0.183 1.00 78.38 353 ASN A O 1
ATOM 2658 N N . VAL A 1 354 ? -17.291 7.087 -1.633 1.00 83.25 354 VAL A N 1
ATOM 2659 C CA . VAL A 1 354 ? -18.684 7.093 -2.092 1.00 83.25 354 VAL A CA 1
ATOM 2660 C C . VAL A 1 354 ? -18.845 6.245 -3.349 1.00 83.25 354 VAL A C 1
ATOM 2662 O O . VAL A 1 354 ? -18.217 6.521 -4.371 1.00 83.25 354 VAL A O 1
ATOM 2665 N N . ILE A 1 355 ? -19.759 5.275 -3.299 1.00 82.06 355 ILE A N 1
ATOM 2666 C CA . ILE A 1 355 ? -20.209 4.493 -4.457 1.00 82.06 355 ILE A CA 1
ATOM 2667 C C . ILE A 1 355 ? -21.624 4.947 -4.818 1.00 82.06 355 ILE A C 1
ATOM 2669 O O . ILE A 1 355 ? -22.528 4.859 -3.989 1.00 82.06 355 ILE A O 1
ATOM 2673 N N . ARG A 1 356 ? -21.807 5.456 -6.044 1.00 85.44 356 ARG A N 1
ATOM 2674 C CA . ARG A 1 356 ? -23.092 5.981 -6.538 1.00 85.44 356 ARG A CA 1
ATOM 2675 C C . ARG A 1 356 ? -23.782 5.018 -7.493 1.00 85.44 356 ARG A C 1
ATOM 2677 O O . ARG A 1 356 ? -23.129 4.241 -8.197 1.00 85.44 356 ARG A O 1
ATOM 2684 N N . GLY A 1 357 ? -25.097 5.166 -7.610 1.00 81.81 357 GLY A N 1
ATOM 2685 C CA . GLY A 1 357 ? -25.959 4.338 -8.460 1.00 81.81 357 GLY A CA 1
ATOM 2686 C C . GLY A 1 357 ? -26.410 3.043 -7.792 1.00 81.81 357 GLY A C 1
ATOM 2687 O O . GLY A 1 357 ? -26.819 2.104 -8.475 1.00 81.81 357 GLY A O 1
ATOM 2688 N N . CYS A 1 358 ? -26.328 2.976 -6.465 1.00 87.12 358 CYS A N 1
ATOM 2689 C CA . CYS A 1 358 ? -26.964 1.921 -5.693 1.00 87.12 358 CYS A CA 1
ATOM 2690 C C . CYS A 1 358 ? -28.483 2.147 -5.677 1.00 87.12 358 CYS A C 1
ATOM 2692 O O . CYS A 1 358 ? -28.942 3.277 -5.563 1.00 87.12 358 CYS A O 1
ATOM 2694 N N . SER A 1 359 ? -29.271 1.081 -5.787 1.00 87.81 359 SER A N 1
ATOM 2695 C CA . SER A 1 359 ? -30.736 1.143 -5.703 1.00 87.81 359 SER A CA 1
ATOM 2696 C C . SER A 1 359 ? -31.283 -0.169 -5.142 1.00 87.81 359 SER A C 1
ATOM 2698 O O . SER A 1 359 ? -30.616 -1.204 -5.203 1.00 87.81 359 SER A O 1
ATOM 2700 N N . GLY A 1 360 ? -32.500 -0.138 -4.594 1.00 88.56 360 GLY A N 1
ATOM 2701 C CA . GLY A 1 360 ? -33.168 -1.322 -4.044 1.00 88.56 360 GLY A CA 1
ATOM 2702 C C . GLY A 1 360 ? -33.029 -1.472 -2.527 1.00 88.56 360 GLY A C 1
ATOM 2703 O O . GLY A 1 360 ? -32.933 -0.485 -1.807 1.00 88.56 360 GLY A O 1
ATOM 2704 N N . ASP A 1 361 ? -33.105 -2.710 -2.034 1.00 91.88 361 ASP A N 1
ATOM 2705 C CA . ASP A 1 361 ? -33.075 -3.027 -0.598 1.00 91.88 361 ASP A CA 1
ATOM 2706 C C . ASP A 1 361 ? -31.691 -2.769 0.018 1.00 91.88 361 ASP A C 1
ATOM 2708 O O . ASP A 1 361 ? -30.670 -3.213 -0.516 1.00 91.88 361 ASP A O 1
ATOM 2712 N N . VAL A 1 362 ? -31.655 -2.082 1.164 1.00 91.50 362 VAL A N 1
ATOM 2713 C CA . VAL A 1 362 ? -30.396 -1.657 1.797 1.00 91.50 362 VAL A CA 1
ATOM 2714 C C . VAL A 1 362 ? -29.515 -2.829 2.238 1.00 91.50 362 VAL A C 1
ATOM 2716 O O . VAL A 1 362 ? -28.295 -2.765 2.093 1.00 91.50 362 VAL A O 1
ATOM 2719 N N . ARG A 1 363 ? -30.099 -3.939 2.712 1.00 91.62 363 ARG A N 1
ATOM 2720 C CA . ARG A 1 363 ? -29.321 -5.114 3.141 1.00 91.62 363 ARG A CA 1
ATOM 2721 C C . ARG A 1 363 ? -28.735 -5.841 1.943 1.00 91.62 363 ARG A C 1
ATOM 2723 O O . ARG A 1 363 ? -27.603 -6.320 2.009 1.00 91.62 363 ARG A O 1
ATOM 2730 N N . GLN A 1 364 ? -29.496 -5.934 0.855 1.00 88.94 364 GLN A N 1
ATOM 2731 C CA . GLN A 1 364 ? -29.017 -6.550 -0.378 1.00 88.94 364 GLN A CA 1
ATOM 2732 C C . GLN A 1 364 ? -27.868 -5.741 -0.991 1.00 88.94 364 GLN A C 1
ATOM 2734 O O . GLN A 1 364 ? -26.843 -6.319 -1.344 1.00 88.94 364 GLN A O 1
ATOM 2739 N N . VAL A 1 365 ? -27.989 -4.412 -1.027 1.00 89.19 365 VAL A N 1
ATOM 2740 C CA . VAL A 1 365 ? -26.933 -3.512 -1.516 1.00 89.19 365 VAL A CA 1
ATOM 2741 C C . VAL A 1 365 ? -25.663 -3.625 -0.672 1.00 89.19 365 VAL A C 1
ATOM 2743 O O . VAL A 1 365 ? -24.574 -3.756 -1.230 1.00 89.19 365 VAL A O 1
ATOM 2746 N N . ALA A 1 366 ? -25.782 -3.662 0.657 1.00 88.38 366 ALA A N 1
ATOM 2747 C CA . ALA A 1 366 ? -24.640 -3.868 1.547 1.00 88.38 366 ALA A CA 1
ATOM 2748 C C . ALA A 1 366 ? -23.914 -5.201 1.254 1.00 88.38 366 ALA A C 1
ATOM 2750 O O . ALA A 1 366 ? -22.689 -5.253 1.151 1.00 88.38 366 ALA A O 1
ATOM 2751 N N . LYS A 1 367 ? -24.667 -6.287 1.032 1.00 87.12 367 LYS A N 1
ATOM 2752 C CA . LYS A 1 367 ? -24.103 -7.599 0.666 1.00 87.12 367 LYS A CA 1
ATOM 2753 C C . LYS A 1 367 ? -23.462 -7.611 -0.718 1.00 87.12 367 LYS A C 1
ATOM 2755 O O . LYS A 1 367 ? -22.400 -8.204 -0.894 1.00 87.12 367 LYS A O 1
ATOM 2760 N N . ASP A 1 368 ? -24.079 -6.964 -1.702 1.00 83.88 368 ASP A N 1
ATOM 2761 C CA . ASP A 1 368 ? -23.527 -6.883 -3.055 1.00 83.88 368 ASP A CA 1
ATOM 2762 C C . ASP A 1 368 ? -22.254 -6.030 -3.110 1.00 83.88 368 ASP A C 1
ATOM 2764 O O . ASP A 1 368 ? -21.361 -6.326 -3.908 1.00 83.88 368 ASP A O 1
ATOM 2768 N N . PHE A 1 369 ? -22.128 -5.035 -2.225 1.00 83.56 369 PHE A N 1
ATOM 2769 C CA . PHE A 1 369 ? -20.872 -4.322 -2.003 1.00 83.56 369 PHE A CA 1
ATOM 2770 C C . PHE A 1 369 ? -19.775 -5.261 -1.492 1.00 83.56 369 PHE A C 1
ATOM 2772 O O . PHE A 1 369 ? -18.717 -5.344 -2.114 1.00 83.56 369 PHE A O 1
ATOM 2779 N N . MET A 1 370 ? -20.038 -6.017 -0.420 1.00 79.81 370 MET A N 1
ATOM 2780 C CA . MET A 1 370 ? -19.055 -6.958 0.139 1.00 79.81 370 MET A CA 1
ATOM 2781 C C . MET A 1 370 ? -18.659 -8.062 -0.850 1.00 79.81 370 MET A C 1
ATOM 2783 O O . MET A 1 370 ? -17.521 -8.522 -0.845 1.00 79.81 370 MET A O 1
ATOM 2787 N N . ALA A 1 371 ? -19.565 -8.440 -1.754 1.00 75.81 371 ALA A N 1
ATOM 2788 C CA . ALA A 1 371 ? -19.295 -9.375 -2.844 1.00 75.81 371 ALA A CA 1
ATOM 2789 C C . ALA A 1 371 ? -18.568 -8.746 -4.056 1.00 75.81 371 ALA A C 1
ATOM 2791 O O . ALA A 1 371 ? -18.399 -9.420 -5.073 1.00 75.81 371 ALA A O 1
ATOM 2792 N N . GLY A 1 372 ? -18.189 -7.463 -3.997 1.00 70.94 372 GLY A N 1
ATOM 2793 C CA . GLY A 1 372 ? -17.466 -6.761 -5.063 1.00 70.94 372 GLY A CA 1
ATOM 2794 C C . GLY A 1 372 ? -18.280 -6.513 -6.339 1.00 70.94 372 GLY A C 1
ATOM 2795 O O . GLY A 1 372 ? -17.709 -6.281 -7.405 1.00 70.94 372 GLY A O 1
ATOM 2796 N N . LYS A 1 373 ? -19.616 -6.582 -6.273 1.00 74.12 373 LYS A N 1
ATOM 2797 C CA . LYS A 1 373 ? -20.490 -6.434 -7.452 1.00 74.12 373 LYS A CA 1
ATOM 2798 C C . LYS A 1 373 ? -20.842 -4.984 -7.773 1.00 74.12 373 LYS A C 1
ATOM 2800 O O . LYS A 1 373 ? -21.315 -4.708 -8.874 1.00 74.12 373 LYS A O 1
ATOM 2805 N N . LEU A 1 374 ? -20.649 -4.070 -6.824 1.00 74.44 374 LEU A N 1
ATOM 2806 C CA . LEU A 1 374 ? -20.958 -2.654 -7.002 1.00 74.44 374 LEU A CA 1
ATOM 2807 C C . LEU A 1 374 ? -19.745 -1.890 -7.541 1.00 74.44 374 LEU A C 1
ATOM 2809 O O . LEU A 1 374 ? -18.618 -2.090 -7.096 1.00 74.44 374 LEU A O 1
ATOM 2813 N N . LYS A 1 375 ? -19.991 -0.979 -8.485 1.00 70.88 375 LYS A N 1
ATOM 2814 C CA . LYS A 1 375 ? -19.011 -0.019 -9.010 1.00 70.88 375 LYS A CA 1
ATOM 2815 C C . LYS A 1 375 ? -19.637 1.374 -9.006 1.00 70.88 375 LYS A C 1
ATOM 2817 O O . LYS A 1 375 ? -20.838 1.484 -9.236 1.00 70.88 375 LYS A O 1
ATOM 2822 N N . ASP A 1 376 ? -18.842 2.421 -8.761 1.00 72.69 376 ASP A N 1
ATOM 2823 C CA . ASP A 1 376 ? -19.336 3.806 -8.844 1.00 72.69 376 ASP A CA 1
ATOM 2824 C C . ASP A 1 376 ? -19.767 4.089 -10.288 1.00 72.69 376 ASP A C 1
ATOM 2826 O O . ASP A 1 376 ? -18.950 4.097 -11.209 1.00 72.69 376 ASP A O 1
ATOM 2830 N N . SER A 1 377 ? -21.068 4.287 -10.482 1.00 69.38 377 SER A N 1
ATOM 2831 C CA . SER A 1 377 ? -21.663 4.545 -11.796 1.00 69.38 377 SER A CA 1
ATOM 2832 C C . SER A 1 377 ? -21.411 5.967 -12.308 1.00 69.38 377 SER A C 1
ATOM 2834 O O . SER A 1 377 ? -21.662 6.249 -13.478 1.00 69.38 377 SER A O 1
ATOM 2836 N N . GLY A 1 378 ? -20.927 6.878 -11.455 1.00 56.38 378 GLY A N 1
ATOM 2837 C CA . GLY A 1 378 ? -20.637 8.256 -11.851 1.00 56.38 378 GLY A CA 1
ATOM 2838 C C . GLY A 1 378 ? -21.866 9.140 -12.083 1.00 56.38 378 GLY A C 1
ATOM 2839 O O . GLY A 1 378 ? -21.702 10.279 -12.515 1.00 56.38 378 GLY A O 1
ATOM 2840 N N . ILE A 1 379 ? -23.082 8.658 -11.805 1.00 52.50 379 ILE A N 1
ATOM 2841 C CA . ILE A 1 379 ? -24.315 9.414 -12.053 1.00 52.50 379 ILE A CA 1
ATOM 2842 C C . ILE A 1 379 ? -24.421 10.561 -11.035 1.00 52.50 379 ILE A C 1
ATOM 2844 O O . ILE A 1 379 ? -24.825 10.384 -9.885 1.00 52.50 379 ILE A O 1
ATOM 2848 N N . GLY A 1 380 ? -24.006 11.754 -11.460 1.00 46.91 380 GLY A N 1
ATOM 2849 C CA . GLY A 1 380 ? -24.342 13.013 -10.803 1.00 46.91 380 GLY A CA 1
ATOM 2850 C C . GLY A 1 380 ? -25.735 13.466 -11.232 1.00 46.91 380 GLY A C 1
ATOM 2851 O O . GLY A 1 380 ? -26.134 13.221 -12.369 1.00 46.91 380 GLY A O 1
ATOM 2852 N N . CYS A 1 381 ? -26.477 14.130 -10.342 1.00 41.81 381 CYS A N 1
ATOM 2853 C CA . CYS A 1 381 ? -27.774 14.721 -10.675 1.00 41.81 381 CYS A CA 1
ATOM 2854 C C . CYS A 1 381 ? -27.627 15.686 -11.866 1.00 41.81 381 CYS A C 1
ATOM 2856 O O . CYS A 1 381 ? -27.211 16.834 -11.706 1.00 41.81 381 CYS A O 1
ATOM 2858 N N . ALA A 1 382 ? -27.949 15.221 -13.071 1.00 35.94 382 ALA A N 1
ATOM 2859 C CA . ALA A 1 382 ? -28.037 16.059 -14.251 1.00 35.94 382 ALA A CA 1
ATOM 2860 C C . ALA A 1 382 ? -29.371 16.811 -14.195 1.00 35.94 382 ALA A C 1
ATOM 2862 O O . ALA A 1 382 ? -30.421 16.248 -14.490 1.00 35.94 382 ALA A O 1
ATOM 2863 N N . GLY A 1 383 ? -29.312 18.086 -13.808 1.00 36.12 383 GLY A N 1
ATOM 2864 C CA . GLY A 1 383 ? -30.425 19.022 -13.948 1.00 36.12 383 GLY A CA 1
ATOM 2865 C C . GLY A 1 383 ? -31.083 19.415 -12.633 1.00 36.12 383 GLY A C 1
ATOM 2866 O O . GLY A 1 383 ? -32.116 18.876 -12.267 1.00 36.12 383 GLY A O 1
ATOM 2867 N N . HIS A 1 384 ? -30.527 20.427 -11.973 1.00 33.41 384 HIS A N 1
ATOM 2868 C CA . HIS A 1 384 ? -31.335 21.441 -11.298 1.00 33.41 384 HIS A CA 1
ATOM 2869 C C . HIS A 1 384 ? -30.529 22.744 -11.252 1.00 33.41 384 HIS A C 1
ATOM 2871 O O . HIS A 1 384 ? -29.840 23.061 -10.284 1.00 33.41 384 HIS A O 1
ATOM 2877 N N . GLU A 1 385 ? -30.596 23.504 -12.347 1.00 33.03 385 GLU A N 1
ATOM 2878 C CA . GLU A 1 385 ? -30.442 24.953 -12.251 1.00 33.03 385 GLU A CA 1
ATOM 2879 C C . GLU A 1 385 ? -31.604 25.474 -11.393 1.00 33.03 385 GLU A C 1
ATOM 2881 O O . GLU A 1 385 ? -32.770 25.269 -11.727 1.00 33.03 385 GLU A O 1
ATOM 2886 N N . GLY A 1 386 ? -31.285 26.128 -10.276 1.00 37.94 386 GLY A N 1
ATOM 2887 C CA . GLY A 1 386 ? -32.253 26.909 -9.506 1.00 37.94 386 GLY A CA 1
ATOM 2888 C C . GLY A 1 386 ? -32.509 26.411 -8.088 1.00 37.94 386 GLY A C 1
ATOM 2889 O O . GLY A 1 386 ? -33.580 25.892 -7.802 1.00 37.94 386 GLY A O 1
ATOM 2890 N N . CYS A 1 387 ? -31.557 26.644 -7.181 1.00 30.45 387 CYS A N 1
ATOM 2891 C CA . CYS A 1 387 ? -31.874 26.950 -5.781 1.00 30.45 387 CYS A CA 1
ATOM 2892 C C . CYS A 1 387 ? -30.682 27.643 -5.094 1.00 30.45 387 CYS A C 1
ATOM 2894 O O . CYS A 1 387 ? -30.070 27.136 -4.159 1.00 30.45 387 CYS A O 1
ATOM 2896 N N . HIS A 1 388 ? -30.324 28.821 -5.603 1.00 34.69 388 HIS A N 1
ATOM 2897 C CA . HIS A 1 388 ? -29.725 29.860 -4.773 1.00 34.69 388 HIS A CA 1
ATOM 2898 C C . HIS A 1 388 ? -30.847 30.831 -4.463 1.00 34.69 388 HIS A C 1
ATOM 2900 O O . HIS A 1 388 ? -31.372 31.375 -5.428 1.00 34.69 388 HIS A O 1
ATOM 2906 N N . HIS A 1 389 ? -31.203 31.006 -3.191 1.00 32.47 389 HIS A N 1
ATOM 2907 C CA . HIS A 1 389 ? -31.519 32.270 -2.513 1.00 32.47 389 HIS A CA 1
ATOM 2908 C C . HIS A 1 389 ? -31.233 32.057 -1.025 1.00 32.47 389 HIS A C 1
ATOM 2910 O O . HIS A 1 389 ? -31.660 31.005 -0.496 1.00 32.47 389 HIS A O 1
#

pLDDT: mean 79.77, std 14.86, range [30.45, 97.88]

Foldseek 3Di:
DQAADEPVQELAEEEQAFLDPDLCSLLLLLLLQLLCLLLQFQEEEEALALPDKCVCFLQVNLPPAFDWDDDDNDIATEFDDDLNYGYDHNSNVPPPPDDDDDDLVNSLVVSLCSVPRHPSGHGHYYYYSQHHRQDPSSQVSCLNHDHLAYEYGAEQAPVRLVSSLRVQVCCDPVHNVGHHLFYEHEQQWEADPVGNPDTHRPRHHCSRVVSCVVRVHDHLYYYHDDPCQVVSGNNSSPPPDPDVVVSVSSNSSSVSVQVSSVVSVSDFDFFAKEKAQDDPQKGDQEQFPGQWIWIFRAGLQLHGPDIDTGGPDPGTAPVDCVLVVCVVVSHQEYEHEAAAPSRCVSNSVSNRNYAYRDTTGPSVSSSCSSVVNGHRPVHHPDDDDDDDD

Solvent-accessible surface area (backbone atoms only — not comparable to full-atom values): 20819 Å² total; per-residue (Å²): 131,82,79,57,52,72,59,84,44,49,65,34,32,39,39,32,31,19,22,50,79,92,46,50,46,61,59,54,35,52,38,36,34,44,33,36,21,67,72,47,41,42,24,32,37,34,35,56,18,79,90,71,48,51,59,35,51,46,58,52,44,72,84,51,81,70,48,76,46,69,68,83,93,43,75,22,37,44,53,52,74,55,88,50,30,34,34,45,36,45,53,59,73,46,61,98,82,58,91,76,81,76,46,70,71,58,46,43,50,52,53,47,38,62,70,75,32,41,59,73,60,73,26,52,35,36,33,32,27,44,45,58,40,85,53,67,59,65,52,61,54,53,59,37,42,75,57,60,26,30,36,39,32,20,24,21,33,68,70,42,32,59,32,24,48,55,36,54,56,48,31,34,75,93,64,60,56,35,50,66,68,22,20,35,18,26,51,37,27,36,54,52,88,94,41,74,89,47,76,42,54,86,45,42,70,61,26,28,50,54,51,10,61,76,69,74,39,41,60,64,46,76,36,66,44,67,87,65,64,83,80,34,65,52,39,68,61,81,66,71,53,96,54,65,68,62,45,56,50,30,44,52,41,32,51,51,52,53,55,49,38,47,73,72,69,54,62,75,62,70,66,43,29,37,33,27,42,25,47,98,71,20,35,24,61,52,66,36,75,39,68,26,28,44,33,34,34,23,40,65,87,40,48,76,76,41,80,47,80,42,74,44,65,87,50,66,48,80,78,28,72,48,45,59,51,41,37,73,72,57,32,24,34,34,48,32,7,32,43,44,68,72,43,51,51,52,27,45,73,51,42,24,41,72,35,26,64,42,70,51,48,47,69,60,48,56,34,37,46,60,70,66,72,64,66,64,64,73,48,48,71,84,80,76,88,84,84,86,132

Nearest PDB structures (foldseek):
  8zkc-assembly1_A-2  TM=9.315E-01  e=4.415E-25  Escherichia coli
  5aun-assembly1_B  TM=8.984E-01  e=3.821E-16  Thermococcus kodakarensis KOD1
  3vx3-assembly1_B  TM=8.687E-01  e=2.685E-16  Thermococcus kodakarensis KOD1
  1o13-assembly1_A  TM=8.466E-01  e=4.616E-05  Thermotoga maritima
  1t3v-assembly1_A  TM=7.431E-01  e=5.507E-05  Thermotoga maritima

Secondary structure (DSSP, 8-state):
----B--TTEEEEEEEEESSTTS-HHHHHHHHHHHHHHTT--EEEEE--SSS--HHHHTT-TT----EEEETTEEEEPPEEETTEEEEEHHHHS-TTS-----HHHHHHHHHHHHHSB---SEEEEEEEPPSS--HHHHHHHTTB-EEEEEEEE-SSHHHHHHHHHHHHTTSTTTT---EEEEEE-S--B--TT-TT--B-TT-S-HHHHHHHHTT-EEEEE--B-GGGGG-TTSSTTTTSS-HHHHHHHHHHHHHHHHHHHHTT--PPPPEEEEEEEETTEE-SBTT--SEEEEEEE-TTS-EEEEEEEE--SSSSSSSTHHHHHHHTT--EEEESB--HHHHHHHHHTT-EEEE---SBHHHHHHHHHTT-----------------

Radius of gyration: 21.88 Å; Cα contacts (8 Å, |Δi|>4): 806; chains: 1; bounding box: 64×52×60 Å

Mean predicted aligned error: 12.34 Å

=== Feature glossary ===
Key to the feature types in this record:

Secondary structure (8-state, DSSP). Secondary structure is the local, repeating backbone conformation. DSSP classifies it into eight states by reading the hydrogen-bond network: three helix types (H, G, I), two β types (E, B), two non-regular types (T, S), and unstructured coil (-).

Backbone torsions (φ/ψ). Backbone dihedral angles. Every residue except chain termini has a φ (preceding-C → N → Cα → C) and a ψ (N → Cα → C → next-N). They are reported in degrees following the IUPAC sign convention. Secondary structure is essentially a statement about which (φ, ψ) basin each residue occupies.

Predicted aligned error. Predicted Aligned Error (PAE) is an AlphaFold confidence matrix: entry (i, j) is the expected error in the position of residue j, in ångströms, when the prediction is superimposed on the true structure at residue i. Low PAE within a block of residues means that block is internally rigid and well-predicted; high PAE between two blocks means their relative placement is uncertain even if each block individually is confident.

B-factor. B-factor (Debye–Waller factor) reflects atomic displacement in the crystal lattice. It is an experimental observable (units Å²), not a prediction; low values mean the atom is pinned down, high values mean it moves or is heterogeneous across the crystal.

Secondary structure (3-state, P-SEA). Three-state secondary structure (P-SEA) collapses the eight DSSP classes into helix (a), strand (b), and coil (c). P-SEA assigns these from Cα geometry alone — distances and angles — without requiring backbone oxygens, so it works on any Cα trace.

Sequence. Primary structure: the covalent order of the twenty standard amino acids along the backbone. Two proteins with the same sequence will (almost always) fold to the same structure; two with 30% identity often share a fold but not the details.

pLDDT. pLDDT is the predicted lDDT-Cα score: AlphaFold's confidence that the local environment of each residue (all inter-atomic distances within 15 Å) is correctly placed. It is a per-residue number between 0 and 100, with higher meaning more reliable.

InterPro / GO / CATH / organism. Functional annotations link the protein to curated databases. InterPro entries identify conserved domains and families by matching the sequence against member-database signatures (Pfam, PROSITE, CDD, …). Gene Ontology (GO) terms describe molecular function, biological process, and cellular component in a controlled vocabulary. CATH places the structure in a hierarchical fold classification (Class/Architecture/Topology/Homologous-superfamily). The organism is the source species.

Contact-map, Ramachandran, and PAE plots. Three diagnostic plots accompany the record. The Cα contact map visualizes the tertiary structure as a 2D adjacency matrix (8 Å cutoff, sequence-local contacts suppressed). The Ramachandran plot shows the distribution of backbone (φ, ψ) torsions, with points in the α and β basins reflecting secondary structure content. The PAE plot shows AlphaFold's inter-residue confidence as a color matrix.

mmCIF coordinates. The mmCIF table is the protein's shape written out atom by atom. For each backbone N, Cα, C, and carbonyl O, it records an (x, y, z) coordinate triple in Å plus the residue type, chain letter, and residue number.

Radius of gyration, Cα contacts, bounding box. Three whole-structure scalars: the radius of gyration (RMS distance of Cα from centroid, in Å), the count of Cα–Cα contacts (pairs closer than 8 Å and separated by more than four residues in sequence — i.e. tertiary, not local, contacts), and the bounding-box dimensions. Together they distinguish compact globular folds from extended fibres or disordered chains.

Foldseek 3Di. The Foldseek 3Di string encodes local tertiary geometry as a 20-letter alphabet — one character per residue — derived from the relative positions of nearby Cα atoms. Unlike the amino-acid sequence, 3Di is a direct function of the 3D structure, so two proteins with the same fold have similar 3Di strings even at low sequence identity.

Rendered structure images. Six rendered views show the 3D structure from the faces of a cube — i.e. along ±x, ±y, ±z. Rendering representation is drawn randomly per protein from cartoon (secondary-structure ribbons), sticks (backbone bonds), or molecular surface; coloring is either N→C rainbow (blue at the N-terminus through red at the C-terminus) or one color per chain.

Nearest PDB structures. The Foldseek neighbor list gives the closest experimentally determined structures in the PDB, ranked by structural alignment. TM-score near 1 means near-identical fold; near 0.3 means only rough topology match. This is how one finds what a novel AlphaFold prediction most resembles in the solved-structure universe.

Solvent-accessible surface area. SASA measures how much of the protein is reachable by solvent. It is computed by rolling a water-sized probe over the atomic surface and summing the exposed area (Å²). Per-residue SASA distinguishes core (buried, low SASA) from surface (exposed, high SASA) residues; total SASA is a whole-molecule size measure.